Protein AF-0000000080314560 (afdb_homodimer)

pLDDT: mean 74.92, std 23.47, range [19.97, 97.5]

Radius of gyration: 41.21 Å; Cα contacts (8 Å, |Δi|>4): 620; chains: 2; bounding box: 100×209×119 Å

Nearest PDB structures (foldseek):
  4yfj-assembly1_A  TM=7.104E-01  e=2.015E-09  Pseudomonas aeruginosa
  6bvc-assembly1_A-2  TM=7.284E-01  e=4.642E-09  Serratia marcescens
  5hmn-assembly1_C  TM=7.107E-01  e=6.398E-09  uncultured bacterium
  5icw-assembly3_D  TM=7.683E-01  e=2.183E-07  Homo sapiens
  1bo4-assembly1_B  TM=6.943E-01  e=3.008E-07  Serratia marcescens

Foldseek 3Di:
DPPPDPPPPDDPDPDPDPPDPDPDPDPPPPPPPVQFDKDKDWDDPVCLVVVVVQVCQQCVPVCVPFPDDLDDPDSVVSVVQVVDPQKTKMFMDGPRHTFKIWIKGQDDDDVVPPDDVVLQVVVVFREIETRHITGHPVCPPVCPRVVRVVVVVVVCVVVVGDYYDYDDGPPPPVVVVVVVVVVDDDDDDDDDDDDDDDPPPDDDPDDDDDDPPDVPDPPPPPPPPDPVD/DDDDDPPPPDDPDDDPDPPDPDPDPDPPPPPPPVQPDKDKDWDDPVCLVVVVVQVCQQCVPVCVPFPDDLDDPDSVVSVVQVPDPQKTKMFMDGPRHTFKIWIKGQDDDDVVPPDDVVLQVVVVFREIETRDITGHPVCPPVCPRVVRVVVVVVVCVVVVGDYYDYDDGPPPPVVVVVVVVVVDDDDDDDDDDDDDDDPPPDDDPDDDDDPDPPVPDPPPPPPPPPPPD

Organism: NCBI:txid927083

InterPro domains:
  IPR000182 GNAT domain [PF00583] (69-184)
  IPR000182 GNAT domain [PS51186] (38-198)
  IPR016181 Acyl-CoA N-acyltransferase [SSF55729] (28-185)
  IPR050276 MshD Mycothiol Acetyltransferase [PTHR43617] (36-185)

Secondary structure (DSSP, 8-state):
----------------------------------TTBEEEEE--GGGHHHHHHHHHHHTTTHHHH-SB-SS-SSHHHHHHHHH-TTEEEEEEEETTEEEEEEEEESS--TT-TTB-HHHHHTTT--EEEEEEEEE-GGGTTTTHHHHHHHHHHHHHHHTT--EEEEEEETT-HHHHHHHHTTT-EEEEEEEEEEEEPP------PPPBPPP---TTS------------/----------------------------------TTBEEEEE--GGGHHHHHHHHHHHTTTHHHH-SB-SS-SSHHHHHHHHHSTTEEEEEEEETTEEEEEEEEESS--TT-TTB-HHHHHTTT--EEEEEEEEE-GGGTTTTHHHHHHHHHHHHHHHTT--EEEEEEETT-HHHHHHHHTTT-EEEEEEEEEEEEPP------PPPBPPP---TTS------------

Solvent-accessible surface area (backbone atoms only — not comparable to full-atom values): 27453 Å² total; per-residue (Å²): 126,90,73,82,80,79,78,77,77,78,76,76,77,80,74,74,77,75,78,74,77,75,76,69,73,74,74,70,70,63,73,72,71,72,68,61,42,55,44,79,44,71,66,50,83,87,42,49,67,62,49,50,54,50,50,50,62,56,42,54,67,60,49,55,75,26,57,52,46,72,57,71,87,41,72,68,53,44,54,52,50,70,71,35,80,62,50,48,47,38,37,25,26,42,85,86,38,79,43,33,38,38,30,32,26,66,52,91,49,81,77,58,70,39,66,29,67,60,36,34,54,78,65,77,47,37,51,25,35,48,67,38,79,46,55,33,75,90,47,60,88,24,52,56,66,57,52,53,48,50,53,50,46,47,50,24,38,78,71,67,26,42,23,41,30,36,74,41,54,65,84,40,56,67,60,52,51,57,40,49,76,66,62,36,43,79,76,49,38,42,36,30,34,33,25,79,43,71,71,72,82,63,82,83,72,86,53,75,48,56,74,75,75,64,84,76,63,73,76,77,78,76,78,81,72,78,75,76,120,131,81,72,86,75,77,81,72,78,78,77,76,76,78,75,77,75,74,79,76,75,74,76,68,74,74,74,69,70,64,74,72,71,66,74,56,40,55,45,80,43,69,65,50,83,90,41,48,66,60,49,50,55,49,50,50,62,57,43,53,65,60,47,56,76,25,57,51,47,71,57,72,89,40,70,67,52,43,53,52,50,70,69,36,81,61,51,48,48,38,37,26,28,40,87,84,38,78,44,33,40,40,31,33,26,68,51,92,48,81,78,58,70,38,66,32,67,60,36,34,54,78,66,75,46,37,52,26,36,47,66,38,78,45,54,33,76,92,46,60,91,26,51,55,65,58,52,52,51,52,53,51,46,45,52,24,38,78,71,66,27,43,22,42,30,37,72,42,54,64,84,41,56,68,59,52,51,58,40,50,76,65,62,34,42,81,76,50,37,42,36,30,34,32,26,79,43,74,72,74,81,62,83,81,71,86,56,73,50,55,72,72,76,63,84,76,60,72,75,77,76,72,80,80,72,74,75,78,120

Sequence (458 aa):
MTGAMATRRKRPAPTPPPPEPESTPEDELAPAVAADEIRVRRIHRRDLNRVWEFLKLVFRDVNRQTLEYQRPRSKQRFIEQYEEEGIEQLVFEVDGDIVGYAECAFEVTGSDNWINPRFFESRDMRPLFVEELASHPSYQGRGVGMFMLEQLQHLARVRGCTHLVLEVAENNDSALKFYRKRNFYKLDAAIFLAQKVESEPELLPPRKLERKRDEDEPEDGGDGAAEAGMTGAMATRRKRPAPTPPPPEPESTPEDELAPAVAADEIRVRRIHRRDLNRVWEFLKLVFRDVNRQTLEYQRPRSKQRFIEQYEEEGIEQLVFEVDGDIVGYAECAFEVTGSDNWINPRFFESRDMRPLFVEELASHPSYQGRGVGMFMLEQLQHLARVRGCTHLVLEVAENNDSALKFYRKRNFYKLDAAIFLAQKVESEPELLPPRKLERKRDEDEPEDGGDGAAEAG

Structure (mmCIF, N/CA/C/O backbone):
data_AF-0000000080314560-model_v1
#
loop_
_entity.id
_entity.type
_entity.pdbx_description
1 polymer 'Acetyltransferase, GNAT family'
#
loop_
_atom_site.group_PDB
_atom_site.id
_atom_site.type_symbol
_atom_site.label_atom_id
_atom_site.label_alt_id
_atom_site.label_comp_id
_atom_site.label_asym_id
_atom_site.label_entity_id
_atom_site.label_seq_id
_atom_site.pdbx_PDB_ins_code
_atom_site.Cartn_x
_atom_site.Cartn_y
_atom_site.Cartn_z
_atom_site.occupancy
_atom_site.B_iso_or_equiv
_atom_site.auth_seq_id
_atom_site.auth_comp_id
_atom_site.auth_asym_id
_atom_site.auth_atom_id
_atom_site.pdbx_PDB_model_num
ATOM 1 N N . MET A 1 1 ? -53.812 -98.062 -54.75 1 24.2 1 MET A N 1
ATOM 2 C CA . MET A 1 1 ? -52.469 -98.562 -54.5 1 24.2 1 MET A CA 1
ATOM 3 C C . MET A 1 1 ? -51.438 -97.438 -54.781 1 24.2 1 MET A C 1
ATOM 5 O O . MET A 1 1 ? -50.25 -97.688 -54.781 1 24.2 1 MET A O 1
ATOM 9 N N . THR A 1 2 ? -51.75 -96.25 -55.312 1 29.59 2 THR A N 1
ATOM 10 C CA . THR A 1 2 ? -50.688 -95.5 -55.969 1 29.59 2 THR A CA 1
ATOM 11 C C . THR A 1 2 ? -49.688 -95 -54.938 1 29.59 2 THR A C 1
ATOM 13 O O . THR A 1 2 ? -50.031 -94.25 -54.031 1 29.59 2 THR A O 1
ATOM 16 N N . GLY A 1 3 ? -48.656 -95.812 -54.5 1 25.7 3 GLY A N 1
ATOM 17 C CA . GLY A 1 3 ? -47.75 -95.688 -53.375 1 25.7 3 GLY A CA 1
ATOM 18 C C . GLY A 1 3 ? -46.688 -94.625 -53.562 1 25.7 3 GLY A C 1
ATOM 19 O O . GLY A 1 3 ? -45.812 -94.75 -54.406 1 25.7 3 GLY A O 1
ATOM 20 N N . ALA A 1 4 ? -46.969 -93.312 -53.625 1 30.41 4 ALA A N 1
ATOM 21 C CA . ALA A 1 4 ? -46.031 -92.312 -54.094 1 30.41 4 ALA A CA 1
ATOM 22 C C . ALA A 1 4 ? -44.75 -92.375 -53.25 1 30.41 4 ALA A C 1
ATOM 24 O O . ALA A 1 4 ? -44.812 -92.562 -52.031 1 30.41 4 ALA A O 1
ATOM 25 N N . MET A 1 5 ? -43.625 -92.688 -53.781 1 26.47 5 MET A N 1
ATOM 26 C CA . MET A 1 5 ? -42.25 -92.875 -53.344 1 26.47 5 MET A CA 1
ATOM 27 C C . MET A 1 5 ? -41.719 -91.625 -52.688 1 26.47 5 MET A C 1
ATOM 29 O O . MET A 1 5 ? -41.75 -90.562 -53.281 1 26.47 5 MET A O 1
ATOM 33 N N . ALA A 1 6 ? -41.562 -91.5 -51.344 1 30.91 6 ALA A N 1
ATOM 34 C CA . ALA A 1 6 ? -41.125 -90.5 -50.406 1 30.91 6 ALA A CA 1
ATOM 35 C C . ALA A 1 6 ? -39.625 -90.25 -50.562 1 30.91 6 ALA A C 1
ATOM 37 O O . ALA A 1 6 ? -38.781 -91.062 -50.312 1 30.91 6 ALA A O 1
ATOM 38 N N . THR A 1 7 ? -39.219 -89.5 -51.688 1 28.92 7 THR A N 1
ATOM 39 C CA . THR A 1 7 ? -37.812 -89.25 -51.969 1 28.92 7 THR A CA 1
ATOM 40 C C . THR A 1 7 ? -37.125 -88.688 -50.719 1 28.92 7 THR A C 1
ATOM 42 O O . THR A 1 7 ? -37.656 -87.812 -50.062 1 28.92 7 THR A O 1
ATOM 45 N N . ARG A 1 8 ? -36.219 -89.312 -50.094 1 30.56 8 ARG A N 1
ATOM 46 C CA . ARG A 1 8 ? -35.406 -89.062 -48.906 1 30.56 8 ARG A CA 1
ATOM 47 C C . ARG A 1 8 ? -34.438 -87.938 -49.156 1 30.56 8 ARG A C 1
ATOM 49 O O . ARG A 1 8 ? -33.5 -88.062 -49.969 1 30.56 8 ARG A O 1
ATOM 56 N N . ARG A 1 9 ? -34.812 -86.688 -49.25 1 30.23 9 ARG A N 1
ATOM 57 C CA . ARG A 1 9 ? -33.875 -85.625 -49.562 1 30.23 9 ARG A CA 1
ATOM 58 C C . ARG A 1 9 ? -32.719 -85.562 -48.562 1 30.23 9 ARG A C 1
ATOM 60 O O . ARG A 1 9 ? -32.938 -85.625 -47.344 1 30.23 9 ARG A O 1
ATOM 67 N N . LYS A 1 10 ? -31.531 -85.875 -49.031 1 31.55 10 LYS A N 1
ATOM 68 C CA . LYS A 1 10 ? -30.219 -85.75 -48.375 1 31.55 10 LYS A CA 1
ATOM 69 C C . LYS A 1 10 ? -30.062 -84.438 -47.625 1 31.55 10 LYS A C 1
ATOM 71 O O . LYS A 1 10 ? -30.281 -83.375 -48.156 1 31.55 10 LYS A O 1
ATOM 76 N N . ARG A 1 11 ? -30.016 -84.438 -46.281 1 34.59 11 ARG A N 1
ATOM 77 C CA . ARG A 1 11 ? -29.844 -83.312 -45.375 1 34.59 11 ARG A CA 1
ATOM 78 C C . ARG A 1 11 ? -28.484 -82.625 -45.625 1 34.59 11 ARG A C 1
ATOM 80 O O . ARG A 1 11 ? -27.453 -83.312 -45.594 1 34.59 11 ARG A O 1
ATOM 87 N N . PRO A 1 12 ? -28.375 -81.562 -46.375 1 37.47 12 PRO A N 1
ATOM 88 C CA . PRO A 1 12 ? -27.062 -81 -46.656 1 37.47 12 PRO A CA 1
ATOM 89 C C . PRO A 1 12 ? -26.219 -80.812 -45.406 1 37.47 12 PRO A C 1
ATOM 91 O O . PRO A 1 12 ? -26.766 -80.688 -44.312 1 37.47 12 PRO A O 1
ATOM 94 N N . ALA A 1 13 ? -24.922 -81.188 -45.5 1 41.34 13 ALA A N 1
ATOM 95 C CA . ALA A 1 13 ? -23.922 -81.125 -44.438 1 41.34 13 ALA A CA 1
ATOM 96 C C . ALA A 1 13 ? -23.859 -79.75 -43.781 1 41.34 13 ALA A C 1
ATOM 98 O O . ALA A 1 13 ? -24.094 -78.75 -44.469 1 41.34 13 ALA A O 1
ATOM 99 N N . PRO A 1 14 ? -23.938 -79.625 -42.5 1 38.56 14 PRO A N 1
ATOM 100 C CA . PRO A 1 14 ? -24 -78.312 -41.781 1 38.56 14 PRO A CA 1
ATOM 101 C C . PRO A 1 14 ? -22.797 -77.438 -42.062 1 38.56 14 PRO A C 1
ATOM 103 O O . PRO A 1 14 ? -21.688 -77.938 -42.312 1 38.56 14 PRO A O 1
ATOM 106 N N . THR A 1 15 ? -22.875 -76.375 -42.781 1 45.75 15 THR A N 1
ATOM 107 C CA . THR A 1 15 ? -21.828 -75.375 -43.062 1 45.75 15 THR A CA 1
ATOM 108 C C . THR A 1 15 ? -20.953 -75.125 -41.844 1 45.75 15 THR A C 1
ATOM 110 O O . THR A 1 15 ? -21.469 -75 -40.719 1 45.75 15 THR A O 1
ATOM 113 N N . PRO A 1 16 ? -19.688 -75.438 -41.938 1 45.66 16 PRO A N 1
ATOM 114 C CA . PRO A 1 16 ? -18.828 -75.25 -40.781 1 45.66 16 PRO A CA 1
ATOM 115 C C . PRO A 1 16 ? -18.969 -73.875 -40.125 1 45.66 16 PRO A C 1
ATOM 117 O O . PRO A 1 16 ? -19.344 -72.938 -40.812 1 45.66 16 PRO A O 1
ATOM 120 N N . PRO A 1 17 ? -19.047 -73.812 -38.812 1 44.16 17 PRO A N 1
ATOM 121 C CA . PRO A 1 17 ? -19.266 -72.5 -38.156 1 44.16 17 PRO A CA 1
ATOM 122 C C . PRO A 1 17 ? -18.219 -71.438 -38.5 1 44.16 17 PRO A C 1
ATOM 124 O O . PRO A 1 17 ? -17.078 -71.812 -38.844 1 44.16 17 PRO A O 1
ATOM 127 N N . PRO A 1 18 ? -18.547 -70.312 -39 1 47.91 18 PRO A N 1
ATOM 128 C CA . PRO A 1 18 ? -17.578 -69.312 -39.406 1 47.91 18 PRO A CA 1
ATOM 129 C C . PRO A 1 18 ? -16.484 -69.125 -38.375 1 47.91 18 PRO A C 1
ATOM 131 O O . PRO A 1 18 ? -16.703 -69.375 -37.188 1 47.91 18 PRO A O 1
ATOM 134 N N . PRO A 1 19 ? -15.234 -69.062 -38.781 1 44.12 19 PRO A N 1
ATOM 135 C CA . PRO A 1 19 ? -14.164 -68.938 -37.781 1 44.12 19 PRO A CA 1
ATOM 136 C C . PRO A 1 19 ? -14.43 -67.812 -36.781 1 44.12 19 PRO A C 1
ATOM 138 O O . PRO A 1 19 ? -15.148 -66.875 -37.062 1 44.12 19 PRO A O 1
ATOM 141 N N . GLU A 1 20 ? -14.164 -68.062 -35.5 1 40 20 GLU A N 1
ATOM 142 C CA . GLU A 1 20 ? -14.352 -67.125 -34.375 1 40 20 GLU A CA 1
ATOM 143 C C . GLU A 1 20 ? -13.648 -65.812 -34.594 1 40 20 GLU A C 1
ATOM 145 O O . GLU A 1 20 ? -12.523 -65.812 -35.125 1 40 20 GLU A O 1
ATOM 150 N N . PRO A 1 21 ? -14.32 -64.688 -34.781 1 39.59 21 PRO A N 1
ATOM 151 C CA . PRO A 1 21 ? -13.609 -63.438 -35 1 39.59 21 PRO A CA 1
ATOM 152 C C . PRO A 1 21 ? -12.398 -63.25 -34.094 1 39.59 21 PRO A C 1
ATOM 154 O O . PRO A 1 21 ? -12.391 -63.781 -32.969 1 39.59 21 PRO A O 1
ATOM 157 N N . GLU A 1 22 ? -11.195 -63.219 -34.594 1 40.12 22 GLU A N 1
ATOM 158 C CA . GLU A 1 22 ? -10 -62.906 -33.844 1 40.12 22 GLU A CA 1
ATOM 159 C C . GLU A 1 22 ? -10.258 -61.812 -32.812 1 40.12 22 GLU A C 1
ATOM 161 O O . GLU A 1 22 ? -10.922 -60.812 -33.156 1 40.12 22 GLU A O 1
ATOM 166 N N . SER A 1 23 ? -10.18 -62.062 -31.516 1 38.34 23 SER A N 1
ATOM 167 C CA . SER A 1 23 ? -10.32 -61.094 -30.453 1 38.34 23 SER A CA 1
ATOM 168 C C . SER A 1 23 ? -9.523 -59.812 -30.766 1 38.34 23 SER A C 1
ATOM 170 O O . SER A 1 23 ? -8.352 -59.906 -31.172 1 38.34 23 SER A O 1
ATOM 172 N N . THR A 1 24 ? -10.133 -58.844 -31.312 1 40.09 24 THR A N 1
ATOM 173 C CA . THR A 1 24 ? -9.469 -57.531 -31.5 1 40.09 24 THR A CA 1
ATOM 174 C C . THR A 1 24 ? -8.492 -57.281 -30.359 1 40.09 24 THR A C 1
ATOM 176 O O . THR A 1 24 ? -8.773 -57.594 -29.203 1 40.09 24 THR A O 1
ATOM 179 N N . PRO A 1 25 ? -7.164 -57.156 -30.688 1 38.25 25 PRO A N 1
ATOM 180 C CA . PRO A 1 25 ? -6.242 -56.875 -29.594 1 38.25 25 PRO A CA 1
ATOM 181 C C . PRO A 1 25 ? -6.883 -56.062 -28.484 1 38.25 25 PRO A C 1
ATOM 183 O O . PRO A 1 25 ? -7.871 -55.344 -28.719 1 38.25 25 PRO A O 1
ATOM 186 N N . GLU A 1 26 ? -6.629 -56.438 -27.219 1 37.41 26 GLU A N 1
ATOM 187 C CA . GLU A 1 26 ? -6.988 -55.688 -26.016 1 37.41 26 GLU A CA 1
ATOM 188 C C . GLU A 1 26 ? -6.902 -54.188 -26.25 1 37.41 26 GLU A C 1
ATOM 190 O O . GLU A 1 26 ? -5.996 -53.719 -26.938 1 37.41 26 GLU A O 1
ATOM 195 N N . ASP A 1 27 ? -8.016 -53.531 -26.375 1 37.5 27 ASP A N 1
ATOM 196 C CA . ASP A 1 27 ? -8.023 -52.094 -26.312 1 37.5 27 ASP A CA 1
ATOM 197 C C . ASP A 1 27 ? -6.828 -51.562 -25.516 1 37.5 27 ASP A C 1
ATOM 199 O O . ASP A 1 27 ? -6.695 -51.875 -24.312 1 37.5 27 ASP A O 1
ATOM 203 N N . GLU A 1 28 ? -5.637 -51.562 -26.062 1 38.62 28 GLU A N 1
ATOM 204 C CA . GLU A 1 28 ? -4.586 -50.781 -25.422 1 38.62 28 GLU A CA 1
ATOM 205 C C . GLU A 1 28 ? -5.184 -49.688 -24.547 1 38.62 28 GLU A C 1
ATOM 207 O O . GLU A 1 28 ? -5.953 -48.844 -25.031 1 38.62 28 GLU A O 1
ATOM 212 N N . LEU A 1 29 ? -5.469 -50.031 -23.281 1 38.94 29 LEU A N 1
ATOM 213 C CA . LEU A 1 29 ? -5.824 -49 -22.312 1 38.94 29 LEU A CA 1
ATOM 214 C C . LEU A 1 29 ? -5.203 -47.656 -22.688 1 38.94 29 LEU A C 1
ATOM 216 O O . LEU A 1 29 ? -3.982 -47.562 -22.844 1 38.94 29 LEU A O 1
ATOM 220 N N . ALA A 1 30 ? -5.887 -46.938 -23.5 1 43.12 30 ALA A N 1
ATOM 221 C CA . ALA A 1 30 ? -5.418 -45.562 -23.688 1 43.12 30 ALA A CA 1
ATOM 222 C C . ALA A 1 30 ? -4.562 -45.094 -22.5 1 43.12 30 ALA A C 1
ATOM 224 O O . ALA A 1 30 ? -4.844 -45.469 -21.359 1 43.12 30 ALA A O 1
ATOM 225 N N . PRO A 1 31 ? -3.303 -44.875 -22.703 1 41.03 31 PRO A N 1
ATOM 226 C CA . PRO A 1 31 ? -2.566 -44.344 -21.547 1 41.03 31 PRO A CA 1
ATOM 227 C C . PRO A 1 31 ? -3.439 -43.531 -20.609 1 41.03 31 PRO A C 1
ATOM 229 O O . PRO A 1 31 ? -4.379 -42.844 -21.062 1 41.03 31 PRO A O 1
ATOM 232 N N . ALA A 1 32 ? -3.869 -44.031 -19.5 1 39.84 32 ALA A N 1
ATOM 233 C CA . ALA A 1 32 ? -4.48 -43.219 -18.453 1 39.84 32 ALA A CA 1
ATOM 234 C C . ALA A 1 32 ? -4.031 -41.781 -18.547 1 39.84 32 ALA A C 1
ATOM 236 O O . ALA A 1 32 ? -2.846 -41.469 -18.391 1 39.84 32 ALA A O 1
ATOM 237 N N . VAL A 1 33 ? -4.297 -41.062 -19.625 1 42.25 33 VAL A N 1
ATOM 238 C CA . VAL A 1 33 ? -4.098 -39.625 -19.469 1 42.25 33 VAL A CA 1
ATOM 239 C C . VAL A 1 33 ? -4.012 -39.281 -17.984 1 42.25 33 VAL A C 1
ATOM 241 O O . VAL A 1 33 ? -4.941 -39.562 -17.219 1 42.25 33 VAL A O 1
ATOM 244 N N . ALA A 1 34 ? -2.941 -39.469 -17.234 1 45.44 34 ALA A N 1
ATOM 245 C CA . ALA A 1 34 ? -2.686 -39.062 -15.852 1 45.44 34 ALA A CA 1
ATOM 246 C C . ALA A 1 34 ? -3.445 -37.781 -15.516 1 45.44 34 ALA A C 1
ATOM 248 O O . ALA A 1 34 ? -3.096 -36.688 -15.992 1 45.44 34 ALA A O 1
ATOM 249 N N . ALA A 1 35 ? -4.695 -37.688 -15.516 1 53.44 35 ALA A N 1
ATOM 250 C CA . ALA A 1 35 ? -5.766 -36.688 -15.32 1 53.44 35 ALA A CA 1
ATOM 251 C C . ALA A 1 35 ? -5.312 -35.562 -14.406 1 53.44 35 ALA A C 1
ATOM 253 O O . ALA A 1 35 ? -5.734 -34.406 -14.578 1 53.44 35 ALA A O 1
ATOM 254 N N . ASP A 1 36 ? -4.484 -35.719 -13.367 1 70.12 36 ASP A N 1
ATOM 255 C CA . ASP A 1 36 ? -4.355 -34.719 -12.32 1 70.12 36 ASP A CA 1
ATOM 256 C C . ASP A 1 36 ? -3.01 -34 -12.414 1 70.12 36 ASP A C 1
ATOM 258 O O . ASP A 1 36 ? -2.479 -33.531 -11.398 1 70.12 36 ASP A O 1
ATOM 262 N N . GLU A 1 37 ? -2.561 -34 -13.703 1 85.88 37 GLU A N 1
ATOM 263 C CA . GLU A 1 37 ? -1.27 -33.312 -13.828 1 85.88 37 GLU A CA 1
ATOM 264 C C . GLU A 1 37 ? -1.444 -31.812 -14.008 1 85.88 37 GLU A C 1
ATOM 266 O O . GLU A 1 37 ? -2.268 -31.375 -14.805 1 85.88 37 GLU A O 1
ATOM 271 N N . ILE A 1 38 ? -0.659 -31.047 -13.266 1 90.56 38 ILE A N 1
ATOM 272 C CA . ILE A 1 38 ? -0.688 -29.578 -13.367 1 90.56 38 ILE A CA 1
ATOM 273 C C . ILE A 1 38 ? 0.427 -29.109 -14.297 1 90.56 38 ILE A C 1
ATOM 275 O O . ILE A 1 38 ? 1.571 -29.562 -14.18 1 90.56 38 ILE A O 1
ATOM 279 N N . ARG A 1 39 ? 0.089 -28.312 -15.352 1 91.56 39 ARG A N 1
ATOM 280 C CA . ARG A 1 39 ? 1.041 -27.719 -16.281 1 91.56 39 ARG A CA 1
ATOM 281 C C . ARG A 1 39 ? 1.123 -26.203 -16.094 1 91.56 39 ARG A C 1
ATOM 283 O O . ARG A 1 39 ? 0.15 -25.578 -15.68 1 91.56 39 ARG A O 1
ATOM 290 N N . VAL A 1 40 ? 2.352 -25.703 -16.406 1 94.75 40 VAL A N 1
ATOM 291 C CA . VAL A 1 40 ? 2.549 -24.266 -16.281 1 94.75 40 VAL A CA 1
ATOM 292 C C . VAL A 1 40 ? 3.045 -23.688 -17.594 1 94.75 40 VAL A C 1
ATOM 294 O O . VAL A 1 40 ? 3.844 -24.312 -18.297 1 94.75 40 VAL A O 1
ATOM 297 N N . ARG A 1 41 ? 2.539 -22.516 -17.953 1 94.62 41 ARG A N 1
ATOM 298 C CA . ARG A 1 41 ? 3.021 -21.766 -19.109 1 94.62 41 ARG A CA 1
ATOM 299 C C . ARG A 1 41 ? 2.828 -20.266 -18.922 1 94.62 41 ARG A C 1
ATOM 301 O O . ARG A 1 41 ? 2.068 -19.844 -18.047 1 94.62 41 ARG A O 1
ATOM 308 N N . ARG A 1 42 ? 3.479 -19.531 -19.797 1 95.12 42 ARG A N 1
ATOM 309 C CA . ARG A 1 42 ? 3.254 -18.094 -19.797 1 95.12 42 ARG A CA 1
ATOM 310 C C . ARG A 1 42 ? 1.877 -17.75 -20.375 1 95.12 42 ARG A C 1
ATOM 312 O O . ARG A 1 42 ? 1.384 -18.453 -21.266 1 95.12 42 ARG A O 1
ATOM 319 N N . ILE A 1 43 ? 1.365 -16.703 -19.875 1 95.69 43 ILE A N 1
ATOM 320 C CA . ILE A 1 43 ? 0.071 -16.234 -20.359 1 95.69 43 ILE A CA 1
ATOM 321 C C . ILE A 1 43 ? 0.195 -15.773 -21.812 1 95.69 43 ILE A C 1
ATOM 323 O O . ILE A 1 43 ? 1.253 -15.297 -22.234 1 95.69 43 ILE A O 1
ATOM 327 N N . HIS A 1 44 ? -0.917 -16.016 -22.578 1 94.12 44 HIS A N 1
ATOM 328 C CA . HIS A 1 44 ? -1.06 -15.523 -23.953 1 94.12 44 HIS A CA 1
ATOM 329 C C . HIS A 1 44 ? -2.242 -14.57 -24.062 1 94.12 44 HIS A C 1
ATOM 331 O O . HIS A 1 44 ? -3.164 -14.609 -23.25 1 94.12 44 HIS A O 1
ATOM 337 N N . ARG A 1 45 ? -2.139 -13.742 -25.094 1 93.25 45 ARG A N 1
ATOM 338 C CA . ARG A 1 45 ? -3.213 -12.781 -25.328 1 93.25 45 ARG A CA 1
ATOM 339 C C . ARG A 1 45 ? -4.566 -13.484 -25.406 1 93.25 45 ARG A C 1
ATOM 341 O O . ARG A 1 45 ? -5.578 -12.938 -24.969 1 93.25 45 ARG A O 1
ATOM 348 N N . ARG A 1 46 ? -4.582 -14.648 -25.922 1 94 46 ARG A N 1
ATOM 349 C CA . ARG A 1 46 ? -5.82 -15.391 -26.109 1 94 46 ARG A CA 1
ATOM 350 C C . ARG A 1 46 ? -6.391 -15.852 -24.766 1 94 46 ARG A C 1
ATOM 352 O O . ARG A 1 46 ? -7.555 -16.25 -24.688 1 94 46 ARG A O 1
ATOM 359 N N . ASP A 1 47 ? -5.57 -15.82 -23.703 1 96 47 ASP A N 1
ATOM 360 C CA . ASP A 1 47 ? -5.984 -16.297 -22.391 1 96 47 ASP A CA 1
ATOM 361 C C . ASP A 1 47 ? -6.637 -15.188 -21.578 1 96 47 ASP A C 1
ATOM 363 O O . ASP A 1 47 ? -7.246 -15.445 -20.531 1 96 47 ASP A O 1
ATOM 367 N N . LEU A 1 48 ? -6.578 -13.992 -21.984 1 95.38 48 LEU A N 1
ATOM 368 C CA . LEU A 1 48 ? -6.848 -12.82 -21.156 1 95.38 48 LEU A CA 1
ATOM 369 C C . LEU A 1 48 ? -8.281 -12.852 -20.625 1 95.38 48 LEU A C 1
ATOM 371 O O . LEU A 1 48 ? -8.508 -12.633 -19.438 1 95.38 48 LEU A O 1
ATOM 375 N N . ASN A 1 49 ? -9.156 -13.117 -21.469 1 95.62 49 ASN A N 1
ATOM 376 C CA . ASN A 1 49 ? -10.547 -13.164 -21.016 1 95.62 49 ASN A CA 1
ATOM 377 C C . ASN A 1 49 ? -10.773 -14.281 -20 1 95.62 49 ASN A C 1
ATOM 379 O O . ASN A 1 49 ? -11.422 -14.062 -18.984 1 95.62 49 ASN A O 1
ATOM 383 N N . ARG A 1 50 ? -10.242 -15.43 -20.297 1 96.06 50 ARG A N 1
ATOM 384 C CA . ARG A 1 50 ? -10.398 -16.578 -19.406 1 96.06 50 ARG A CA 1
ATOM 385 C C . ARG A 1 50 ? -9.734 -16.297 -18.062 1 96.06 50 ARG A C 1
ATOM 387 O O . ARG A 1 50 ? -10.289 -16.625 -17 1 96.06 50 ARG A O 1
ATOM 394 N N . VAL A 1 51 ? -8.641 -15.727 -18.094 1 96.38 51 VAL A N 1
ATOM 395 C CA . VAL A 1 51 ? -7.914 -15.43 -16.859 1 96.38 51 VAL A CA 1
ATOM 396 C C . VAL A 1 51 ? -8.656 -14.367 -16.062 1 96.38 51 VAL A C 1
ATOM 398 O O . VAL A 1 51 ? -8.742 -14.445 -14.844 1 96.38 51 VAL A O 1
ATOM 401 N N . TRP A 1 52 ? -9.172 -13.398 -16.766 1 94.62 52 TRP A N 1
ATOM 402 C CA . TRP A 1 52 ? -9.945 -12.359 -16.094 1 94.62 52 TRP A CA 1
ATOM 403 C C . TRP A 1 52 ? -11.125 -12.953 -15.344 1 94.62 52 TRP A C 1
ATOM 405 O O . TRP A 1 52 ? -11.359 -12.625 -14.18 1 94.62 52 TRP A O 1
ATOM 415 N N . GLU A 1 53 ? -11.852 -13.812 -15.969 1 94.31 53 GLU A N 1
ATOM 416 C CA . GLU A 1 53 ? -12.984 -14.469 -15.328 1 94.31 53 GLU A CA 1
ATOM 417 C C . GLU A 1 53 ? -12.531 -15.344 -14.164 1 94.31 53 GLU A C 1
ATOM 419 O O . GLU A 1 53 ? -13.203 -15.414 -13.133 1 94.31 53 GLU A O 1
ATOM 424 N N . PHE A 1 54 ? -11.461 -16.016 -14.352 1 94.69 54 PHE A N 1
ATOM 425 C CA . PHE A 1 54 ? -10.859 -16.828 -13.305 1 94.69 54 PHE A CA 1
ATOM 426 C C . PHE A 1 54 ? -10.523 -15.977 -12.078 1 94.69 54 PHE A C 1
ATOM 428 O O . PHE A 1 54 ? -10.859 -16.344 -10.953 1 94.69 54 PHE A O 1
ATOM 435 N N . LEU A 1 55 ? -9.922 -14.812 -12.289 1 92.5 55 LEU A N 1
ATOM 436 C CA . LEU A 1 55 ? -9.523 -13.922 -11.203 1 92.5 55 LEU A CA 1
ATOM 437 C C . LEU A 1 55 ? -10.742 -13.367 -10.484 1 92.5 55 LEU A C 1
ATOM 439 O O . LEU A 1 55 ? -10.742 -13.234 -9.258 1 92.5 55 LEU A O 1
ATOM 443 N N . LYS A 1 56 ? -11.734 -13.086 -11.211 1 89.19 56 LYS A N 1
ATOM 444 C CA . LYS A 1 56 ? -12.977 -12.625 -10.602 1 89.19 56 LYS A CA 1
ATOM 445 C C . LYS A 1 56 ? -13.555 -13.672 -9.656 1 89.19 56 LYS A C 1
ATOM 447 O O . LYS A 1 56 ? -14.039 -13.344 -8.57 1 89.19 56 LYS A O 1
ATOM 452 N N . LEU A 1 57 ? -13.461 -14.836 -10.102 1 89.69 57 LEU A N 1
ATOM 453 C CA . LEU A 1 57 ? -13.969 -15.945 -9.305 1 89.69 57 LEU A CA 1
ATOM 454 C C . LEU A 1 57 ? -13.164 -16.125 -8.031 1 89.69 57 LEU A C 1
ATOM 456 O O . LEU A 1 57 ? -13.727 -16.25 -6.941 1 89.69 57 LEU A O 1
ATOM 460 N N . VAL A 1 58 ? -11.891 -16.156 -8.148 1 89.31 58 VAL A N 1
ATOM 461 C CA . VAL A 1 58 ? -11 -16.469 -7.043 1 89.31 58 VAL A CA 1
ATOM 462 C C . VAL A 1 58 ? -11.055 -15.352 -6 1 89.31 58 VAL A C 1
ATOM 464 O O . VAL A 1 58 ? -11.047 -15.617 -4.797 1 89.31 58 VAL A O 1
ATOM 467 N N . PHE A 1 59 ? -11.094 -14.086 -6.441 1 84.62 59 PHE A N 1
ATOM 468 C CA . PHE A 1 59 ? -10.93 -12.969 -5.516 1 84.62 59 PHE A CA 1
ATOM 469 C C . PHE A 1 59 ? -12.289 -12.398 -5.117 1 84.62 59 PHE A C 1
ATOM 471 O O . PHE A 1 59 ? -12.359 -11.359 -4.449 1 84.62 59 PHE A O 1
ATOM 478 N N . ARG A 1 60 ? -13.297 -13.008 -5.469 1 78.06 60 ARG A N 1
ATOM 479 C CA . ARG A 1 60 ? -14.648 -12.531 -5.203 1 78.06 60 ARG A CA 1
ATOM 480 C C . ARG A 1 60 ? -14.844 -12.219 -3.725 1 78.06 60 ARG A C 1
ATOM 482 O O . ARG A 1 60 ? -15.273 -11.117 -3.363 1 78.06 60 ARG A O 1
ATOM 489 N N . ASP A 1 61 ? -14.438 -13.039 -2.826 1 71.5 61 ASP A N 1
ATOM 490 C CA . ASP A 1 61 ? -14.711 -12.891 -1.402 1 71.5 61 ASP A CA 1
ATOM 491 C C . ASP A 1 61 ? -13.617 -12.078 -0.709 1 71.5 61 ASP A C 1
ATOM 493 O O . ASP A 1 61 ? -13.906 -11.234 0.141 1 71.5 61 ASP A O 1
ATOM 497 N N . VAL A 1 62 ? -12.359 -12.266 -1.074 1 71.19 62 VAL A N 1
ATOM 498 C CA . VAL A 1 62 ? -11.242 -11.602 -0.41 1 71.19 62 VAL A CA 1
ATOM 499 C C . VAL A 1 62 ? -11.328 -10.094 -0.629 1 71.19 62 VAL A C 1
ATOM 501 O O . VAL A 1 62 ? -11.133 -9.312 0.304 1 71.19 62 VAL A O 1
ATOM 504 N N . ASN A 1 63 ? -11.727 -9.664 -1.794 1 73.19 63 ASN A N 1
ATOM 505 C CA . ASN A 1 63 ? -11.742 -8.242 -2.133 1 73.19 63 ASN A CA 1
ATOM 506 C C . ASN A 1 63 ? -12.922 -7.523 -1.488 1 73.19 63 ASN A C 1
ATOM 508 O O . ASN A 1 63 ? -12.969 -6.289 -1.472 1 73.19 63 ASN A O 1
ATOM 512 N N . ARG A 1 64 ? -13.664 -8.328 -0.754 1 72.5 64 ARG A N 1
ATOM 513 C CA . ARG A 1 64 ? -14.781 -7.691 -0.071 1 72.5 64 ARG A CA 1
ATOM 514 C C . ARG A 1 64 ? -14.414 -7.324 1.361 1 72.5 64 ARG A C 1
ATOM 516 O O . ARG A 1 64 ? -15.062 -6.473 1.977 1 72.5 64 ARG A O 1
ATOM 523 N N . GLN A 1 65 ? -13.32 -7.852 1.811 1 80.19 65 GLN A N 1
ATOM 524 C CA . GLN A 1 65 ? -13.055 -7.695 3.236 1 80.19 65 GLN A CA 1
ATOM 525 C C . GLN A 1 65 ? -11.727 -6.977 3.475 1 80.19 65 GLN A C 1
ATOM 527 O O . GLN A 1 65 ? -11.352 -6.719 4.621 1 80.19 65 GLN A O 1
ATOM 532 N N . THR A 1 66 ? -11.109 -6.613 2.422 1 85.75 66 THR A N 1
ATOM 533 C CA . THR A 1 66 ? -9.805 -5.98 2.574 1 85.75 66 THR A CA 1
ATOM 534 C C . THR A 1 66 ? -9.852 -4.527 2.111 1 85.75 66 THR A C 1
ATOM 536 O O . THR A 1 66 ? -10.547 -4.199 1.148 1 85.75 66 THR A O 1
ATOM 539 N N . LEU A 1 67 ? -9.109 -3.756 2.805 1 86.81 67 LEU A N 1
ATOM 540 C CA . LEU A 1 67 ? -9.039 -2.346 2.439 1 86.81 67 LEU A CA 1
ATOM 541 C C . LEU A 1 67 ? -8.305 -2.164 1.113 1 86.81 67 LEU A C 1
ATOM 543 O O . LEU A 1 67 ? -8.68 -1.31 0.306 1 86.81 67 LEU A O 1
ATOM 547 N N . GLU A 1 68 ? -7.246 -2.932 0.934 1 81.06 68 GLU A N 1
ATOM 548 C CA . GLU A 1 68 ? -6.523 -2.904 -0.334 1 81.06 68 GLU A CA 1
ATOM 549 C C . GLU A 1 68 ? -6.953 -4.059 -1.238 1 81.06 68 GLU A C 1
ATOM 551 O O . GLU A 1 68 ? -7.137 -5.184 -0.771 1 81.06 68 GLU A O 1
ATOM 556 N N . TYR A 1 69 ? -7.066 -3.629 -2.516 1 74.31 69 TYR A N 1
ATOM 557 C CA . TYR A 1 69 ? -7.367 -4.672 -3.492 1 74.31 69 TYR A CA 1
ATOM 558 C C . TYR A 1 69 ? -6.203 -5.648 -3.623 1 74.31 69 TYR A C 1
ATOM 560 O O . TYR A 1 69 ? -5.043 -5.234 -3.672 1 74.31 69 TYR A O 1
ATOM 568 N N . GLN A 1 70 ? -6.617 -6.848 -3.76 1 66.19 70 GLN A N 1
ATOM 569 C CA . GLN A 1 70 ? -5.621 -7.895 -3.963 1 66.19 70 GLN A CA 1
ATOM 570 C C . GLN A 1 70 ? -5.531 -8.289 -5.434 1 66.19 70 GLN A C 1
ATOM 572 O O . GLN A 1 70 ? -4.828 -9.242 -5.785 1 66.19 70 GLN A O 1
ATOM 577 N N . ARG A 1 71 ? -6.27 -7.652 -6.277 1 66.19 71 ARG A N 1
ATOM 578 C CA . ARG A 1 71 ? -6.285 -7.828 -7.727 1 66.19 71 ARG A CA 1
ATOM 579 C C . ARG A 1 71 ? -6.523 -6.504 -8.438 1 66.19 71 ARG A C 1
ATOM 581 O O . ARG A 1 71 ? -6.875 -5.504 -7.801 1 66.19 71 ARG A O 1
ATOM 588 N N . PRO A 1 72 ? -6.258 -6.633 -9.836 1 70.06 72 PRO A N 1
ATOM 589 C CA . PRO A 1 72 ? -6.637 -5.422 -10.57 1 70.06 72 PRO A CA 1
ATOM 590 C C . PRO A 1 72 ? -8.102 -5.051 -10.375 1 70.06 72 PRO A C 1
ATOM 592 O O . PRO A 1 72 ? -8.969 -5.93 -10.359 1 70.06 72 PRO A O 1
ATOM 595 N N . ARG A 1 73 ? -8.305 -3.773 -10.273 1 69.88 73 ARG A N 1
ATOM 596 C CA . ARG A 1 73 ? -9.625 -3.227 -9.977 1 69.88 73 ARG A CA 1
ATOM 597 C C . ARG A 1 73 ? -10.547 -3.348 -11.18 1 69.88 73 ARG A C 1
ATOM 599 O O . ARG A 1 73 ? -11.773 -3.395 -11.031 1 69.88 73 ARG A O 1
ATOM 606 N N . SER A 1 74 ? -9.891 -3.406 -12.383 1 79.12 74 SER A N 1
ATOM 607 C CA . SER A 1 74 ? -10.695 -3.445 -13.602 1 79.12 74 SER A CA 1
ATOM 608 C C . SER A 1 74 ? -10.016 -4.289 -14.68 1 79.12 74 SER A C 1
ATOM 610 O O . SER A 1 74 ? -8.812 -4.539 -14.617 1 79.12 74 SER A O 1
ATOM 612 N N . LYS A 1 75 ? -10.852 -4.723 -15.602 1 86.88 75 LYS A N 1
ATOM 613 C CA . LYS A 1 75 ? -10.336 -5.484 -16.734 1 86.88 75 LYS A CA 1
ATOM 614 C C . LYS A 1 75 ? -9.32 -4.668 -17.531 1 86.88 75 LYS A C 1
ATOM 616 O O . LYS A 1 75 ? -8.305 -5.203 -17.984 1 86.88 75 LYS A O 1
ATOM 621 N N . GLN A 1 76 ? -9.602 -3.422 -17.672 1 86.75 76 GLN A N 1
ATOM 622 C CA . GLN A 1 76 ? -8.688 -2.537 -18.391 1 86.75 76 GLN A CA 1
ATOM 623 C C . GLN A 1 76 ? -7.316 -2.504 -17.719 1 86.75 76 GLN A C 1
ATOM 625 O O . GLN A 1 76 ? -6.289 -2.602 -18.391 1 86.75 76 GLN A O 1
ATOM 630 N N . ARG A 1 77 ? -7.359 -2.414 -16.453 1 82.06 77 ARG A N 1
ATOM 631 C CA . ARG A 1 77 ? -6.102 -2.4 -15.719 1 82.06 77 ARG A CA 1
ATOM 632 C C . ARG A 1 77 ? -5.371 -3.732 -15.852 1 82.06 77 ARG A C 1
ATOM 634 O O . ARG A 1 77 ? -4.145 -3.768 -15.953 1 82.06 77 ARG A O 1
ATOM 641 N N . PHE A 1 78 ? -6.125 -4.738 -15.867 1 87.75 78 PHE A N 1
ATOM 642 C CA . PHE A 1 78 ? -5.555 -6.066 -16.031 1 87.75 78 PHE A CA 1
ATOM 643 C C . PHE A 1 78 ? -4.852 -6.184 -17.391 1 87.75 78 PHE A C 1
ATOM 645 O O . PHE A 1 78 ? -3.721 -6.672 -17.469 1 87.75 78 PHE A O 1
ATOM 652 N N . ILE A 1 79 ? -5.434 -5.711 -18.375 1 88.88 79 ILE A N 1
ATOM 653 C CA . ILE A 1 79 ? -4.883 -5.762 -19.719 1 88.88 79 ILE A CA 1
ATOM 654 C C . ILE A 1 79 ? -3.629 -4.895 -19.797 1 88.88 79 ILE A C 1
ATOM 656 O O . ILE A 1 79 ? -2.633 -5.285 -20.406 1 88.88 79 ILE A O 1
ATOM 660 N N . GLU A 1 80 ? -3.643 -3.783 -19.172 1 84.69 80 GLU A N 1
ATOM 661 C CA . GLU A 1 80 ? -2.479 -2.906 -19.125 1 84.69 80 GLU A CA 1
ATOM 662 C C . GLU A 1 80 ? -1.297 -3.588 -18.453 1 84.69 80 GLU A C 1
ATOM 664 O O . GLU A 1 80 ? -0.154 -3.453 -18.891 1 84.69 80 GLU A O 1
ATOM 669 N N . GLN A 1 81 ? -1.651 -4.234 -17.453 1 83.25 81 GLN A N 1
ATOM 670 C CA . GLN A 1 81 ? -0.611 -4.949 -16.719 1 83.25 81 GLN A CA 1
ATOM 671 C C . GLN A 1 81 ? 0.002 -6.055 -17.578 1 83.25 81 GLN A C 1
ATOM 673 O O . GLN A 1 81 ? 1.212 -6.285 -17.531 1 83.25 81 GLN A O 1
ATOM 678 N N . TYR A 1 82 ? -0.835 -6.695 -18.281 1 85.12 82 TYR A N 1
ATOM 679 C CA . TYR A 1 82 ? -0.376 -7.742 -19.188 1 85.12 82 TYR A CA 1
ATOM 680 C C . TYR A 1 82 ? 0.639 -7.191 -20.172 1 85.12 82 TYR A C 1
ATOM 682 O O . TYR A 1 82 ? 1.6 -7.875 -20.531 1 85.12 82 TYR A O 1
ATOM 690 N N . GLU A 1 83 ? 0.51 -5.988 -20.547 1 85.62 83 GLU A N 1
ATOM 691 C CA . GLU A 1 83 ? 1.342 -5.383 -21.578 1 85.62 83 GLU A CA 1
ATOM 692 C C . GLU A 1 83 ? 2.561 -4.691 -20.969 1 85.62 83 GLU A C 1
ATOM 694 O O . GLU A 1 83 ? 3.449 -4.242 -21.703 1 85.62 83 GLU A O 1
ATOM 699 N N . GLU A 1 84 ? 2.564 -4.633 -19.734 1 83.75 84 GLU A N 1
ATOM 700 C CA . GLU A 1 84 ? 3.639 -3.91 -19.047 1 83.75 84 GLU A CA 1
ATOM 701 C C . GLU A 1 84 ? 4.945 -4.699 -19.094 1 83.75 84 GLU A C 1
ATOM 703 O O . GLU A 1 84 ? 4.949 -5.91 -18.844 1 83.75 84 GLU A O 1
ATOM 708 N N . GLU A 1 85 ? 5.996 -4.004 -19.344 1 82.94 85 GLU A N 1
ATOM 709 C CA . GLU A 1 85 ? 7.316 -4.629 -19.312 1 82.94 85 GLU A CA 1
ATOM 710 C C . GLU A 1 85 ? 7.754 -4.938 -17.891 1 82.94 85 GLU A C 1
ATOM 712 O O . GLU A 1 85 ? 7.438 -4.188 -16.969 1 82.94 85 GLU A O 1
ATOM 717 N N . GLY A 1 86 ? 8.438 -6.055 -17.719 1 84.12 86 GLY A N 1
ATOM 718 C CA . GLY A 1 86 ? 8.961 -6.387 -16.406 1 84.12 86 GLY A CA 1
ATOM 719 C C . GLY A 1 86 ? 8.008 -7.223 -15.57 1 84.12 86 GLY A C 1
ATOM 720 O O . GLY A 1 86 ? 8.336 -7.617 -14.445 1 84.12 86 GLY A O 1
ATOM 721 N N . ILE A 1 87 ? 6.84 -7.41 -16.203 1 89.62 87 ILE A N 1
ATOM 722 C CA . ILE A 1 87 ? 5.848 -8.234 -15.516 1 89.62 87 ILE A CA 1
ATOM 723 C C . ILE A 1 87 ? 5.781 -9.609 -16.172 1 89.62 87 ILE A C 1
ATOM 725 O O . ILE A 1 87 ? 5.742 -9.719 -17.406 1 89.62 87 ILE A O 1
ATOM 729 N N . GLU A 1 88 ? 5.863 -10.641 -15.367 1 92.38 88 GLU A N 1
ATOM 730 C CA . GLU A 1 88 ? 5.691 -12.016 -15.82 1 92.38 88 GLU A CA 1
ATOM 731 C C . GLU A 1 88 ? 4.395 -12.609 -15.289 1 92.38 88 GLU A C 1
ATOM 733 O O . GLU A 1 88 ? 4.066 -12.445 -14.109 1 92.38 88 GLU A O 1
ATOM 738 N N . GLN A 1 89 ? 3.664 -13.227 -16.219 1 95.44 89 GLN A N 1
ATOM 739 C CA . GLN A 1 89 ? 2.393 -13.852 -15.867 1 95.44 89 GLN A CA 1
ATOM 740 C C . GLN A 1 89 ? 2.371 -15.32 -16.297 1 95.44 89 GLN A C 1
ATOM 742 O O . GLN A 1 89 ? 2.674 -15.648 -17.438 1 95.44 89 GLN A O 1
ATOM 747 N N . LEU A 1 90 ? 2.033 -16.188 -15.328 1 96.31 90 LEU A N 1
ATOM 748 C CA . LEU A 1 90 ? 1.972 -17.625 -15.562 1 96.31 90 LEU A CA 1
ATOM 749 C C . LEU A 1 90 ? 0.561 -18.156 -15.328 1 96.31 90 LEU A C 1
ATOM 751 O O . LEU A 1 90 ? -0.13 -17.703 -14.414 1 96.31 90 LEU A O 1
ATOM 755 N N . VAL A 1 91 ? 0.205 -19.094 -16.172 1 97.25 91 VAL A N 1
ATOM 756 C CA . VAL A 1 91 ? -1.051 -19.812 -15.977 1 97.25 91 VAL A CA 1
ATOM 757 C C . VAL A 1 91 ? -0.767 -21.297 -15.695 1 97.25 91 VAL A C 1
ATOM 759 O O . VAL A 1 91 ? 0.137 -21.875 -16.297 1 97.25 91 VAL A O 1
ATOM 762 N N . PHE A 1 92 ? -1.531 -21.812 -14.773 1 95.88 92 PHE A N 1
ATOM 763 C CA . PHE A 1 92 ? -1.468 -23.219 -14.391 1 95.88 92 PHE A CA 1
ATOM 764 C C . PHE A 1 92 ? -2.748 -23.938 -14.789 1 95.88 92 PHE A C 1
ATOM 766 O O . PHE A 1 92 ? -3.85 -23.469 -14.492 1 95.88 92 PHE A O 1
ATOM 773 N N . GLU A 1 93 ? -2.504 -25.109 -15.422 1 94.81 93 GLU A N 1
ATOM 774 C CA . GLU A 1 93 ? -3.666 -25.766 -16 1 94.81 93 GLU A CA 1
ATOM 775 C C . GLU A 1 93 ? -3.697 -27.25 -15.641 1 94.81 93 GLU A C 1
ATOM 777 O O . GLU A 1 93 ? -2.648 -27.891 -15.5 1 94.81 93 GLU A O 1
ATOM 782 N N . VAL A 1 94 ? -4.93 -27.734 -15.445 1 91.88 94 VAL A N 1
ATOM 783 C CA . VAL A 1 94 ? -5.234 -29.156 -15.352 1 91.88 94 VAL A CA 1
ATOM 784 C C . VAL A 1 94 ? -6.281 -29.531 -16.406 1 91.88 94 VAL A C 1
ATOM 786 O O . VAL A 1 94 ? -7.387 -28.984 -16.406 1 91.88 94 VAL A O 1
ATOM 789 N N . ASP A 1 95 ? -5.938 -30.375 -17.297 1 90.31 95 ASP A N 1
ATOM 790 C CA . ASP A 1 95 ? -6.836 -30.828 -18.359 1 90.31 95 ASP A CA 1
ATOM 791 C C . ASP A 1 95 ? -7.383 -29.641 -19.141 1 90.31 95 ASP A C 1
ATOM 793 O O . ASP A 1 95 ? -8.578 -29.578 -19.438 1 90.31 95 ASP A O 1
ATOM 797 N N . GLY A 1 96 ? -6.535 -28.578 -19.312 1 89.44 96 GLY A N 1
ATOM 798 C CA . GLY A 1 96 ? -6.902 -27.438 -20.125 1 89.44 96 GLY A CA 1
ATOM 799 C C . GLY A 1 96 ? -7.621 -26.344 -19.359 1 89.44 96 GLY A C 1
ATOM 800 O O . GLY A 1 96 ? -7.832 -25.25 -19.859 1 89.44 96 GLY A O 1
ATOM 801 N N . ASP A 1 97 ? -7.961 -26.672 -18.141 1 93.81 97 ASP A N 1
ATOM 802 C CA . ASP A 1 97 ? -8.641 -25.688 -17.297 1 93.81 97 ASP A CA 1
ATOM 803 C C . ASP A 1 97 ? -7.648 -24.922 -16.438 1 93.81 97 ASP A C 1
ATOM 805 O O . ASP A 1 97 ? -6.723 -25.516 -15.875 1 93.81 97 ASP A O 1
ATOM 809 N N . ILE A 1 98 ? -7.902 -23.641 -16.359 1 96.06 98 ILE A N 1
ATOM 810 C CA . ILE A 1 98 ? -7.039 -22.812 -15.523 1 96.06 98 ILE A CA 1
ATOM 811 C C . ILE A 1 98 ? -7.355 -23.062 -14.055 1 96.06 98 ILE A C 1
ATOM 813 O O . ILE A 1 98 ? -8.492 -22.875 -13.617 1 96.06 98 ILE A O 1
ATOM 817 N N . VAL A 1 99 ? -6.328 -23.469 -13.289 1 95.94 99 VAL A N 1
ATOM 818 C CA . VAL A 1 99 ? -6.547 -23.766 -11.875 1 95.94 99 VAL A CA 1
ATOM 819 C C . VAL A 1 99 ? -5.66 -22.875 -11.016 1 95.94 99 VAL A C 1
ATOM 821 O O . VAL A 1 99 ? -5.781 -22.875 -9.789 1 95.94 99 VAL A O 1
ATOM 824 N N . GLY A 1 100 ? -4.781 -22.109 -11.664 1 96.31 100 GLY A N 1
ATOM 825 C CA . GLY A 1 100 ? -3.889 -21.203 -10.961 1 96.31 100 GLY A CA 1
ATOM 826 C C . GLY A 1 100 ? -3.377 -20.078 -11.836 1 96.31 100 GLY A C 1
ATOM 827 O O . GLY A 1 100 ? -3.408 -20.172 -13.07 1 96.31 100 GLY A O 1
ATOM 828 N N . TYR A 1 101 ? -3 -19.047 -11.195 1 96.44 101 TYR A N 1
ATOM 829 C CA . TYR A 1 101 ? -2.439 -17.859 -11.828 1 96.44 101 TYR A CA 1
ATOM 830 C C . TYR A 1 101 ? -1.41 -17.188 -10.922 1 96.44 101 TYR A C 1
ATOM 832 O O . TYR A 1 101 ? -1.619 -17.078 -9.711 1 96.44 101 TYR A O 1
ATOM 840 N N . ALA A 1 102 ? -0.25 -16.828 -11.523 1 96.19 102 ALA A N 1
ATOM 841 C CA . ALA A 1 102 ? 0.788 -16.109 -10.797 1 96.19 102 ALA A CA 1
ATOM 842 C C . ALA A 1 102 ? 1.306 -14.922 -11.602 1 96.19 102 ALA A C 1
ATOM 844 O O . ALA A 1 102 ? 1.519 -15.031 -12.812 1 96.19 102 ALA A O 1
ATOM 845 N N . GLU A 1 103 ? 1.4 -13.805 -10.914 1 94.31 103 GLU A N 1
ATOM 846 C CA . GLU A 1 103 ? 1.975 -12.594 -11.484 1 94.31 103 GLU A CA 1
ATOM 847 C C . GLU A 1 103 ? 3.133 -12.078 -10.633 1 94.31 103 GLU A C 1
ATOM 849 O O . GLU A 1 103 ? 3.035 -12.031 -9.406 1 94.31 103 GLU A O 1
ATOM 854 N N . CYS A 1 104 ? 4.258 -11.758 -11.336 1 93.5 104 CYS A N 1
ATOM 855 C CA . CYS A 1 104 ? 5.406 -11.242 -10.602 1 93.5 104 CYS A CA 1
ATOM 856 C C . CYS A 1 104 ? 6.129 -10.172 -11.398 1 93.5 104 CYS A C 1
ATOM 858 O O . CYS A 1 104 ? 5.895 -10.016 -12.602 1 93.5 104 CYS A O 1
ATOM 860 N N . ALA A 1 105 ? 6.895 -9.398 -10.68 1 91.69 105 ALA A N 1
ATOM 861 C CA . ALA A 1 105 ? 7.691 -8.336 -11.281 1 91.69 105 ALA A CA 1
ATOM 862 C C . ALA A 1 105 ? 9.133 -8.375 -10.773 1 91.69 105 ALA A C 1
ATOM 864 O O . ALA A 1 105 ? 9.367 -8.625 -9.594 1 91.69 105 ALA A O 1
ATOM 865 N N . PHE A 1 106 ? 10.109 -8.07 -11.711 1 86.75 106 PHE A N 1
ATOM 866 C CA . PHE A 1 106 ? 11.531 -8.094 -11.367 1 86.75 106 PHE A CA 1
ATOM 867 C C . PHE A 1 106 ? 12.008 -6.707 -10.961 1 86.75 106 PHE A C 1
ATOM 869 O O . PHE A 1 106 ? 13.133 -6.551 -10.469 1 86.75 106 PHE A O 1
ATOM 876 N N . GLU A 1 107 ? 11.281 -5.758 -11.273 1 77 107 GLU A N 1
ATOM 877 C CA . GLU A 1 107 ? 11.609 -4.379 -10.93 1 77 107 GLU A CA 1
ATOM 878 C C . GLU A 1 107 ? 10.383 -3.635 -10.414 1 77 107 GLU A C 1
ATOM 880 O O . GLU A 1 107 ? 9.25 -4.074 -10.617 1 77 107 GLU A O 1
ATOM 885 N N . VAL A 1 108 ? 10.867 -2.686 -9.57 1 66.38 108 VAL A N 1
ATOM 886 C CA . VAL A 1 108 ? 9.781 -1.809 -9.156 1 66.38 108 VAL A CA 1
ATOM 887 C C . VAL A 1 108 ? 9.195 -1.1 -10.375 1 66.38 108 VAL A C 1
ATOM 889 O O . VAL A 1 108 ? 9.906 -0.418 -11.109 1 66.38 108 VAL A O 1
ATOM 892 N N . THR A 1 109 ? 8.125 -1.616 -10.867 1 58.78 109 THR A N 1
ATOM 893 C CA . THR A 1 109 ? 7.531 -1.029 -12.07 1 58.78 109 THR A CA 1
ATOM 894 C C . THR A 1 109 ? 6.621 0.142 -11.703 1 58.78 109 THR A C 1
ATOM 896 O O . THR A 1 109 ? 6.363 0.39 -10.523 1 58.78 109 THR A O 1
ATOM 899 N N . GLY A 1 110 ? 6.281 1.151 -12.625 1 51.66 110 GLY A N 1
ATOM 900 C CA . GLY A 1 110 ? 5.723 2.494 -12.648 1 51.66 110 GLY A CA 1
ATOM 901 C C . GLY A 1 110 ? 4.543 2.662 -11.703 1 51.66 110 GLY A C 1
ATOM 902 O O . GLY A 1 110 ? 4.469 3.643 -10.961 1 51.66 110 GLY A O 1
ATOM 903 N N . SER A 1 111 ? 3.604 1.771 -11.859 1 49.97 111 SER A N 1
ATOM 904 C CA . SER A 1 111 ? 2.363 2.123 -11.18 1 49.97 111 SER A CA 1
ATOM 905 C C . SER A 1 111 ? 2.439 1.803 -9.695 1 49.97 111 SER A C 1
ATOM 907 O O . SER A 1 111 ? 1.598 2.25 -8.914 1 49.97 111 SER A O 1
ATOM 909 N N . ASP A 1 112 ? 3.484 0.905 -9.359 1 51.03 112 ASP A N 1
ATOM 910 C CA . ASP A 1 112 ? 3.639 0.513 -7.965 1 51.03 112 ASP A CA 1
ATOM 911 C C . ASP A 1 112 ? 4.434 1.558 -7.188 1 51.03 112 ASP A C 1
ATOM 913 O O . ASP A 1 112 ? 5.594 1.326 -6.828 1 51.03 112 ASP A O 1
ATOM 917 N N . ASN A 1 113 ? 3.973 2.752 -7.312 1 53.81 113 ASN A N 1
ATOM 918 C CA . ASN A 1 113 ? 4.676 3.992 -7.004 1 53.81 113 ASN A CA 1
ATOM 919 C C . ASN A 1 113 ? 4.973 4.113 -5.512 1 53.81 113 ASN A C 1
ATOM 921 O O . ASN A 1 113 ? 5.535 5.113 -5.066 1 53.81 113 ASN A O 1
ATOM 925 N N . TRP A 1 114 ? 4.895 2.924 -4.781 1 69.62 114 TRP A N 1
ATOM 926 C CA . TRP A 1 114 ? 5.098 3.279 -3.379 1 69.62 114 TRP A CA 1
ATOM 927 C C . TRP A 1 114 ? 6.203 2.43 -2.76 1 69.62 114 TRP A C 1
ATOM 929 O O . TRP A 1 114 ? 6.559 2.615 -1.593 1 69.62 114 TRP A O 1
ATOM 939 N N . ILE A 1 115 ? 6.84 1.63 -3.611 1 80 115 ILE A N 1
ATOM 940 C CA . ILE A 1 115 ? 7.902 0.795 -3.059 1 80 115 ILE A CA 1
ATOM 941 C C . ILE A 1 115 ? 9.219 1.568 -3.055 1 80 115 ILE A C 1
ATOM 943 O O . ILE A 1 115 ? 9.586 2.184 -4.059 1 80 115 ILE A O 1
ATOM 947 N N . ASN A 1 116 ? 9.969 1.435 -1.979 1 83.94 116 ASN A N 1
ATOM 948 C CA . ASN A 1 116 ? 11.242 2.113 -1.775 1 83.94 116 ASN A CA 1
ATOM 949 C C . ASN A 1 116 ? 12.422 1.204 -2.107 1 83.94 116 ASN A C 1
ATOM 951 O O . ASN A 1 116 ? 12.789 0.34 -1.309 1 83.94 116 ASN A O 1
ATOM 955 N N . PRO A 1 117 ? 13.094 1.482 -3.227 1 84 117 PRO A N 1
ATOM 956 C CA . PRO A 1 117 ? 14.211 0.61 -3.598 1 84 117 PRO A CA 1
ATOM 957 C C . PRO A 1 117 ? 15.352 0.647 -2.584 1 84 117 PRO A C 1
ATOM 959 O O . PRO A 1 117 ? 16.078 -0.34 -2.426 1 84 117 PRO A O 1
ATOM 962 N N . ARG A 1 118 ? 15.5 1.764 -1.914 1 84.5 118 ARG A N 1
ATOM 963 C CA . ARG A 1 118 ? 16.594 1.911 -0.955 1 84.5 118 ARG A CA 1
ATOM 964 C C . ARG A 1 118 ? 16.422 0.956 0.221 1 84.5 118 ARG A C 1
ATOM 966 O O . ARG A 1 118 ? 17.406 0.523 0.825 1 84.5 118 ARG A O 1
ATOM 973 N N . PHE A 1 119 ? 15.242 0.655 0.504 1 89.06 119 PHE A N 1
ATOM 974 C CA . PHE A 1 119 ? 14.953 -0.3 1.568 1 89.06 119 PHE A CA 1
ATOM 975 C C . PHE A 1 119 ? 15.609 -1.645 1.282 1 89.06 119 PHE A C 1
ATOM 977 O O . PHE A 1 119 ? 16.25 -2.229 2.16 1 89.06 119 PHE A O 1
ATOM 984 N N . PHE A 1 120 ? 15.523 -2.07 0.087 1 90.88 120 PHE A N 1
ATOM 985 C CA . PHE A 1 120 ? 16.062 -3.363 -0.322 1 90.88 120 PHE A CA 1
ATOM 986 C C . PHE A 1 120 ? 17.562 -3.283 -0.538 1 90.88 120 PHE A C 1
ATOM 988 O O . PHE A 1 120 ? 18.297 -4.199 -0.169 1 90.88 120 PHE A O 1
ATOM 995 N N . GLU A 1 121 ? 17.969 -2.168 -1.075 1 89.38 121 GLU A N 1
ATOM 996 C CA . GLU A 1 121 ? 19.391 -1.975 -1.317 1 89.38 121 GLU A CA 1
ATOM 997 C C . GLU A 1 121 ? 20.188 -2.006 -0.012 1 89.38 121 GLU A C 1
ATOM 999 O O . GLU A 1 121 ? 21.25 -2.631 0.063 1 89.38 121 GLU A O 1
ATOM 1004 N N . SER A 1 122 ? 19.688 -1.356 0.944 1 90 122 SER A N 1
ATOM 1005 C CA . SER A 1 122 ? 20.375 -1.263 2.221 1 90 122 SER A CA 1
ATOM 1006 C C . SER A 1 122 ? 20.438 -2.615 2.922 1 90 122 SER A C 1
ATOM 1008 O O . SER A 1 122 ? 21.203 -2.801 3.871 1 90 122 SER A O 1
ATOM 1010 N N . ARG A 1 123 ? 19.75 -3.586 2.465 1 92.44 123 ARG A N 1
ATOM 1011 C CA . ARG A 1 123 ? 19.688 -4.91 3.078 1 92.44 123 ARG A CA 1
ATOM 1012 C C . ARG A 1 123 ? 20.266 -5.973 2.152 1 92.44 123 ARG A C 1
ATOM 1014 O O . ARG A 1 123 ? 20.125 -7.172 2.408 1 92.44 123 ARG A O 1
ATOM 1021 N N . ASP A 1 124 ? 20.781 -5.535 1.039 1 92.5 124 ASP A N 1
ATOM 1022 C CA . ASP A 1 124 ? 21.375 -6.41 0.034 1 92.5 124 ASP A CA 1
ATOM 1023 C C . ASP A 1 124 ? 20.344 -7.398 -0.513 1 92.5 124 ASP A C 1
ATOM 1025 O O . ASP A 1 124 ? 20.625 -8.594 -0.64 1 92.5 124 ASP A O 1
ATOM 1029 N N . MET A 1 125 ? 19.203 -6.863 -0.69 1 93.56 125 MET A N 1
ATOM 1030 C CA . MET A 1 125 ? 18.109 -7.68 -1.223 1 93.56 125 MET A CA 1
ATOM 1031 C C . MET A 1 125 ? 17.828 -7.316 -2.674 1 93.56 125 MET A C 1
ATOM 1033 O O . MET A 1 125 ? 17.75 -6.133 -3.021 1 93.56 125 MET A O 1
ATOM 1037 N N . ARG A 1 126 ? 17.641 -8.273 -3.461 1 93.75 126 ARG A N 1
ATOM 1038 C CA . ARG A 1 126 ? 17.125 -8.164 -4.82 1 93.75 126 ARG A CA 1
ATOM 1039 C C . ARG A 1 126 ? 15.836 -8.945 -4.98 1 93.75 126 ARG A C 1
ATOM 1041 O O . ARG A 1 126 ? 15.852 -10.148 -5.242 1 93.75 126 ARG A O 1
ATOM 1048 N N . PRO A 1 127 ? 14.797 -8.25 -4.871 1 94.38 127 PRO A N 1
ATOM 1049 C CA . PRO A 1 127 ? 13.523 -8.969 -4.766 1 94.38 127 PRO A CA 1
ATOM 1050 C C . PRO A 1 127 ? 12.914 -9.289 -6.129 1 94.38 127 PRO A C 1
ATOM 1052 O O . PRO A 1 127 ? 13.07 -8.508 -7.078 1 94.38 127 PRO A O 1
ATOM 1055 N N . LEU A 1 128 ? 12.32 -10.469 -6.238 1 94.94 128 LEU A N 1
ATOM 1056 C CA . LEU A 1 128 ? 11.203 -10.711 -7.141 1 94.94 128 LEU A CA 1
ATOM 1057 C C . LEU A 1 128 ? 9.875 -10.438 -6.445 1 94.94 128 LEU A C 1
ATOM 1059 O O . LEU A 1 128 ? 9.555 -11.078 -5.441 1 94.94 128 LEU A O 1
ATOM 1063 N N . PHE A 1 129 ? 9.133 -9.5 -6.973 1 93.5 129 PHE A N 1
ATOM 1064 C CA . PHE A 1 129 ? 7.875 -9.117 -6.348 1 93.5 129 PHE A CA 1
ATOM 1065 C C . PHE A 1 129 ? 6.738 -10.008 -6.832 1 93.5 129 PHE A C 1
ATOM 1067 O O . PHE A 1 129 ? 6.402 -10 -8.016 1 93.5 129 PHE A O 1
ATOM 1074 N N . VAL A 1 130 ? 6.156 -10.758 -5.898 1 94.88 130 VAL A N 1
ATOM 1075 C CA . VAL A 1 130 ? 4.973 -11.555 -6.203 1 94.88 130 VAL A CA 1
ATOM 1076 C C . VAL A 1 130 ? 3.725 -10.68 -6.109 1 94.88 130 VAL A C 1
ATOM 1078 O O . VAL A 1 130 ? 3.283 -10.328 -5.012 1 94.88 130 VAL A O 1
ATOM 1081 N N . GLU A 1 131 ? 3.135 -10.445 -7.172 1 89.94 131 GLU A N 1
ATOM 1082 C CA . GLU A 1 131 ? 2.041 -9.477 -7.23 1 89.94 131 GLU A CA 1
ATOM 1083 C C . GLU A 1 131 ? 0.693 -10.156 -7.016 1 89.94 131 GLU A C 1
ATOM 1085 O O . GLU A 1 131 ? -0.218 -9.57 -6.426 1 89.94 131 GLU A O 1
ATOM 1090 N N . GLU A 1 132 ? 0.548 -11.281 -7.582 1 91.38 132 GLU A N 1
ATOM 1091 C CA . GLU A 1 132 ? -0.714 -12.008 -7.477 1 91.38 132 GLU A CA 1
ATOM 1092 C C . GLU A 1 132 ? -0.484 -13.516 -7.48 1 91.38 132 GLU A C 1
ATOM 1094 O O . GLU A 1 132 ? 0.322 -14.023 -8.266 1 91.38 132 GLU A O 1
ATOM 1099 N N . LEU A 1 133 ? -1.124 -14.164 -6.613 1 93.5 133 LEU A N 1
ATOM 1100 C CA . LEU A 1 133 ? -1.256 -15.617 -6.594 1 93.5 133 LEU A CA 1
ATOM 1101 C C . LEU A 1 133 ? -2.715 -16.031 -6.422 1 93.5 133 LEU A C 1
ATOM 1103 O O . LEU A 1 133 ? -3.367 -15.633 -5.457 1 93.5 133 LEU A O 1
ATOM 1107 N N . ALA A 1 134 ? -3.178 -16.766 -7.363 1 93.88 134 ALA A N 1
ATOM 1108 C CA . ALA A 1 134 ? -4.574 -17.188 -7.316 1 93.88 134 ALA A CA 1
ATOM 1109 C C . ALA A 1 134 ? -4.703 -18.688 -7.586 1 93.88 134 ALA A C 1
ATOM 1111 O O . ALA A 1 134 ? -4.156 -19.188 -8.57 1 93.88 134 ALA A O 1
ATOM 1112 N N . SER A 1 135 ? -5.348 -19.344 -6.707 1 93.81 135 SER A N 1
ATOM 1113 C CA . SER A 1 135 ? -5.668 -20.75 -6.863 1 93.81 135 SER A CA 1
ATOM 1114 C C . SER A 1 135 ? -7.176 -20.984 -6.895 1 93.81 135 SER A C 1
ATOM 1116 O O . SER A 1 135 ? -7.91 -20.406 -6.082 1 93.81 135 SER A O 1
ATOM 1118 N N . HIS A 1 136 ? -7.535 -21.766 -7.824 1 93.81 136 HIS A N 1
ATOM 1119 C CA . HIS A 1 136 ? -8.953 -22.125 -7.879 1 93.81 136 HIS A CA 1
ATOM 1120 C C . HIS A 1 136 ? -9.43 -22.703 -6.551 1 93.81 136 HIS A C 1
ATOM 1122 O O . HIS A 1 136 ? -8.758 -23.562 -5.977 1 93.81 136 HIS A O 1
ATOM 1128 N N . PRO A 1 137 ? -10.602 -22.25 -6.156 1 90.94 137 PRO A N 1
ATOM 1129 C CA . PRO A 1 137 ? -11.094 -22.703 -4.852 1 90.94 137 PRO A CA 1
ATOM 1130 C C . PRO A 1 137 ? -11.234 -24.219 -4.766 1 90.94 137 PRO A C 1
ATOM 1132 O O . PRO A 1 137 ? -10.922 -24.812 -3.732 1 90.94 137 PRO A O 1
ATOM 1135 N N . SER A 1 138 ? -11.586 -24.859 -5.777 1 90.56 138 SER A N 1
ATOM 1136 C CA . SER A 1 138 ? -11.812 -26.312 -5.789 1 90.56 138 SER A CA 1
ATOM 1137 C C . SER A 1 138 ? -10.492 -27.062 -5.805 1 90.56 138 SER A C 1
ATOM 1139 O O . SER A 1 138 ? -10.477 -28.297 -5.637 1 90.56 138 SER A O 1
ATOM 1141 N N . TYR A 1 139 ? -9.422 -26.406 -6.016 1 90.19 139 TYR A N 1
ATOM 1142 C CA . TYR A 1 139 ? -8.125 -27.062 -6.102 1 90.19 139 TYR A CA 1
ATOM 1143 C C . TYR A 1 139 ? -7.234 -26.672 -4.93 1 90.19 139 TYR A C 1
ATOM 1145 O O . TYR A 1 139 ? -6.047 -27.016 -4.902 1 90.19 139 TYR A O 1
ATOM 1153 N N . GLN A 1 140 ? -7.797 -25.922 -4.012 1 87.56 140 GLN A N 1
ATOM 1154 C CA . GLN A 1 140 ? -7.031 -25.547 -2.828 1 87.56 140 GLN A CA 1
ATOM 1155 C C . GLN A 1 140 ? -6.711 -26.766 -1.968 1 87.56 140 GLN A C 1
ATOM 1157 O O . GLN A 1 140 ? -7.504 -27.719 -1.901 1 87.56 140 GLN A O 1
ATOM 1162 N N . GLY A 1 141 ? -5.562 -26.719 -1.371 1 87.19 141 GLY A N 1
ATOM 1163 C CA . GLY A 1 141 ? -5.141 -27.828 -0.53 1 87.19 141 GLY A CA 1
ATOM 1164 C C . GLY A 1 141 ? -4.602 -29.016 -1.319 1 87.19 141 GLY A C 1
ATOM 1165 O O . GLY A 1 141 ? -4.309 -30.062 -0.751 1 87.19 141 GLY A O 1
ATOM 1166 N N . ARG A 1 142 ? -4.461 -28.812 -2.578 1 88.56 142 ARG A N 1
ATOM 1167 C CA . ARG A 1 142 ? -4 -29.891 -3.443 1 88.56 142 ARG A CA 1
ATOM 1168 C C . ARG A 1 142 ? -2.592 -29.609 -3.957 1 88.56 142 ARG A C 1
ATOM 1170 O O . ARG A 1 142 ? -2.113 -30.297 -4.867 1 88.56 142 ARG A O 1
ATOM 1177 N N . GLY A 1 143 ? -2 -28.562 -3.477 1 90.44 143 GLY A N 1
ATOM 1178 C CA . GLY A 1 143 ? -0.608 -28.312 -3.814 1 90.44 143 GLY A CA 1
ATOM 1179 C C . GLY A 1 143 ? -0.434 -27.297 -4.922 1 90.44 143 GLY A C 1
ATOM 1180 O O . GLY A 1 143 ? 0.692 -26.984 -5.324 1 90.44 143 GLY A O 1
ATOM 1181 N N . VAL A 1 144 ? -1.477 -26.75 -5.426 1 91.44 144 VAL A N 1
ATOM 1182 C CA . VAL A 1 144 ? -1.395 -25.781 -6.512 1 91.44 144 VAL A CA 1
ATOM 1183 C C . VAL A 1 144 ? -0.577 -24.578 -6.066 1 91.44 144 VAL A C 1
ATOM 1185 O O . VAL A 1 144 ? 0.346 -24.156 -6.766 1 91.44 144 VAL A O 1
ATOM 1188 N N . GLY A 1 145 ? -0.866 -24.109 -4.879 1 93.75 145 GLY A N 1
ATOM 1189 C CA . GLY A 1 145 ? -0.146 -22.969 -4.34 1 93.75 145 GLY A CA 1
ATOM 1190 C C . GLY A 1 145 ? 1.342 -23.219 -4.184 1 93.75 145 GLY A C 1
ATOM 1191 O O . GLY A 1 145 ? 2.162 -22.359 -4.531 1 93.75 145 GLY A O 1
ATOM 1192 N N . MET A 1 146 ? 1.614 -24.328 -3.725 1 90.56 146 MET A N 1
ATOM 1193 C CA . MET A 1 146 ? 3.014 -24.703 -3.539 1 90.56 146 MET A CA 1
ATOM 1194 C C . MET A 1 146 ? 3.74 -24.781 -4.879 1 90.56 146 MET A C 1
ATOM 1196 O O . MET A 1 146 ? 4.871 -24.297 -5.004 1 90.56 146 MET A O 1
ATOM 1200 N N . PHE A 1 147 ? 3.09 -25.359 -5.801 1 92.31 147 PHE A N 1
ATOM 1201 C CA . PHE A 1 147 ? 3.682 -25.484 -7.129 1 92.31 147 PHE A CA 1
ATOM 1202 C C . PHE A 1 147 ? 3.912 -24.109 -7.742 1 92.31 147 PHE A C 1
ATOM 1204 O O . PHE A 1 147 ? 4.953 -23.859 -8.359 1 92.31 147 PHE A O 1
ATOM 1211 N N . MET A 1 148 ? 3.014 -23.188 -7.555 1 95.19 148 MET A N 1
ATOM 1212 C CA . MET A 1 148 ? 3.166 -21.828 -8.039 1 95.19 148 MET A CA 1
ATOM 1213 C C . MET A 1 148 ? 4.383 -21.156 -7.414 1 95.19 148 MET A C 1
ATOM 1215 O O . MET A 1 148 ? 5.195 -20.547 -8.117 1 95.19 148 MET A O 1
ATOM 1219 N N . LEU A 1 149 ? 4.527 -21.328 -6.137 1 94.38 149 LEU A N 1
ATOM 1220 C CA . LEU A 1 149 ? 5.645 -20.719 -5.426 1 94.38 149 LEU A CA 1
ATOM 1221 C C . LEU A 1 149 ? 6.977 -21.281 -5.91 1 94.38 149 LEU A C 1
ATOM 1223 O O . LEU A 1 149 ? 7.949 -20.547 -6.074 1 94.38 149 LEU A O 1
ATOM 1227 N N . GLU A 1 150 ? 6.98 -22.516 -6.148 1 91.81 150 GLU A N 1
ATOM 1228 C CA . GLU A 1 150 ? 8.195 -23.156 -6.645 1 91.81 150 GLU A CA 1
ATOM 1229 C C . GLU A 1 150 ? 8.602 -22.578 -8 1 91.81 150 GLU A C 1
ATOM 1231 O O . GLU A 1 150 ? 9.789 -22.375 -8.258 1 91.81 150 GLU A O 1
ATOM 1236 N N . GLN A 1 151 ? 7.641 -22.391 -8.828 1 93.38 151 GLN A N 1
ATOM 1237 C CA . GLN A 1 151 ? 7.926 -21.797 -10.125 1 93.38 151 GLN A CA 1
ATOM 1238 C C . GLN A 1 151 ? 8.492 -20.391 -9.969 1 93.38 151 GLN A C 1
ATOM 1240 O O . GLN A 1 151 ? 9.43 -20 -10.68 1 93.38 151 GLN A O 1
ATOM 1245 N N . LEU A 1 152 ? 7.961 -19.656 -9.062 1 95.44 152 LEU A N 1
ATOM 1246 C CA . LEU A 1 152 ? 8.422 -18.281 -8.836 1 95.44 152 LEU A CA 1
ATOM 1247 C C . LEU A 1 152 ? 9.82 -18.266 -8.227 1 95.44 152 LEU A C 1
ATOM 1249 O O . LEU A 1 152 ? 10.633 -17.406 -8.555 1 95.44 152 LEU A O 1
ATOM 1253 N N . GLN A 1 153 ? 10.078 -19.219 -7.383 1 93.62 153 GLN A N 1
ATOM 1254 C CA . GLN A 1 153 ? 11.422 -19.359 -6.828 1 93.62 153 GLN A CA 1
ATOM 1255 C C . GLN A 1 153 ? 12.445 -19.641 -7.926 1 93.62 153 GLN A C 1
ATOM 1257 O O . GLN A 1 153 ? 13.523 -19.031 -7.938 1 93.62 153 GLN A O 1
ATOM 1262 N N . HIS A 1 154 ? 12.062 -20.484 -8.766 1 92.31 154 HIS A N 1
ATOM 1263 C CA . HIS A 1 154 ? 12.938 -20.797 -9.883 1 92.31 154 HIS A CA 1
ATOM 1264 C C . HIS A 1 154 ? 13.188 -19.578 -10.75 1 92.31 154 HIS A C 1
ATOM 1266 O O . HIS A 1 154 ? 14.328 -19.281 -11.117 1 92.31 154 HIS A O 1
ATOM 1272 N N . LEU A 1 155 ? 12.18 -18.906 -11.047 1 92.06 155 LEU A N 1
ATOM 1273 C CA . LEU A 1 155 ? 12.297 -17.672 -11.844 1 92.06 155 LEU A CA 1
ATOM 1274 C C . LEU A 1 155 ? 13.203 -16.672 -11.148 1 92.06 155 LEU A C 1
ATOM 1276 O O . LEU A 1 155 ? 14.016 -16.016 -11.805 1 92.06 155 LEU A O 1
ATOM 1280 N N . ALA A 1 156 ? 13 -16.516 -9.875 1 93.38 156 ALA A N 1
ATOM 1281 C CA . ALA A 1 156 ? 13.828 -15.602 -9.102 1 93.38 156 ALA A CA 1
ATOM 1282 C C . ALA A 1 156 ? 15.312 -15.953 -9.234 1 93.38 156 ALA A C 1
ATOM 1284 O O . ALA A 1 156 ? 16.141 -15.07 -9.469 1 93.38 156 ALA A O 1
ATOM 1285 N N . ARG A 1 157 ? 15.602 -17.125 -9.203 1 91.12 157 ARG A N 1
ATOM 1286 C CA . ARG A 1 157 ? 16.984 -17.594 -9.297 1 91.12 157 ARG A CA 1
ATOM 1287 C C . ARG A 1 157 ? 17.562 -17.297 -10.672 1 91.12 157 ARG A C 1
ATOM 1289 O O . ARG A 1 157 ? 18.672 -16.766 -10.781 1 91.12 157 ARG A O 1
ATOM 1296 N N . VAL A 1 158 ? 16.812 -17.641 -11.641 1 88.94 158 VAL A N 1
ATOM 1297 C CA . VAL A 1 158 ? 17.281 -17.484 -13.016 1 88.94 158 VAL A CA 1
ATOM 1298 C C . VAL A 1 158 ? 17.531 -16 -13.305 1 88.94 158 VAL A C 1
ATOM 1300 O O . VAL A 1 158 ? 18.469 -15.672 -14.039 1 88.94 158 VAL A O 1
ATOM 1303 N N . ARG A 1 159 ? 16.797 -15.18 -12.633 1 89.44 159 ARG A N 1
ATOM 1304 C CA . ARG A 1 159 ? 16.906 -13.75 -12.898 1 89.44 159 ARG A CA 1
ATOM 1305 C C . ARG A 1 159 ? 17.891 -13.094 -11.93 1 89.44 159 ARG A C 1
ATOM 1307 O O . ARG A 1 159 ? 18.078 -11.875 -11.961 1 89.44 159 ARG A O 1
ATOM 1314 N N . GLY A 1 160 ? 18.422 -13.859 -11.031 1 90.31 160 GLY A N 1
ATOM 1315 C CA . GLY A 1 160 ? 19.422 -13.336 -10.117 1 90.31 160 GLY A CA 1
ATOM 1316 C C . GLY A 1 16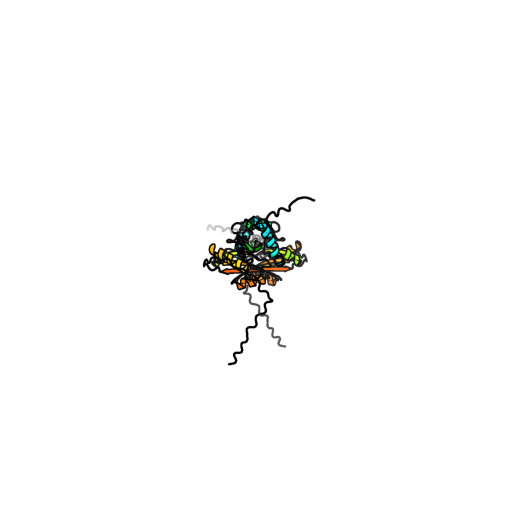0 ? 18.828 -12.633 -8.914 1 90.31 160 GLY A C 1
ATOM 1317 O O . GLY A 1 160 ? 19.5 -11.844 -8.25 1 90.31 160 GLY A O 1
ATOM 1318 N N . CYS A 1 161 ? 17.594 -12.883 -8.664 1 93.25 161 CYS A N 1
ATOM 1319 C CA . CYS A 1 161 ? 16.953 -12.344 -7.461 1 93.25 161 CYS A CA 1
ATOM 1320 C C . CYS A 1 161 ? 17.359 -13.148 -6.227 1 93.25 161 CYS A C 1
ATOM 1322 O O . CYS A 1 161 ? 17.625 -14.352 -6.32 1 93.25 161 CYS A O 1
ATOM 1324 N N . THR A 1 162 ? 17.375 -12.445 -5.07 1 94.38 162 THR A N 1
ATOM 1325 C CA . THR A 1 162 ? 17.781 -13.094 -3.832 1 94.38 162 THR A CA 1
ATOM 1326 C C . THR A 1 162 ? 16.578 -13.445 -2.969 1 94.38 162 THR A C 1
ATOM 1328 O O . THR A 1 162 ? 16.688 -14.242 -2.035 1 94.38 162 THR A O 1
ATOM 1331 N N . HIS A 1 163 ? 15.438 -12.781 -3.256 1 96.31 163 HIS A N 1
ATOM 1332 C CA . HIS A 1 163 ? 14.266 -12.938 -2.41 1 96.31 163 HIS A CA 1
ATOM 1333 C C . HIS A 1 163 ? 12.977 -12.898 -3.232 1 96.31 163 HIS A C 1
ATOM 1335 O O . HIS A 1 163 ? 12.93 -12.234 -4.273 1 96.31 163 HIS A O 1
ATOM 1341 N N . LEU A 1 164 ? 11.992 -13.664 -2.756 1 96.88 164 LEU A N 1
ATOM 1342 C CA . LEU A 1 164 ? 10.602 -13.352 -3.076 1 96.88 164 LEU A CA 1
ATOM 1343 C C . LEU A 1 164 ? 10.023 -12.367 -2.068 1 96.88 164 LEU A C 1
ATOM 1345 O O . LEU A 1 164 ? 10.273 -12.484 -0.866 1 96.88 164 LEU A O 1
ATOM 1349 N N . VAL A 1 165 ? 9.32 -11.398 -2.561 1 95.62 165 VAL A N 1
ATOM 1350 C CA . VAL A 1 165 ? 8.648 -10.445 -1.691 1 95.62 165 VAL A CA 1
ATOM 1351 C C . VAL A 1 165 ? 7.184 -10.32 -2.1 1 95.62 165 VAL A C 1
ATOM 1353 O O . VAL A 1 165 ? 6.863 -10.266 -3.289 1 95.62 165 VAL A O 1
ATOM 1356 N N . LEU A 1 166 ? 6.293 -10.297 -1.141 1 95 166 LEU A N 1
ATOM 1357 C CA . LEU A 1 166 ? 4.871 -10.156 -1.426 1 95 166 LEU A CA 1
ATOM 1358 C C . LEU A 1 166 ? 4.164 -9.406 -0.3 1 95 166 LEU A C 1
ATOM 1360 O O . LEU A 1 166 ? 4.785 -9.07 0.71 1 95 166 LEU A O 1
ATOM 1364 N N . GLU A 1 167 ? 2.912 -9.109 -0.57 1 92.44 167 GLU A N 1
ATOM 1365 C CA . GLU A 1 167 ? 2.062 -8.383 0.37 1 92.44 167 GLU A CA 1
ATOM 1366 C C . GLU A 1 167 ? 0.773 -9.148 0.653 1 92.44 167 GLU A C 1
ATOM 1368 O O . GLU A 1 167 ? 0.125 -9.648 -0.271 1 92.44 167 GLU A O 1
ATOM 1373 N N . VAL A 1 168 ? 0.427 -9.242 1.944 1 92.56 168 VAL A N 1
ATOM 1374 C CA . VAL A 1 168 ? -0.767 -9.969 2.365 1 92.56 168 VAL A CA 1
ATOM 1375 C C . VAL A 1 168 ? -1.584 -9.109 3.324 1 92.56 168 VAL A C 1
ATOM 1377 O O . VAL A 1 168 ? -1.026 -8.453 4.207 1 92.56 168 VAL A O 1
ATOM 1380 N N . ALA A 1 169 ? -2.908 -9.164 3.119 1 90.5 169 ALA A N 1
ATOM 1381 C CA . ALA A 1 169 ? -3.771 -8.508 4.09 1 90.5 169 ALA A CA 1
ATOM 1382 C C . ALA A 1 169 ? -3.68 -9.18 5.457 1 90.5 169 ALA A C 1
ATOM 1384 O O . ALA A 1 169 ? -3.629 -10.406 5.547 1 90.5 169 ALA A O 1
ATOM 1385 N N . GLU A 1 170 ? -3.725 -8.344 6.508 1 91.25 170 GLU A N 1
ATOM 1386 C CA . GLU A 1 170 ? -3.562 -8.875 7.859 1 91.25 170 GLU A CA 1
ATOM 1387 C C . GLU A 1 170 ? -4.676 -9.859 8.203 1 91.25 170 GLU A C 1
ATOM 1389 O O . GLU A 1 170 ? -4.461 -10.805 8.961 1 91.25 170 GLU A O 1
ATOM 1394 N N . ASN A 1 171 ? -5.82 -9.711 7.637 1 87.94 171 ASN A N 1
ATOM 1395 C CA . ASN A 1 171 ? -6.961 -10.547 7.988 1 87.94 171 ASN A CA 1
ATOM 1396 C C . ASN A 1 171 ? -7.031 -11.797 7.117 1 87.94 171 ASN A C 1
ATOM 1398 O O . ASN A 1 171 ? -7.957 -12.602 7.254 1 87.94 171 ASN A O 1
ATOM 1402 N N . ASN A 1 172 ? -6.125 -11.914 6.199 1 87.94 172 ASN A N 1
ATOM 1403 C CA . ASN A 1 172 ? -6.031 -13.125 5.387 1 87.94 172 ASN A CA 1
ATOM 1404 C C . ASN A 1 172 ? -5.234 -14.219 6.094 1 87.94 172 ASN A C 1
ATOM 1406 O O . ASN A 1 172 ? -4.137 -14.57 5.66 1 87.94 172 ASN A O 1
ATOM 1410 N N . ASP A 1 173 ? -5.891 -14.805 7.055 1 88.81 173 ASP A N 1
ATOM 1411 C CA . ASP A 1 173 ? -5.227 -15.766 7.934 1 88.81 173 ASP A CA 1
ATOM 1412 C C . ASP A 1 173 ? -4.738 -16.984 7.148 1 88.81 173 ASP A C 1
ATOM 1414 O O . ASP A 1 173 ? -3.654 -17.5 7.414 1 88.81 173 ASP A O 1
ATOM 1418 N N . SER A 1 174 ? -5.504 -17.375 6.211 1 87.69 174 SER A N 1
ATOM 1419 C CA . SER A 1 174 ? -5.156 -18.547 5.426 1 87.69 174 SER A CA 1
ATOM 1420 C C . SER A 1 174 ? -3.873 -18.328 4.637 1 87.69 174 SER A C 1
ATOM 1422 O O . SER A 1 174 ? -2.98 -19.172 4.637 1 87.69 174 SER A O 1
ATOM 1424 N N . ALA A 1 175 ? -3.781 -17.203 4 1 90.56 175 ALA A N 1
ATOM 1425 C CA . ALA A 1 175 ? -2.58 -16.891 3.232 1 90.56 175 ALA A CA 1
ATOM 1426 C C . ALA A 1 175 ? -1.369 -16.734 4.148 1 90.56 175 ALA A C 1
ATOM 1428 O O . ALA A 1 175 ? -0.281 -17.219 3.84 1 90.56 175 ALA A O 1
ATOM 1429 N N . LEU A 1 176 ? -1.532 -16.094 5.262 1 93.69 176 LEU A N 1
ATOM 1430 C CA . LEU A 1 176 ? -0.431 -15.875 6.191 1 93.69 176 LEU A CA 1
ATOM 1431 C C . LEU A 1 176 ? 0.119 -17.203 6.703 1 93.69 176 LEU A C 1
ATOM 1433 O O . LEU A 1 176 ? 1.335 -17.391 6.77 1 93.69 176 LEU A O 1
ATOM 1437 N N . LYS A 1 177 ? -0.722 -18.062 7.027 1 93.62 177 LYS A N 1
ATOM 1438 C CA . LYS A 1 177 ? -0.312 -19.391 7.469 1 93.62 177 LYS A CA 1
ATOM 1439 C C . LYS A 1 177 ? 0.431 -20.125 6.359 1 93.62 177 LYS A C 1
ATOM 1441 O O . LYS A 1 177 ? 1.445 -20.781 6.613 1 93.62 177 LYS A O 1
ATOM 1446 N N . PHE A 1 178 ? -0.12 -20.047 5.191 1 94.38 178 PHE A N 1
ATOM 1447 C CA . PHE A 1 178 ? 0.482 -20.672 4.02 1 94.38 178 PHE A CA 1
ATOM 1448 C C . PHE A 1 178 ? 1.922 -20.203 3.838 1 94.38 178 PHE A C 1
ATOM 1450 O O . PHE A 1 178 ? 2.828 -21.016 3.682 1 94.38 178 PHE A O 1
ATOM 1457 N N . TYR A 1 179 ? 2.176 -18.922 3.918 1 96.5 179 TYR A N 1
ATOM 1458 C CA . TYR A 1 179 ? 3.498 -18.375 3.658 1 96.5 179 TYR A CA 1
ATOM 1459 C C . TYR A 1 179 ? 4.434 -18.625 4.836 1 96.5 179 TYR A C 1
ATOM 1461 O O . TYR A 1 179 ? 5.625 -18.875 4.645 1 96.5 179 TYR A O 1
ATOM 1469 N N . ARG A 1 180 ? 3.883 -18.516 5.992 1 94.44 180 ARG A N 1
ATOM 1470 C CA . ARG A 1 180 ? 4.699 -18.781 7.172 1 94.44 180 ARG A CA 1
ATOM 1471 C C . ARG A 1 180 ? 5.254 -20.203 7.148 1 94.44 180 ARG A C 1
ATOM 1473 O O . ARG A 1 180 ? 6.414 -20.422 7.496 1 94.44 180 ARG A O 1
ATOM 1480 N N . LYS A 1 181 ? 4.5 -21.141 6.73 1 94.5 181 LYS A N 1
ATOM 1481 C CA . LYS A 1 181 ? 4.91 -22.531 6.625 1 94.5 181 LYS A CA 1
ATOM 1482 C C . LYS A 1 181 ? 5.988 -22.703 5.559 1 94.5 181 LYS A C 1
ATOM 1484 O O . LYS A 1 181 ? 6.645 -23.75 5.504 1 94.5 181 LYS A O 1
ATOM 1489 N N . ARG A 1 182 ? 6.18 -21.75 4.785 1 94.31 182 ARG A N 1
ATOM 1490 C CA . ARG A 1 182 ? 7.102 -21.844 3.656 1 94.31 182 ARG A CA 1
ATOM 1491 C C . ARG A 1 182 ? 8.258 -20.859 3.809 1 94.31 182 ARG A C 1
ATOM 1493 O O . ARG A 1 182 ? 8.766 -20.344 2.816 1 94.31 182 ARG A O 1
ATOM 1500 N N . ASN A 1 183 ? 8.602 -20.516 4.98 1 94.38 183 ASN A N 1
ATOM 1501 C CA . ASN A 1 183 ? 9.797 -19.781 5.383 1 94.38 183 ASN A CA 1
ATOM 1502 C C . ASN A 1 183 ? 9.742 -18.328 4.953 1 94.38 183 ASN A C 1
ATOM 1504 O O . ASN A 1 183 ? 10.773 -17.719 4.676 1 94.38 183 ASN A O 1
ATOM 1508 N N . PHE A 1 184 ? 8.578 -17.875 4.742 1 97.5 184 PHE A N 1
ATOM 1509 C CA . PHE A 1 184 ? 8.438 -16.422 4.621 1 97.5 184 PHE A CA 1
ATOM 1510 C C . PHE A 1 184 ? 8.516 -15.766 5.992 1 97.5 184 PHE A C 1
ATOM 1512 O O . PHE A 1 184 ? 8.016 -16.297 6.98 1 97.5 184 PHE A O 1
ATOM 1519 N N . TYR A 1 185 ? 9.172 -14.586 5.992 1 97.12 185 TYR A N 1
ATOM 1520 C CA . TYR A 1 185 ? 9.25 -13.789 7.207 1 97.12 185 TYR A CA 1
ATOM 1521 C C . TYR A 1 185 ? 8.773 -12.359 6.953 1 97.12 185 TYR A C 1
ATOM 1523 O O . TYR A 1 185 ? 8.758 -11.898 5.809 1 97.12 185 TYR A O 1
ATOM 1531 N N . LYS A 1 186 ? 8.391 -11.742 7.988 1 96.56 186 LYS A N 1
ATOM 1532 C CA . LYS A 1 186 ? 7.859 -10.383 7.887 1 96.56 186 LYS A CA 1
ATOM 1533 C C . LYS A 1 186 ? 8.977 -9.367 7.719 1 96.56 186 LYS A C 1
ATOM 1535 O O . LYS A 1 186 ? 9.938 -9.359 8.492 1 96.56 186 LYS A O 1
ATOM 1540 N N . LEU A 1 187 ? 8.82 -8.523 6.711 1 94.81 187 LEU A N 1
ATOM 1541 C CA . LEU A 1 187 ? 9.766 -7.43 6.469 1 94.81 187 LEU A CA 1
ATOM 1542 C C . LEU A 1 187 ? 9.273 -6.141 7.121 1 94.81 187 LEU A C 1
ATOM 1544 O O . LEU A 1 187 ? 10.062 -5.402 7.719 1 94.81 187 LEU A O 1
ATOM 1548 N N . ASP A 1 188 ? 8.07 -5.836 6.852 1 93.31 188 ASP A N 1
ATOM 1549 C CA . ASP A 1 188 ? 7.449 -4.562 7.207 1 93.31 188 ASP A CA 1
ATOM 1550 C C . ASP A 1 188 ? 5.926 -4.66 7.148 1 93.31 188 ASP A C 1
ATOM 1552 O O . ASP A 1 188 ? 5.379 -5.688 6.746 1 93.31 188 ASP A O 1
ATOM 1556 N N . ALA A 1 189 ? 5.25 -3.617 7.617 1 93.81 189 ALA A N 1
ATOM 1557 C CA . ALA A 1 189 ? 3.797 -3.551 7.492 1 93.81 189 ALA A CA 1
ATOM 1558 C C . ALA A 1 189 ? 3.322 -2.107 7.355 1 93.81 189 ALA A C 1
ATOM 1560 O O . ALA A 1 189 ? 3.947 -1.188 7.895 1 93.81 189 ALA A O 1
ATOM 1561 N N . ALA A 1 190 ? 2.289 -1.943 6.586 1 92 190 ALA A N 1
ATOM 1562 C CA . ALA A 1 190 ? 1.542 -0.69 6.516 1 92 190 ALA A CA 1
ATOM 1563 C C . ALA A 1 190 ? 0.262 -0.768 7.34 1 92 190 ALA A C 1
ATOM 1565 O O . ALA A 1 190 ? -0.572 -1.651 7.125 1 92 190 ALA A O 1
ATOM 1566 N N . ILE A 1 191 ? 0.078 0.149 8.289 1 94 191 ILE A N 1
ATOM 1567 C CA . ILE A 1 191 ? -1.075 0.164 9.18 1 94 191 ILE A CA 1
ATOM 1568 C C . ILE A 1 191 ? -2.055 1.248 8.742 1 94 191 ILE A C 1
ATOM 1570 O O . ILE A 1 191 ? -1.688 2.42 8.633 1 94 191 ILE A O 1
ATOM 1574 N N . PHE A 1 192 ? -3.297 0.824 8.516 1 94.31 192 PHE A N 1
ATOM 1575 C CA . PHE A 1 192 ? -4.348 1.768 8.156 1 94.31 192 PHE A CA 1
ATOM 1576 C C . PHE A 1 192 ? -5.133 2.205 9.391 1 94.31 192 PHE A C 1
ATOM 1578 O O . PHE A 1 192 ? -5.652 1.368 10.133 1 94.31 192 PHE A O 1
ATOM 1585 N N . LEU A 1 193 ? -5.199 3.525 9.562 1 96.38 193 LEU A N 1
ATOM 1586 C CA . LEU A 1 193 ? -5.879 4.105 10.719 1 96.38 193 LEU A CA 1
ATOM 1587 C C . LEU A 1 193 ? -7.066 4.953 10.273 1 96.38 193 LEU A C 1
ATOM 1589 O O . LEU A 1 193 ? -7.078 5.48 9.156 1 96.38 193 LEU A O 1
ATOM 1593 N N . ALA A 1 194 ? -8.008 5.031 11.188 1 97 194 ALA A N 1
ATOM 1594 C CA . ALA A 1 194 ? -9.172 5.887 10.961 1 97 194 ALA A CA 1
ATOM 1595 C C . ALA A 1 194 ? -9.547 6.656 12.227 1 97 194 ALA A C 1
ATOM 1597 O O . ALA A 1 194 ? -9.219 6.234 13.336 1 97 194 ALA A O 1
ATOM 1598 N N . GLN A 1 195 ? -10.086 7.781 12 1 96.5 195 GLN A N 1
ATOM 1599 C CA . GLN A 1 195 ? -10.68 8.602 13.055 1 96.5 195 GLN A CA 1
ATOM 1600 C C . GLN A 1 195 ? -12.047 9.125 12.648 1 96.5 195 GLN A C 1
ATOM 1602 O O . GLN A 1 195 ? -12.203 9.711 11.57 1 96.5 195 GLN A O 1
ATOM 1607 N N . LYS A 1 196 ? -13.023 8.922 13.492 1 94.62 196 LYS A N 1
ATOM 1608 C CA . LYS A 1 196 ? -14.344 9.484 13.227 1 94.62 196 LYS A CA 1
ATOM 1609 C C . LYS A 1 196 ? -14.336 11 13.414 1 94.62 196 LYS A C 1
ATOM 1611 O O . LYS A 1 196 ? -13.758 11.508 14.375 1 94.62 196 LYS A O 1
ATOM 1616 N N . VAL A 1 197 ? -14.859 11.703 12.406 1 91.06 197 VAL A N 1
ATOM 1617 C CA . VAL A 1 197 ? -14.953 13.156 12.492 1 91.06 197 VAL A CA 1
ATOM 1618 C C . VAL A 1 197 ? -16.375 13.562 12.867 1 91.06 197 VAL A C 1
ATOM 1620 O O . VAL A 1 197 ? -17.344 13.055 12.305 1 91.06 197 VAL A O 1
ATOM 1623 N N . GLU A 1 198 ? -16.469 14.273 14.023 1 78 198 GLU A N 1
ATOM 1624 C CA . GLU A 1 198 ? -17.781 14.688 14.492 1 78 198 GLU A CA 1
ATOM 1625 C C . GLU A 1 198 ? -18.344 15.836 13.641 1 78 198 GLU A C 1
ATOM 1627 O O . GLU A 1 198 ? -17.578 16.688 13.172 1 78 198 GLU A O 1
ATOM 1632 N N . SER A 1 199 ? -19.516 15.773 13.156 1 65.88 199 SER A N 1
ATOM 1633 C CA . SER A 1 199 ? -20.219 16.656 12.242 1 65.88 199 SER A CA 1
ATOM 1634 C C . SER A 1 199 ? -20.328 18.078 12.797 1 65.88 199 SER A C 1
ATOM 1636 O O . SER A 1 199 ? -20.688 19 12.078 1 65.88 199 SER A O 1
ATOM 1638 N N . GLU A 1 200 ? -20.047 18.328 14.094 1 60.91 200 GLU A N 1
ATOM 1639 C CA . GLU A 1 200 ? -20.438 19.703 14.422 1 60.91 200 GLU A CA 1
ATOM 1640 C C . GLU A 1 200 ? -19.438 20.703 13.859 1 60.91 200 GLU A C 1
ATOM 1642 O O . GLU A 1 200 ? -18.234 20.578 14.07 1 60.91 200 GLU A O 1
ATOM 1647 N N . PRO A 1 201 ? -19.844 21.484 12.969 1 53.28 201 PRO A N 1
ATOM 1648 C CA . PRO A 1 201 ? -19.062 22.453 12.18 1 53.28 201 PRO A CA 1
ATOM 1649 C C . PRO A 1 201 ? -18.328 23.469 13.047 1 53.28 201 PRO A C 1
ATOM 1651 O O . PRO A 1 201 ? -18.953 24.156 13.859 1 53.28 201 PRO A O 1
ATOM 1654 N N . GLU A 1 202 ? -17.469 23.125 13.984 1 51.31 202 GLU A N 1
ATOM 1655 C CA . GLU A 1 202 ? -16.875 24.297 14.648 1 51.31 202 GLU A CA 1
ATOM 1656 C C . GLU A 1 202 ? -15.734 24.875 13.828 1 51.31 202 GLU A C 1
ATOM 1658 O O . GLU A 1 202 ? -14.977 24.141 13.195 1 51.31 202 GLU A O 1
ATOM 1663 N N . LEU A 1 203 ? -15.828 26.172 13.484 1 50.25 203 LEU A N 1
ATOM 1664 C CA . LEU A 1 203 ? -14.781 26.969 12.836 1 50.25 203 LEU A CA 1
ATOM 1665 C C . LEU A 1 203 ? -13.461 26.844 13.586 1 50.25 203 LEU A C 1
ATOM 1667 O O . LEU A 1 203 ? -13.438 26.844 14.82 1 50.25 203 LEU A O 1
ATOM 1671 N N . LEU A 1 204 ? -12.461 26.438 13.062 1 54.41 204 LEU A N 1
ATOM 1672 C CA . LEU A 1 204 ? -11.172 26.328 13.734 1 54.41 204 LEU A CA 1
ATOM 1673 C C . LEU A 1 204 ? -10.57 27.703 13.984 1 54.41 204 LEU A C 1
ATOM 1675 O O . LEU A 1 204 ? -10.406 28.5 13.055 1 54.41 204 LEU A O 1
ATOM 1679 N N . PRO A 1 205 ? -10.594 28.344 15.211 1 52.66 205 PRO A N 1
ATOM 1680 C CA . PRO A 1 205 ? -9.898 29.609 15.484 1 52.66 205 PRO A CA 1
ATOM 1681 C C . PRO A 1 205 ? -8.383 29.5 15.312 1 52.66 205 PRO A C 1
ATOM 1683 O O . PRO A 1 205 ? -7.836 28.391 15.344 1 52.66 205 PRO A O 1
ATOM 1686 N N . PRO A 1 206 ? -7.73 30.531 14.891 1 50.91 206 PRO A N 1
ATOM 1687 C CA . PRO A 1 206 ? -6.266 30.562 14.859 1 50.91 206 PRO A CA 1
ATOM 1688 C C . PRO A 1 206 ? -5.633 30.141 16.172 1 50.91 206 PRO A C 1
ATOM 1690 O O . PRO A 1 206 ? -6.188 30.406 17.25 1 50.91 206 PRO A O 1
ATOM 1693 N N . ARG A 1 207 ? -4.855 29.125 16.219 1 53.38 207 ARG A N 1
ATOM 1694 C CA . ARG A 1 207 ? -4.316 28.641 17.484 1 53.38 207 ARG A CA 1
ATOM 1695 C C . ARG A 1 207 ? -2.891 29.141 17.703 1 53.38 207 ARG A C 1
ATOM 1697 O O . ARG A 1 207 ? -2.129 29.281 16.75 1 53.38 207 ARG A O 1
ATOM 1704 N N . LYS A 1 208 ? -2.516 29.688 18.828 1 55.25 208 LYS A N 1
ATOM 1705 C CA . LYS A 1 208 ? -1.181 30.062 19.297 1 55.25 208 LYS A CA 1
ATOM 1706 C C . LYS A 1 208 ? -0.349 28.812 19.609 1 55.25 208 LYS A C 1
ATOM 1708 O O . LYS A 1 208 ? -0.854 27.859 20.203 1 55.25 208 LYS A O 1
ATOM 1713 N N . LEU A 1 209 ? 0.786 28.641 18.953 1 53.69 209 LEU A N 1
ATOM 1714 C CA . LEU A 1 209 ? 1.668 27.516 19.219 1 53.69 209 LEU A CA 1
ATOM 1715 C C . LEU A 1 209 ? 2.193 27.562 20.641 1 53.69 209 LEU A C 1
ATOM 1717 O O . LEU A 1 209 ? 2.414 28.641 21.203 1 53.69 209 LEU A O 1
ATOM 1721 N N . GLU A 1 210 ? 2.053 26.391 21.344 1 52.5 210 GLU A N 1
ATOM 1722 C CA . GLU A 1 210 ? 2.576 26.297 22.703 1 52.5 210 GLU A CA 1
ATOM 1723 C C . GLU A 1 210 ? 4.094 26.438 22.719 1 52.5 210 GLU A C 1
ATOM 1725 O O . GLU A 1 210 ? 4.77 26.062 21.75 1 52.5 210 GLU A O 1
ATOM 1730 N N . ARG A 1 211 ? 4.664 27.266 23.5 1 51.38 211 ARG A N 1
ATOM 1731 C CA . ARG A 1 211 ? 6.098 27.438 23.703 1 51.38 211 ARG A CA 1
ATOM 1732 C C . ARG A 1 211 ? 6.77 26.125 24.078 1 51.38 211 ARG A C 1
ATOM 1734 O O . ARG A 1 211 ? 6.16 25.266 24.734 1 51.38 211 ARG A O 1
ATOM 1741 N N . LYS A 1 212 ? 7.883 25.688 23.375 1 52.12 212 LYS A N 1
ATOM 1742 C CA . LYS A 1 212 ? 8.672 24.547 23.812 1 52.12 212 LYS A CA 1
ATOM 1743 C C . LYS A 1 212 ? 8.953 24.609 25.312 1 52.12 212 LYS A C 1
ATOM 1745 O O . LYS A 1 212 ? 9.43 25.625 25.812 1 52.12 212 LYS A O 1
ATOM 1750 N N . ARG A 1 213 ? 8.25 23.719 26.156 1 43.91 213 ARG A N 1
ATOM 1751 C CA . ARG A 1 213 ? 8.648 23.719 27.547 1 43.91 213 ARG A CA 1
ATOM 1752 C C . ARG A 1 213 ? 10.133 23.438 27.703 1 43.91 213 ARG A C 1
ATOM 1754 O O . ARG A 1 213 ? 10.656 22.484 27.094 1 43.91 213 ARG A O 1
ATOM 1761 N N . ASP A 1 214 ? 10.906 24.344 27.969 1 45.91 214 ASP A N 1
ATOM 1762 C CA . ASP A 1 214 ? 12.297 24.141 28.344 1 45.91 214 ASP A CA 1
ATOM 1763 C C . ASP A 1 214 ? 12.422 23.047 29.406 1 45.91 214 ASP A C 1
ATOM 1765 O O . ASP A 1 214 ? 11.688 23.047 30.391 1 45.91 214 ASP A O 1
ATOM 1769 N N . GLU A 1 215 ? 12.883 21.828 29.125 1 45.78 215 GLU A N 1
ATOM 1770 C CA . GLU A 1 215 ? 13.141 20.781 30.094 1 45.78 215 GLU A CA 1
ATOM 1771 C C . GLU A 1 215 ? 13.617 21.375 31.422 1 45.78 215 GLU A C 1
ATOM 1773 O O . GLU A 1 215 ? 13.672 20.672 32.438 1 45.78 215 GLU A O 1
ATOM 1778 N N . ASP A 1 216 ? 14.383 22.438 31.328 1 44.53 216 ASP A N 1
ATOM 1779 C CA . ASP A 1 216 ? 15.109 22.812 32.531 1 44.53 216 ASP A CA 1
ATOM 1780 C C . ASP A 1 216 ? 14.18 23.484 33.562 1 44.53 216 ASP A C 1
ATOM 1782 O O . ASP A 1 216 ? 14.648 24.078 34.531 1 44.53 216 ASP A O 1
ATOM 1786 N N . GLU A 1 217 ? 12.938 23.75 33.312 1 45.09 217 GLU A N 1
ATOM 1787 C CA . GLU A 1 217 ? 12.344 24.438 34.438 1 45.09 217 GLU A CA 1
ATOM 1788 C C . GLU A 1 217 ? 12.055 23.453 35.594 1 45.09 217 GLU A C 1
ATOM 1790 O O . GLU A 1 217 ? 11.367 22.453 35.375 1 45.09 217 GLU A O 1
ATOM 1795 N N . PRO A 1 218 ? 12.781 23.484 36.688 1 44.06 218 PRO A N 1
ATOM 1796 C CA . PRO A 1 218 ? 12.562 22.656 37.875 1 44.06 218 PRO A CA 1
ATOM 1797 C C . PRO A 1 218 ? 11.094 22.578 38.281 1 44.06 218 PRO A C 1
ATOM 1799 O O . PRO A 1 218 ? 10.336 23.516 38.031 1 44.06 218 PRO A O 1
ATOM 1802 N N . GLU A 1 219 ? 10.422 21.469 38.156 1 44.12 219 GLU A N 1
ATOM 1803 C CA . GLU A 1 219 ? 9.141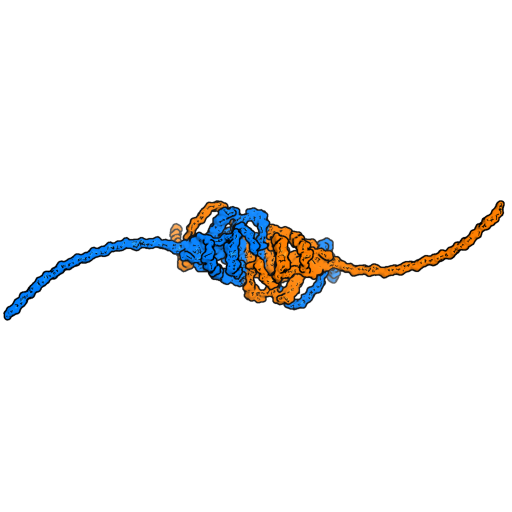 21.234 38.812 1 44.12 219 GLU A CA 1
ATOM 1804 C C . GLU A 1 219 ? 9.062 21.953 40.156 1 44.12 219 GLU A C 1
ATOM 1806 O O . GLU A 1 219 ? 9.906 21.75 41.031 1 44.12 219 GLU A O 1
ATOM 1811 N N . ASP A 1 220 ? 8.656 23.125 40.25 1 41.16 220 ASP A N 1
ATOM 1812 C CA . ASP A 1 220 ? 8.422 23.75 41.531 1 41.16 220 ASP A CA 1
ATOM 1813 C C . ASP A 1 220 ? 7.781 22.766 42.5 1 41.16 220 ASP A C 1
ATOM 1815 O O . ASP A 1 220 ? 6.727 22.203 42.219 1 41.16 220 ASP A O 1
ATOM 1819 N N . GLY A 1 221 ? 8.609 22.062 43.375 1 41.41 221 GLY A N 1
ATOM 1820 C CA . GLY A 1 221 ? 8.273 21.344 44.594 1 41.41 221 GLY A CA 1
ATOM 1821 C C . GLY A 1 221 ? 7.16 22 45.375 1 41.41 221 GLY A C 1
ATOM 1822 O O . GLY A 1 221 ? 7.281 23.172 45.781 1 41.41 221 GLY A O 1
ATOM 1823 N N . GLY A 1 222 ? 5.871 21.766 44.969 1 37.19 222 GLY A N 1
ATOM 1824 C CA . GLY A 1 222 ? 4.746 22.094 45.844 1 37.19 222 GLY A CA 1
ATOM 1825 C C . GLY A 1 222 ? 5.074 22.016 47.312 1 37.19 222 GLY A C 1
ATOM 1826 O O . GLY A 1 222 ? 5.816 21.125 47.75 1 37.19 222 GLY A O 1
ATOM 1827 N N . ASP A 1 223 ? 4.961 23.125 48.031 1 36.53 223 ASP A N 1
ATOM 1828 C CA . ASP A 1 223 ? 5.055 23.484 49.438 1 36.53 223 ASP A CA 1
ATOM 1829 C C . ASP A 1 223 ? 4.297 22.484 50.312 1 36.53 223 ASP A C 1
ATOM 1831 O O . ASP A 1 223 ? 3.098 22.266 50.125 1 36.53 223 ASP A O 1
ATOM 1835 N N . GLY A 1 224 ? 4.953 21.328 50.688 1 37.16 224 GLY A N 1
ATOM 1836 C CA . GLY A 1 224 ? 4.566 20.594 51.875 1 37.16 224 GLY A CA 1
ATOM 1837 C C . GLY A 1 224 ? 4.191 21.5 53.031 1 37.16 224 GLY A C 1
ATOM 1838 O O . GLY A 1 224 ? 5.051 21.906 53.812 1 37.16 224 GLY A O 1
ATOM 1839 N N . ALA A 1 225 ? 3.299 22.469 52.844 1 33.03 225 ALA A N 1
ATOM 1840 C CA . ALA A 1 225 ? 2.834 23.188 54.031 1 33.03 225 ALA A CA 1
ATOM 1841 C C . ALA A 1 225 ? 2.426 22.219 55.156 1 33.03 225 ALA A C 1
ATOM 1843 O O . ALA A 1 225 ? 1.777 21.203 54.906 1 33.03 225 ALA A O 1
ATOM 1844 N N . ALA A 1 226 ? 2.908 22.469 56.406 1 33.81 226 ALA A N 1
ATOM 1845 C CA . ALA A 1 226 ? 2.979 22.141 57.812 1 33.81 226 ALA A CA 1
ATOM 1846 C C . ALA A 1 226 ? 1.582 22.031 58.438 1 33.81 226 ALA A C 1
ATOM 1848 O O . ALA A 1 226 ? 0.929 23.047 58.688 1 33.81 226 ALA A O 1
ATOM 1849 N N . GLU A 1 227 ? 0.629 21.344 57.625 1 28.73 227 GLU A N 1
ATOM 1850 C CA . GLU A 1 227 ? -0.521 21.297 58.531 1 28.73 227 GLU A CA 1
ATOM 1851 C C . GLU A 1 227 ? -0.164 20.625 59.844 1 28.73 227 GLU A C 1
ATOM 1853 O O . GLU A 1 227 ? 0.164 19.438 59.875 1 28.73 227 GLU A O 1
ATOM 1858 N N . ALA A 1 228 ? 0.455 21.328 60.812 1 30.41 228 ALA A N 1
ATOM 1859 C CA . ALA A 1 228 ? 0.593 21.156 62.25 1 30.41 228 ALA A CA 1
ATOM 1860 C C . ALA A 1 228 ? -0.755 20.859 62.906 1 30.41 228 ALA A C 1
ATOM 1862 O O . ALA A 1 228 ? -0.828 20.578 64.062 1 30.41 228 ALA A O 1
ATOM 1863 N N . GLY A 1 229 ? -1.979 20.547 62.281 1 26.89 229 GLY A N 1
ATOM 1864 C CA . GLY A 1 229 ? -2.848 20.078 63.344 1 26.89 229 GLY A CA 1
ATOM 1865 C C . GLY A 1 229 ? -2.539 18.656 63.781 1 26.89 229 GLY A C 1
ATOM 1866 O O . GLY A 1 229 ? -1.954 17.875 63.031 1 26.89 229 GLY A O 1
ATOM 1867 N N . MET B 1 1 ? 47.656 110.125 18.359 1 23.7 1 MET B N 1
ATOM 1868 C CA . MET B 1 1 ? 47 109.438 19.484 1 23.7 1 MET B CA 1
ATOM 1869 C C . MET B 1 1 ? 45.5 109.375 19.297 1 23.7 1 MET B C 1
ATOM 1871 O O . MET B 1 1 ? 44.781 108.875 20.172 1 23.7 1 MET B O 1
ATOM 1875 N N . THR B 1 2 ? 44.938 110.062 18.266 1 19.97 2 THR B N 1
ATOM 1876 C CA . THR B 1 2 ? 43.531 110.375 18.578 1 19.97 2 THR B CA 1
ATOM 1877 C C . THR B 1 2 ? 42.75 109.062 18.766 1 19.97 2 THR B C 1
ATOM 1879 O O . THR B 1 2 ? 43.219 108 18.453 1 19.97 2 THR B O 1
ATOM 1882 N N . GLY B 1 3 ? 41.594 108.875 18.141 1 20.38 3 GLY B N 1
ATOM 1883 C CA . GLY B 1 3 ? 40.188 109 18.484 1 20.38 3 GLY B CA 1
ATOM 1884 C C . GLY B 1 3 ? 39.5 107.625 18.547 1 20.38 3 GLY B C 1
ATOM 1885 O O . GLY B 1 3 ? 38.281 107.562 18.781 1 20.38 3 GLY B O 1
ATOM 1886 N N . ALA B 1 4 ? 40.031 106.375 17.953 1 27.14 4 ALA B N 1
ATOM 1887 C CA . ALA B 1 4 ? 38.969 105.625 17.281 1 27.14 4 ALA B CA 1
ATOM 1888 C C . ALA B 1 4 ? 38.062 105 18.297 1 27.14 4 ALA B C 1
ATOM 1890 O O . ALA B 1 4 ? 38.469 104.125 19.109 1 27.14 4 ALA B O 1
ATOM 1891 N N . MET B 1 5 ? 37.094 105.75 18.734 1 22.48 5 MET B N 1
ATOM 1892 C CA . MET B 1 5 ? 36.188 105.25 19.781 1 22.48 5 MET B CA 1
ATOM 1893 C C . MET B 1 5 ? 35.594 103.938 19.422 1 22.48 5 MET B C 1
ATOM 1895 O O . MET B 1 5 ? 35.312 103.625 18.25 1 22.48 5 MET B O 1
ATOM 1899 N N . ALA B 1 6 ? 35.469 102.938 20.391 1 29.25 6 ALA B N 1
ATOM 1900 C CA . ALA B 1 6 ? 35.125 101.562 20.766 1 29.25 6 ALA B CA 1
ATOM 1901 C C . ALA B 1 6 ? 33.625 101.312 20.766 1 29.25 6 ALA B C 1
ATOM 1903 O O . ALA B 1 6 ? 33 101.312 21.828 1 29.25 6 ALA B O 1
ATOM 1904 N N . THR B 1 7 ? 32.906 101.938 19.641 1 26.83 7 THR B N 1
ATOM 1905 C CA . THR B 1 7 ? 31.469 101.812 19.891 1 26.83 7 THR B CA 1
ATOM 1906 C C . THR B 1 7 ? 31.062 100.438 20.312 1 26.83 7 THR B C 1
ATOM 1908 O O . THR B 1 7 ? 31.609 99.438 19.797 1 26.83 7 THR B O 1
ATOM 1911 N N . ARG B 1 8 ? 30.344 100.188 21.406 1 28.73 8 ARG B N 1
ATOM 1912 C CA . ARG B 1 8 ? 29.797 99.188 22.266 1 28.73 8 ARG B CA 1
ATOM 1913 C C . ARG B 1 8 ? 28.656 98.438 21.578 1 28.73 8 ARG B C 1
ATOM 1915 O O . ARG B 1 8 ? 27.531 98.938 21.484 1 28.73 8 ARG B O 1
ATOM 1922 N N . ARG B 1 9 ? 28.719 98.062 20.359 1 30.27 9 ARG B N 1
ATOM 1923 C CA . ARG B 1 9 ? 27.453 97.562 19.797 1 30.27 9 ARG B CA 1
ATOM 1924 C C . ARG B 1 9 ? 26.781 96.562 20.703 1 30.27 9 ARG B C 1
ATOM 1926 O O . ARG B 1 9 ? 27.422 95.625 21.188 1 30.27 9 ARG B O 1
ATOM 1933 N N . LYS B 1 10 ? 25.766 97 21.328 1 31.83 10 LYS B N 1
ATOM 1934 C CA . LYS B 1 10 ? 24.812 96.312 22.141 1 31.83 10 LYS B CA 1
ATOM 1935 C C . LYS B 1 10 ? 24.578 94.875 21.578 1 31.83 10 LYS B C 1
ATOM 1937 O O . LYS B 1 10 ? 24.312 94.688 20.391 1 31.83 10 LYS B O 1
ATOM 1942 N N . ARG B 1 11 ? 24.703 93.75 22.406 1 33.81 11 ARG B N 1
ATOM 1943 C CA . ARG B 1 11 ? 24.594 92.312 22.312 1 33.81 11 ARG B CA 1
ATOM 1944 C C . ARG B 1 11 ? 23.172 91.875 22.016 1 33.81 11 ARG B C 1
ATOM 1946 O O . ARG B 1 11 ? 22.25 92.188 22.797 1 33.81 11 ARG B O 1
ATOM 1953 N N . PRO B 1 12 ? 22.672 92 20.766 1 37.41 12 PRO B N 1
ATOM 1954 C CA . PRO B 1 12 ? 21.234 91.688 20.656 1 37.41 12 PRO B CA 1
ATOM 1955 C C . PRO B 1 12 ? 20.828 90.438 21.453 1 37.41 12 PRO B C 1
ATOM 1957 O O . PRO B 1 12 ? 21.656 89.562 21.703 1 37.41 12 PRO B O 1
ATOM 1960 N N . ALA B 1 13 ? 19.703 90.562 22.203 1 41.53 13 ALA B N 1
ATOM 1961 C CA . ALA B 1 13 ? 19.141 89.562 23.109 1 41.53 13 ALA B CA 1
ATOM 1962 C C . ALA B 1 13 ? 19.016 88.188 22.438 1 41.53 13 ALA B C 1
ATOM 1964 O O . ALA B 1 13 ? 18.844 88.062 21.219 1 41.53 13 ALA B O 1
ATOM 1965 N N . PRO B 1 14 ? 19.422 87.062 23.078 1 36.88 14 PRO B N 1
ATOM 1966 C CA . PRO B 1 14 ? 19.5 85.688 22.562 1 36.88 14 PRO B CA 1
ATOM 1967 C C . PRO B 1 14 ? 18.141 85.188 22.109 1 36.88 14 PRO B C 1
ATOM 1969 O O . PRO B 1 14 ? 17.109 85.5 22.703 1 36.88 14 PRO B O 1
ATOM 1972 N N . THR B 1 15 ? 17.812 85.062 20.859 1 44.81 15 THR B N 1
ATOM 1973 C CA . THR B 1 15 ? 16.562 84.562 20.312 1 44.81 15 THR B CA 1
ATOM 1974 C C . THR B 1 15 ? 16.094 83.312 21.125 1 44.81 15 THR B C 1
ATOM 1976 O O . THR B 1 15 ? 16.906 82.5 21.5 1 44.81 15 THR B O 1
ATOM 1979 N N . PRO B 1 16 ? 14.945 83.438 21.766 1 45.09 16 PRO B N 1
ATOM 1980 C CA . PRO B 1 16 ? 14.492 82.312 22.609 1 45.09 16 PRO B CA 1
ATOM 1981 C C . PRO B 1 16 ? 14.609 81 21.922 1 45.09 16 PRO B C 1
ATOM 1983 O O . PRO B 1 16 ? 14.57 80.875 20.688 1 45.09 16 PRO B O 1
ATOM 1986 N N . PRO B 1 17 ? 15.07 79.875 22.594 1 42.06 17 PRO 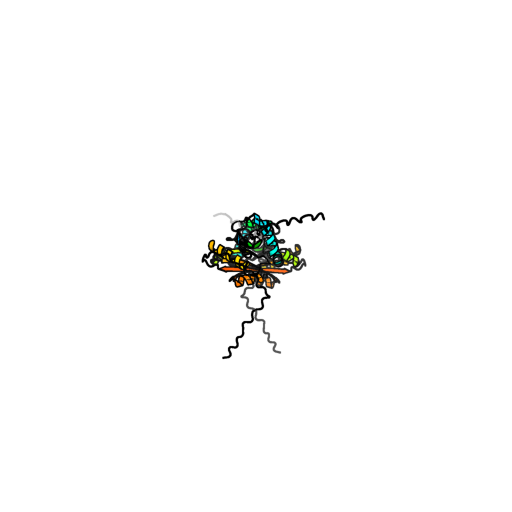B N 1
ATOM 1987 C CA . PRO B 1 17 ? 15.32 78.625 21.984 1 42.06 17 PRO B CA 1
ATOM 1988 C C . PRO B 1 17 ? 14.078 78 21.312 1 42.06 17 PRO B C 1
ATOM 1990 O O . PRO B 1 17 ? 12.953 78.312 21.703 1 42.06 17 PRO B O 1
ATOM 1993 N N . PRO B 1 18 ? 14.078 77.625 20.109 1 47.31 18 PRO B N 1
ATOM 1994 C CA . PRO B 1 18 ? 12.922 77.062 19.422 1 47.31 18 PRO B CA 1
ATOM 1995 C C . PRO B 1 18 ? 12.164 76.062 20.266 1 47.31 18 PRO B C 1
ATOM 1997 O O . PRO B 1 18 ? 12.758 75.438 21.156 1 47.31 18 PRO B O 1
ATOM 2000 N N . PRO B 1 19 ? 10.859 76.188 20.359 1 43.31 19 PRO B N 1
ATOM 2001 C CA . PRO B 1 19 ? 10.148 75.25 21.219 1 43.31 19 PRO B CA 1
ATOM 2002 C C . PRO B 1 19 ? 10.586 73.812 21.016 1 43.31 19 PRO B C 1
ATOM 2004 O O . PRO B 1 19 ? 11.086 73.438 19.938 1 43.31 19 PRO B O 1
ATOM 2007 N N . GLU B 1 20 ? 10.758 73 22.078 1 38.47 20 GLU B N 1
ATOM 2008 C CA . GLU B 1 20 ? 11.18 71.562 22.094 1 38.47 20 GLU B CA 1
ATOM 2009 C C . GLU B 1 20 ? 10.312 70.75 21.188 1 38.47 20 GLU B C 1
ATOM 2011 O O . GLU B 1 20 ? 9.094 70.938 21.109 1 38.47 20 GLU B O 1
ATOM 2016 N N . PRO B 1 21 ? 10.766 70.188 20.109 1 38.44 21 PRO B N 1
ATOM 2017 C CA . PRO B 1 21 ? 9.898 69.375 19.266 1 38.44 21 PRO B CA 1
ATOM 2018 C C . PRO B 1 21 ? 8.977 68.438 20.078 1 38.44 21 PRO B C 1
ATOM 2020 O O . PRO B 1 21 ? 9.336 68.062 21.188 1 38.44 21 PRO B O 1
ATOM 2023 N N . GLU B 1 22 ? 7.719 68.688 20.062 1 39.34 22 GLU B N 1
ATOM 2024 C CA . GLU B 1 22 ? 6.789 67.75 20.703 1 39.34 22 GLU B CA 1
ATOM 2025 C C . GLU B 1 22 ? 7.23 66.312 20.5 1 39.34 22 GLU B C 1
ATOM 2027 O O . GLU B 1 22 ? 7.707 65.938 19.422 1 39.34 22 GLU B O 1
ATOM 2032 N N . SER B 1 23 ? 7.57 65.562 21.578 1 37.22 23 SER B N 1
ATOM 2033 C CA . SER B 1 23 ? 7.902 64.125 21.531 1 37.22 23 SER B CA 1
ATOM 2034 C C . SER B 1 23 ? 6.938 63.375 20.641 1 37.22 23 SER B C 1
ATOM 2036 O O . SER B 1 23 ? 5.723 63.562 20.719 1 37.22 23 SER B O 1
ATOM 2038 N N . THR B 1 24 ? 7.27 63.156 19.453 1 39.5 24 THR B N 1
ATOM 2039 C CA . THR B 1 24 ? 6.457 62.281 18.609 1 39.5 24 THR B CA 1
ATOM 2040 C C . THR B 1 24 ? 5.824 61.188 19.438 1 39.5 24 THR B C 1
ATOM 2042 O O . THR B 1 24 ? 6.449 60.656 20.375 1 39.5 24 THR B O 1
ATOM 2045 N N . PRO B 1 25 ? 4.48 61.125 19.5 1 36.78 25 PRO B N 1
ATOM 2046 C CA . PRO B 1 25 ? 3.908 60.031 20.281 1 36.78 25 PRO B CA 1
ATOM 2047 C C . PRO B 1 25 ? 4.785 58.781 20.281 1 36.78 25 PRO B C 1
ATOM 2049 O O . PRO B 1 25 ? 5.617 58.625 19.391 1 36.78 25 PRO B O 1
ATOM 2052 N N . GLU B 1 26 ? 4.91 58.125 21.484 1 36.16 26 GLU B N 1
ATOM 2053 C CA . GLU B 1 26 ? 5.52 56.812 21.703 1 36.16 26 GLU B CA 1
ATOM 2054 C C . GLU B 1 26 ? 5.309 55.906 20.5 1 36.16 26 GLU B C 1
ATOM 2056 O O . GLU B 1 26 ? 4.258 55.938 19.859 1 36.16 26 GLU B O 1
ATOM 2061 N N . ASP B 1 27 ? 6.348 55.656 19.766 1 36.88 27 ASP B N 1
ATOM 2062 C CA . ASP B 1 27 ? 6.305 54.531 18.828 1 36.88 27 ASP B CA 1
ATOM 2063 C C . ASP B 1 27 ? 5.281 53.5 19.266 1 36.88 27 ASP B C 1
ATOM 2065 O O . ASP B 1 27 ? 5.426 52.875 20.312 1 36.88 27 ASP B O 1
ATOM 2069 N N . GLU B 1 28 ? 4.016 53.781 19.125 1 37.47 28 GLU B N 1
ATOM 2070 C CA . GLU B 1 28 ? 3.105 52.625 19.25 1 37.47 28 GLU B CA 1
ATOM 2071 C C . GLU B 1 28 ? 3.814 51.312 18.922 1 37.47 28 GLU B C 1
ATOM 2073 O O . GLU B 1 28 ? 4.398 51.188 17.844 1 37.47 28 GLU B O 1
ATOM 2078 N N . LEU B 1 29 ? 4.406 50.688 19.953 1 38.12 29 LEU B N 1
ATOM 2079 C CA . LEU B 1 29 ? 4.895 49.312 19.828 1 38.12 29 LEU B CA 1
ATOM 2080 C C . LEU B 1 29 ? 4.141 48.562 18.734 1 38.12 29 LEU B C 1
ATOM 2082 O O . LEU B 1 29 ? 2.912 48.469 18.766 1 38.12 29 LEU B O 1
ATOM 2086 N N . ALA B 1 30 ? 4.582 48.719 17.5 1 42.28 30 ALA B N 1
ATOM 2087 C CA . ALA B 1 30 ? 4.008 47.812 16.516 1 42.28 30 ALA B CA 1
ATOM 2088 C C . ALA B 1 30 ? 3.441 46.562 17.203 1 42.28 30 ALA B C 1
ATOM 2090 O O . ALA B 1 30 ? 4.012 46.062 18.172 1 42.28 30 ALA B O 1
ATOM 2091 N N . PRO B 1 31 ? 2.152 46.406 17.234 1 40.16 31 PRO B N 1
ATOM 2092 C CA . PRO B 1 31 ? 1.711 45.156 17.859 1 40.16 31 PRO B CA 1
ATOM 2093 C C . PRO B 1 31 ? 2.738 44.031 17.719 1 40.16 31 PRO B C 1
ATOM 2095 O O . PRO B 1 31 ? 3.449 43.969 16.719 1 40.16 31 PRO B O 1
ATOM 2098 N N . ALA B 1 32 ? 3.516 43.688 18.703 1 39.5 32 ALA B N 1
ATOM 2099 C CA . ALA B 1 32 ? 4.293 42.469 18.734 1 39.5 32 ALA B CA 1
ATOM 2100 C C . ALA B 1 32 ? 3.697 41.406 17.797 1 39.5 32 ALA B C 1
ATOM 2102 O O . ALA B 1 32 ? 2.598 40.906 18.031 1 39.5 32 ALA B O 1
ATOM 2103 N N . VAL B 1 33 ? 3.576 41.656 16.516 1 42.97 33 VAL B N 1
ATOM 2104 C CA . VAL B 1 33 ? 3.309 40.469 15.703 1 42.97 33 VAL B CA 1
ATOM 2105 C C . VAL B 1 33 ? 3.693 39.219 16.484 1 42.97 33 VAL B C 1
ATOM 2107 O O . VAL B 1 33 ? 4.844 39.062 16.906 1 42.97 33 VAL B O 1
ATOM 2110 N N . ALA B 1 34 ? 2.984 38.688 17.453 1 46.19 34 ALA B N 1
ATOM 2111 C CA . ALA B 1 34 ? 3.182 37.469 18.234 1 46.19 34 ALA B CA 1
ATOM 2112 C C . ALA B 1 34 ? 3.928 36.406 17.438 1 46.19 34 ALA B C 1
ATOM 2114 O O . ALA B 1 34 ? 3.422 35.906 16.438 1 46.19 34 ALA B O 1
ATOM 2115 N N . ALA B 1 35 ? 5.18 36.406 17.234 1 53.91 35 ALA B N 1
ATOM 2116 C CA . ALA B 1 35 ? 6.234 35.625 16.594 1 53.91 35 ALA B CA 1
ATOM 2117 C C . ALA B 1 35 ? 5.832 34.156 16.484 1 53.91 35 ALA B C 1
ATOM 2119 O O . ALA B 1 35 ? 6.258 33.469 15.555 1 53.91 35 ALA B O 1
ATOM 2120 N N . ASP B 1 36 ? 4.898 33.594 17.234 1 69.94 36 ASP B N 1
ATOM 2121 C CA . ASP B 1 36 ? 4.773 32.125 17.297 1 69.94 36 ASP B CA 1
ATOM 2122 C C . ASP B 1 36 ? 3.404 31.672 16.797 1 69.94 36 ASP B C 1
ATOM 2124 O O . ASP B 1 36 ? 2.91 30.609 17.188 1 69.94 36 ASP B O 1
ATOM 2128 N N . GLU B 1 37 ? 2.895 32.625 15.898 1 85.56 37 GLU B N 1
ATOM 2129 C CA . GLU B 1 37 ? 1.577 32.219 15.406 1 85.56 37 GLU B CA 1
ATOM 2130 C C . GLU B 1 37 ? 1.689 31.359 14.156 1 85.56 37 GLU B C 1
ATOM 2132 O O . GLU B 1 37 ? 2.426 31.703 13.227 1 85.56 37 GLU B O 1
ATOM 2137 N N . ILE B 1 38 ? 0.933 30.297 14.117 1 90.25 38 ILE B N 1
ATOM 2138 C CA . ILE B 1 38 ? 0.91 29.406 12.969 1 90.25 38 ILE B CA 1
ATOM 2139 C C . ILE B 1 38 ? -0.28 29.734 12.07 1 90.25 38 ILE B C 1
ATOM 2141 O O . ILE B 1 38 ? -1.399 29.922 12.562 1 90.25 38 ILE B O 1
ATOM 2145 N N . ARG B 1 39 ? -0.032 30 10.75 1 91.06 39 ARG B N 1
ATOM 2146 C CA . ARG B 1 39 ? -1.061 30.266 9.758 1 91.06 39 ARG B CA 1
ATOM 2147 C C . ARG B 1 39 ? -1.176 29.109 8.766 1 91.06 39 ARG B C 1
ATOM 2149 O O . ARG B 1 39 ? -0.201 28.406 8.516 1 91.06 39 ARG B O 1
ATOM 2156 N N . VAL B 1 40 ? -2.441 28.984 8.25 1 94.31 40 VAL B N 1
ATOM 2157 C CA . VAL B 1 40 ? -2.672 27.922 7.277 1 94.31 40 VAL B CA 1
ATOM 2158 C C . VAL B 1 40 ? -3.264 28.5 6 1 94.31 40 VAL B C 1
ATOM 2160 O O . VAL B 1 40 ? -4.09 29.422 6.051 1 94.31 40 VAL B O 1
ATOM 2163 N N . ARG B 1 41 ? -2.803 28 4.855 1 94.25 41 ARG B N 1
ATOM 2164 C CA . ARG B 1 41 ? -3.379 28.359 3.561 1 94.25 41 ARG B CA 1
ATOM 2165 C C . ARG B 1 41 ? -3.217 27.219 2.564 1 94.25 41 ARG B C 1
ATOM 2167 O O . ARG B 1 41 ? -2.418 26.297 2.781 1 94.25 41 ARG B O 1
ATOM 2174 N N . ARG B 1 42 ? -3.945 27.359 1.479 1 94.94 42 ARG B N 1
ATOM 2175 C CA . ARG B 1 42 ? -3.764 26.406 0.382 1 94.94 42 ARG B CA 1
ATOM 2176 C C . ARG B 1 42 ? -2.438 26.656 -0.332 1 94.94 42 ARG B C 1
ATOM 2178 O O . ARG B 1 42 ? -1.986 27.797 -0.45 1 94.94 42 ARG B O 1
ATOM 2185 N N . ILE B 1 43 ? -1.93 25.594 -0.818 1 95.31 43 ILE B N 1
ATOM 2186 C CA . ILE B 1 43 ? -0.683 25.688 -1.569 1 95.31 43 ILE B CA 1
ATOM 2187 C C . ILE B 1 43 ? -0.912 26.453 -2.867 1 95.31 43 ILE B C 1
ATOM 2189 O O . ILE B 1 43 ? -2.01 26.422 -3.43 1 95.31 43 ILE B O 1
ATOM 2193 N N . HIS B 1 44 ? 0.15 27.219 -3.266 1 93.94 44 HIS B N 1
ATOM 2194 C CA . HIS B 1 44 ? 0.192 27.922 -4.547 1 93.94 44 HIS B CA 1
ATOM 2195 C C . HIS B 1 44 ? 1.341 27.406 -5.41 1 93.94 44 HIS B C 1
ATOM 2197 O O . HIS B 1 44 ? 2.314 26.859 -4.895 1 93.94 44 HIS B O 1
ATOM 2203 N N . ARG B 1 45 ? 1.164 27.609 -6.719 1 92.94 45 ARG B N 1
ATOM 2204 C CA . ARG B 1 45 ? 2.195 27.172 -7.652 1 92.94 45 ARG B CA 1
ATOM 2205 C C . ARG B 1 45 ? 3.559 27.75 -7.273 1 92.94 45 ARG B C 1
ATOM 2207 O O . ARG B 1 45 ? 4.586 27.078 -7.445 1 92.94 45 ARG B O 1
ATOM 2214 N N . ARG B 1 46 ? 3.568 28.891 -6.734 1 93.69 46 ARG B N 1
ATOM 2215 C CA . ARG B 1 46 ? 4.812 29.578 -6.383 1 93.69 46 ARG B CA 1
ATOM 2216 C C . ARG B 1 46 ? 5.48 28.891 -5.188 1 93.69 46 ARG B C 1
ATOM 2218 O O . ARG B 1 46 ? 6.656 29.141 -4.906 1 93.69 46 ARG B O 1
ATOM 2225 N N . ASP B 1 47 ? 4.734 28.047 -4.457 1 95.81 47 ASP B N 1
ATOM 2226 C CA . ASP B 1 47 ? 5.242 27.406 -3.248 1 95.81 47 ASP B CA 1
ATOM 2227 C C . ASP B 1 47 ? 5.91 26.078 -3.578 1 95.81 47 ASP B C 1
ATOM 2229 O O . ASP B 1 47 ? 6.598 25.5 -2.734 1 95.81 47 ASP B O 1
ATOM 2233 N N . LEU B 1 48 ? 5.793 25.578 -4.746 1 95.19 48 LEU B N 1
ATOM 2234 C CA . LEU B 1 48 ? 6.082 24.188 -5.078 1 95.19 48 LEU B CA 1
ATOM 2235 C C . LEU B 1 48 ? 7.543 23.859 -4.801 1 95.19 48 LEU B C 1
ATOM 2237 O O . LEU B 1 48 ? 7.848 22.828 -4.188 1 95.19 48 LEU B O 1
ATOM 2241 N N . ASN B 1 49 ? 8.383 24.688 -5.207 1 95.44 49 ASN B N 1
ATOM 2242 C CA . ASN B 1 49 ? 9.797 24.438 -4.965 1 95.44 49 ASN B CA 1
ATOM 2243 C C . ASN B 1 49 ? 10.117 24.422 -3.473 1 95.44 49 ASN B C 1
ATOM 2245 O O . ASN B 1 49 ? 10.828 23.547 -2.99 1 95.44 49 ASN B O 1
ATOM 2249 N N . ARG B 1 50 ? 9.609 25.406 -2.771 1 95.94 50 ARG B N 1
ATOM 2250 C CA . ARG B 1 50 ? 9.844 25.5 -1.335 1 95.94 50 ARG B CA 1
ATOM 2251 C C . ARG B 1 50 ? 9.266 24.297 -0.602 1 95.94 50 ARG B C 1
ATOM 2253 O O . ARG B 1 50 ? 9.891 23.75 0.308 1 95.94 50 ARG B O 1
ATOM 2260 N N . VAL B 1 51 ? 8.148 23.906 -0.983 1 96.25 51 VAL B N 1
ATOM 2261 C CA . VAL B 1 51 ? 7.492 22.781 -0.342 1 96.25 51 VAL B CA 1
ATOM 2262 C C . VAL B 1 51 ? 8.25 21.484 -0.654 1 96.25 51 VAL B C 1
ATOM 2264 O O . VAL B 1 51 ? 8.422 20.625 0.216 1 96.25 51 VAL B O 1
ATOM 2267 N N . TRP B 1 52 ? 8.711 21.375 -1.869 1 94.5 52 TRP B N 1
ATOM 2268 C CA . TRP B 1 52 ? 9.484 20.203 -2.246 1 94.5 52 TRP B CA 1
ATOM 2269 C C . TRP B 1 52 ? 10.734 20.078 -1.372 1 94.5 52 TRP B C 1
ATOM 2271 O O . TRP B 1 52 ? 11.023 19 -0.858 1 94.5 52 TRP B O 1
ATOM 2281 N N . GLU B 1 53 ? 11.453 21.141 -1.192 1 94.19 53 GLU B N 1
ATOM 2282 C CA . GLU B 1 53 ? 12.641 21.141 -0.347 1 94.19 53 GLU B CA 1
ATOM 2283 C C . GLU B 1 53 ? 12.281 20.828 1.105 1 94.19 53 GLU B C 1
ATOM 2285 O O . GLU B 1 53 ? 13.023 20.141 1.801 1 94.19 53 GLU B O 1
ATOM 2290 N N . PHE B 1 54 ? 11.219 21.391 1.542 1 94.75 54 PHE B N 1
ATOM 2291 C CA . PHE B 1 54 ? 10.703 21.125 2.883 1 94.75 54 PHE B CA 1
ATOM 2292 C C . PHE B 1 54 ? 10.422 19.641 3.078 1 94.75 54 PHE B C 1
ATOM 2294 O O . PHE B 1 54 ? 10.836 19.047 4.078 1 94.75 54 PHE B O 1
ATOM 2301 N N . LEU B 1 55 ? 9.766 19.016 2.119 1 92.44 55 LEU B N 1
ATOM 2302 C CA . LEU B 1 55 ? 9.414 17.594 2.199 1 92.44 55 LEU B CA 1
ATOM 2303 C C . LEU B 1 55 ? 10.664 16.719 2.18 1 92.44 55 LEU B C 1
ATOM 2305 O O . LEU B 1 55 ? 10.734 15.719 2.896 1 92.44 55 LEU B O 1
ATOM 2309 N N . LYS B 1 56 ? 11.594 17.109 1.421 1 89.19 56 LYS B N 1
ATOM 2310 C CA . LYS B 1 56 ? 12.859 16.375 1.399 1 89.19 56 LYS B CA 1
ATOM 2311 C C . LYS B 1 56 ? 13.523 16.391 2.773 1 89.19 56 LYS B C 1
ATOM 2313 O O . LYS B 1 56 ? 14.062 15.375 3.219 1 89.19 56 LYS B O 1
ATOM 2318 N N . LEU B 1 57 ? 13.445 17.484 3.355 1 89.69 57 LEU B N 1
ATOM 2319 C CA . LEU B 1 57 ? 14.047 17.656 4.676 1 89.69 57 LEU B CA 1
ATOM 2320 C C . LEU B 1 57 ? 13.32 16.797 5.711 1 89.69 57 LEU B C 1
ATOM 2322 O O . LEU B 1 57 ? 13.961 16.094 6.488 1 89.69 57 LEU B O 1
ATOM 2326 N N . VAL B 1 58 ? 12.039 16.859 5.73 1 89.31 58 VAL B N 1
ATOM 2327 C CA . VAL B 1 58 ? 11.234 16.219 6.762 1 89.31 58 VAL B CA 1
ATOM 2328 C C . VAL B 1 58 ? 11.32 14.703 6.613 1 89.31 58 VAL B C 1
ATOM 2330 O O . VAL B 1 58 ? 11.398 13.977 7.609 1 89.31 58 VAL B O 1
ATOM 2333 N N . PHE B 1 59 ? 11.297 14.188 5.363 1 84.69 59 PHE B N 1
ATOM 2334 C CA . PHE B 1 59 ? 11.164 12.75 5.156 1 84.69 59 PHE B CA 1
ATOM 2335 C C . PHE B 1 59 ? 12.523 12.109 4.906 1 84.69 59 PHE B C 1
ATOM 2337 O O . PHE B 1 59 ? 12.609 10.93 4.566 1 84.69 59 PHE B O 1
ATOM 2344 N N . ARG B 1 60 ? 13.523 12.805 5.07 1 78.12 60 ARG B N 1
ATOM 2345 C CA . ARG B 1 60 ? 14.875 12.328 4.793 1 78.12 60 ARG B CA 1
ATOM 2346 C C . ARG B 1 60 ? 15.156 11.023 5.527 1 78.12 60 ARG B C 1
ATOM 2348 O O . ARG B 1 60 ? 15.57 10.031 4.914 1 78.12 60 ARG B O 1
ATOM 2355 N N . ASP B 1 61 ? 14.836 10.891 6.758 1 72.06 61 ASP B N 1
ATOM 2356 C CA . ASP B 1 61 ? 15.211 9.734 7.566 1 72.06 61 ASP B CA 1
ATOM 2357 C C . ASP B 1 61 ? 14.141 8.648 7.492 1 72.06 61 ASP B C 1
ATOM 2359 O O . ASP B 1 61 ? 14.461 7.461 7.41 1 72.06 61 ASP B O 1
ATOM 2363 N N . VAL B 1 62 ? 12.875 9.008 7.453 1 71.5 62 VAL B N 1
ATOM 2364 C CA . VAL B 1 62 ? 11.781 8.031 7.473 1 71.5 62 VAL B CA 1
ATOM 2365 C C . VAL B 1 62 ? 11.812 7.199 6.195 1 71.5 62 VAL B C 1
ATOM 2367 O O . VAL B 1 62 ? 11.672 5.977 6.242 1 71.5 62 VAL B O 1
ATOM 2370 N N . ASN B 1 63 ? 12.102 7.801 5.074 1 73.56 63 ASN B N 1
ATOM 2371 C CA . ASN B 1 63 ? 12.047 7.113 3.789 1 73.56 63 ASN B CA 1
ATOM 2372 C C . ASN B 1 63 ? 13.25 6.188 3.6 1 73.56 63 ASN B C 1
ATOM 2374 O O . ASN B 1 63 ? 13.258 5.352 2.697 1 73.56 63 ASN B O 1
ATOM 2378 N N . ARG B 1 64 ? 14.07 6.211 4.637 1 72.88 64 ARG B N 1
ATOM 2379 C CA . ARG B 1 64 ? 15.219 5.312 4.539 1 72.88 64 ARG B CA 1
ATOM 2380 C C . ARG B 1 64 ? 14.93 3.986 5.234 1 72.88 64 ARG B C 1
ATOM 2382 O O . ARG B 1 64 ? 15.594 2.982 4.965 1 72.88 64 ARG B O 1
ATOM 2389 N N . GLN B 1 65 ? 13.883 3.982 6 1 80.38 65 GLN B N 1
ATOM 2390 C CA . GLN B 1 65 ? 13.711 2.812 6.852 1 80.38 65 GLN B CA 1
ATOM 2391 C C . GLN B 1 65 ? 12.383 2.113 6.562 1 80.38 65 GLN B C 1
ATOM 2393 O O . GLN B 1 65 ? 12.078 1.083 7.164 1 80.38 65 GLN B O 1
ATOM 2398 N N . THR B 1 66 ? 11.68 2.625 5.633 1 85.81 66 THR B N 1
ATOM 2399 C CA . THR B 1 66 ? 10.375 2.049 5.352 1 85.81 66 THR B CA 1
ATOM 2400 C C . THR B 1 66 ? 10.344 1.418 3.961 1 85.81 66 THR B C 1
ATOM 2402 O O . THR B 1 66 ? 10.961 1.936 3.027 1 85.81 66 THR B O 1
ATOM 2405 N N . LEU B 1 67 ? 9.633 0.362 3.898 1 86.94 67 LEU B N 1
ATOM 2406 C CA . LEU B 1 67 ? 9.5 -0.315 2.613 1 86.94 67 LEU B CA 1
ATOM 2407 C C . LEU B 1 67 ? 8.68 0.522 1.642 1 86.94 67 LEU B C 1
ATOM 2409 O O . LEU B 1 67 ? 8.969 0.557 0.444 1 86.94 67 LEU B O 1
ATOM 2413 N N . GLU B 1 68 ? 7.637 1.135 2.156 1 81.5 68 GLU B N 1
ATOM 2414 C CA . GLU B 1 68 ? 6.836 2.043 1.342 1 81.5 68 GLU B CA 1
ATOM 2415 C C . GLU B 1 68 ? 7.234 3.496 1.578 1 81.5 68 GLU B C 1
ATOM 2417 O O . GLU B 1 68 ? 7.477 3.902 2.717 1 81.5 68 GLU B O 1
ATOM 2422 N N . TYR B 1 69 ? 7.25 4.188 0.419 1 74.56 69 TYR B N 1
ATOM 2423 C CA . TYR B 1 69 ? 7.512 5.617 0.542 1 74.56 69 TYR B CA 1
ATOM 2424 C C . TYR B 1 69 ? 6.371 6.32 1.269 1 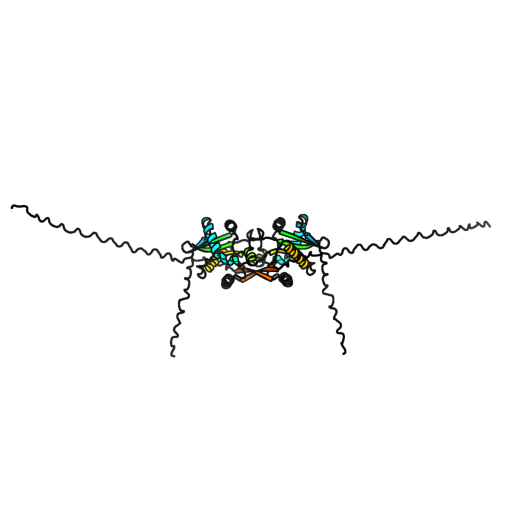74.56 69 TYR B C 1
ATOM 2426 O O . TYR B 1 69 ? 5.199 6.043 1.012 1 74.56 69 TYR B O 1
ATOM 2434 N N . GLN B 1 70 ? 6.816 7.207 2.057 1 67.19 70 GLN B N 1
ATOM 2435 C CA . GLN B 1 70 ? 5.84 8.008 2.783 1 67.19 70 GLN B CA 1
ATOM 2436 C C . GLN B 1 70 ? 5.648 9.375 2.119 1 67.19 70 GLN B C 1
ATOM 2438 O O . GLN B 1 70 ? 4.902 10.211 2.621 1 67.19 70 GLN B O 1
ATOM 2443 N N . ARG B 1 71 ? 6.34 9.633 1.053 1 65.88 71 ARG B N 1
ATOM 2444 C CA . ARG B 1 71 ? 6.258 10.836 0.226 1 65.88 71 ARG B CA 1
ATOM 2445 C C . ARG B 1 71 ? 6.41 10.492 -1.252 1 65.88 71 ARG B C 1
ATOM 2447 O O . ARG B 1 71 ? 6.773 9.367 -1.601 1 65.88 71 ARG B O 1
ATOM 2454 N N . PRO B 1 72 ? 6.062 11.625 -2.057 1 69.81 72 PRO B N 1
ATOM 2455 C CA . PRO B 1 72 ? 6.352 11.383 -3.473 1 69.81 72 PRO B CA 1
ATOM 2456 C C . PRO B 1 72 ? 7.816 11.023 -3.723 1 69.81 72 PRO B C 1
ATOM 2458 O O . PRO B 1 72 ? 8.711 11.617 -3.111 1 69.81 72 PRO B O 1
ATOM 2461 N N . ARG B 1 73 ? 7.973 10.117 -4.609 1 69.56 73 ARG B N 1
ATOM 2462 C CA . ARG B 1 73 ? 9.281 9.547 -4.91 1 69.56 73 ARG B CA 1
ATOM 2463 C C . ARG B 1 73 ? 10.148 10.547 -5.672 1 69.56 73 ARG B C 1
ATOM 2465 O O . ARG B 1 73 ? 11.383 10.469 -5.621 1 69.56 73 ARG B O 1
ATOM 2472 N N . SER B 1 74 ? 9.422 11.492 -6.387 1 78.56 74 SER B N 1
ATOM 2473 C CA . SER B 1 74 ? 10.156 12.445 -7.211 1 78.56 74 SER B CA 1
ATOM 2474 C C . SER B 1 74 ? 9.438 13.789 -7.262 1 78.56 74 SER B C 1
ATOM 2476 O O . SER B 1 74 ? 8.242 13.875 -6.965 1 78.56 74 SER B O 1
ATOM 2478 N N . LYS B 1 75 ? 10.219 14.781 -7.617 1 86.62 75 LYS B N 1
ATOM 2479 C CA . LYS B 1 75 ? 9.656 16.125 -7.777 1 86.62 75 LYS B CA 1
ATOM 2480 C C . LYS B 1 75 ? 8.57 16.141 -8.852 1 86.62 75 LYS B C 1
ATOM 2482 O O . LYS B 1 75 ? 7.543 16.797 -8.695 1 86.62 75 LYS B O 1
ATOM 2487 N N . GLN B 1 76 ? 8.82 15.43 -9.891 1 86.5 76 GLN B N 1
ATOM 2488 C CA . GLN B 1 76 ? 7.84 15.336 -10.969 1 86.5 76 GLN B CA 1
ATOM 2489 C C . GLN B 1 76 ? 6.516 14.773 -10.469 1 86.5 76 GLN B C 1
ATOM 2491 O O . GLN B 1 76 ? 5.449 15.305 -10.781 1 86.5 76 GLN B O 1
ATOM 2496 N N . ARG B 1 77 ? 6.637 13.773 -9.703 1 81.75 77 ARG B N 1
ATOM 2497 C CA . ARG B 1 77 ? 5.426 13.18 -9.148 1 81.75 77 ARG B CA 1
ATOM 2498 C C . ARG B 1 77 ? 4.719 14.148 -8.203 1 81.75 77 ARG B C 1
ATOM 2500 O O . ARG B 1 77 ? 3.488 14.211 -8.18 1 81.75 77 ARG B O 1
ATOM 2507 N N . PHE B 1 78 ? 5.496 14.852 -7.504 1 87.5 78 PHE B N 1
ATOM 2508 C CA . PHE B 1 78 ? 4.945 15.852 -6.598 1 87.5 78 PHE B CA 1
ATOM 2509 C C . PHE B 1 78 ? 4.16 16.906 -7.363 1 87.5 78 PHE B C 1
ATOM 2511 O O . PHE B 1 78 ? 3.037 17.25 -6.988 1 87.5 78 PHE B O 1
ATOM 2518 N N . ILE B 1 79 ? 4.664 17.344 -8.406 1 88.44 79 ILE B N 1
ATOM 2519 C CA . ILE B 1 79 ? 4.031 18.375 -9.227 1 88.44 79 ILE B CA 1
ATOM 2520 C C . ILE B 1 79 ? 2.756 17.812 -9.859 1 88.44 79 ILE B C 1
ATOM 2522 O O . ILE B 1 79 ? 1.734 18.5 -9.922 1 88.44 79 ILE B O 1
ATOM 2526 N N . GLU B 1 80 ? 2.787 16.609 -10.281 1 84.19 80 GLU B N 1
ATOM 2527 C CA . GLU B 1 80 ? 1.607 15.961 -10.836 1 84.19 80 GLU B CA 1
ATOM 2528 C C . GLU B 1 80 ? 0.487 15.859 -9.805 1 84.19 80 GLU B C 1
ATOM 2530 O O . GLU B 1 80 ? -0.685 16.062 -10.133 1 84.19 80 GLU B O 1
ATOM 2535 N N . GLN B 1 81 ? 0.913 15.562 -8.695 1 82.69 81 GLN B N 1
ATOM 2536 C CA . GLN B 1 81 ? -0.062 15.461 -7.609 1 82.69 81 GLN B CA 1
ATOM 2537 C C . GLN B 1 81 ? -0.703 16.812 -7.316 1 82.69 81 GLN B C 1
ATOM 2539 O O . GLN B 1 81 ? -1.9 16.891 -7.039 1 82.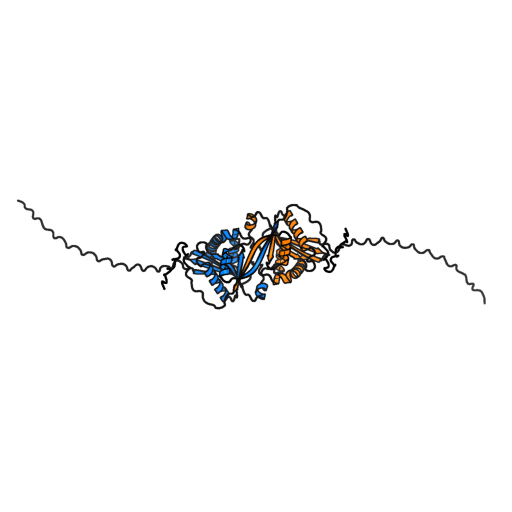69 81 GLN B O 1
ATOM 2544 N N . TYR B 1 82 ? 0.099 17.797 -7.34 1 84.31 82 TYR B N 1
ATOM 2545 C CA . TYR B 1 82 ? -0.392 19.156 -7.137 1 84.31 82 TYR B CA 1
ATOM 2546 C C . TYR B 1 82 ? -1.485 19.484 -8.141 1 84.31 82 TYR B C 1
ATOM 2548 O O . TYR B 1 82 ? -2.447 20.188 -7.809 1 84.31 82 TYR B O 1
ATOM 2556 N N . GLU B 1 83 ? -1.415 18.969 -9.281 1 85.12 83 GLU B N 1
ATOM 2557 C CA . GLU B 1 83 ? -2.328 19.312 -10.367 1 85.12 83 GLU B CA 1
ATOM 2558 C C . GLU B 1 83 ? -3.52 18.359 -10.414 1 85.12 83 GLU B C 1
ATOM 2560 O O . GLU B 1 83 ? -4.465 18.562 -11.172 1 85.12 83 GLU B O 1
ATOM 2565 N N . GLU B 1 84 ? -3.445 17.391 -9.633 1 83.44 84 GLU B N 1
ATOM 2566 C CA . GLU B 1 84 ? -4.488 16.375 -9.656 1 83.44 84 GLU B CA 1
ATOM 2567 C C . GLU B 1 84 ? -5.773 16.875 -9.016 1 83.44 84 GLU B C 1
ATOM 2569 O O . GLU B 1 84 ? -5.738 17.5 -7.949 1 83.44 84 GLU B O 1
ATOM 2574 N N . GLU B 1 85 ? -6.855 16.578 -9.633 1 82.75 85 GLU B N 1
ATOM 2575 C CA . GLU B 1 85 ? -8.156 16.938 -9.078 1 82.75 85 GLU B CA 1
ATOM 2576 C C . GLU B 1 85 ? -8.492 16.062 -7.867 1 82.75 85 GLU B C 1
ATOM 2578 O O . GLU B 1 85 ? -8.141 14.883 -7.828 1 82.75 85 GLU B O 1
ATOM 2583 N N . GLY B 1 86 ? -9.125 16.656 -6.871 1 83.88 86 GLY B N 1
ATOM 2584 C CA . GLY B 1 86 ? -9.562 15.891 -5.715 1 83.88 86 GLY B CA 1
ATOM 2585 C C . GLY B 1 86 ? -8.539 15.859 -4.598 1 83.88 86 GLY B C 1
ATOM 2586 O O . GLY B 1 86 ? -8.781 15.289 -3.535 1 83.88 86 GLY B O 1
ATOM 2587 N N . ILE B 1 87 ? -7.402 16.484 -4.953 1 89.38 87 ILE B N 1
ATOM 2588 C CA . ILE B 1 87 ? -6.344 16.562 -3.947 1 89.38 87 ILE B CA 1
ATOM 2589 C C . ILE B 1 87 ? -6.285 17.969 -3.365 1 89.38 87 ILE B C 1
ATOM 2591 O O . ILE B 1 87 ? -6.328 18.953 -4.102 1 89.38 87 ILE B O 1
ATOM 2595 N N . GLU B 1 88 ? -6.285 18.062 -2.057 1 92.12 88 GLU B N 1
ATOM 2596 C CA . GLU B 1 88 ? -6.105 19.312 -1.347 1 92.12 88 GLU B CA 1
ATOM 2597 C C . GLU B 1 88 ? -4.762 19.359 -0.626 1 92.12 88 GLU B C 1
ATOM 2599 O O . GLU B 1 88 ? -4.367 18.391 0.018 1 92.12 88 GLU B O 1
ATOM 2604 N N . GLN B 1 89 ? -4.082 20.484 -0.837 1 95.25 89 GLN B N 1
ATOM 2605 C CA . GLN B 1 89 ? -2.777 20.672 -0.216 1 95.25 89 GLN B CA 1
ATOM 2606 C C . GLN B 1 89 ? -2.744 21.969 0.598 1 95.25 89 GLN B C 1
ATOM 2608 O O . GLN B 1 89 ? -3.111 23.031 0.098 1 95.25 89 GLN B O 1
ATOM 2613 N N . LEU B 1 90 ? -2.318 21.844 1.864 1 96.12 90 LEU B N 1
ATOM 2614 C CA . LEU B 1 90 ? -2.232 22.969 2.777 1 96.12 90 LEU B CA 1
ATOM 2615 C C . LEU B 1 90 ? -0.794 23.188 3.238 1 96.12 90 LEU B C 1
ATOM 2617 O O . LEU B 1 90 ? -0.058 22.219 3.467 1 96.12 90 LEU B O 1
ATOM 2621 N N . VAL B 1 91 ? -0.465 24.453 3.363 1 97.06 91 VAL B N 1
ATOM 2622 C CA . VAL B 1 91 ? 0.82 24.828 3.943 1 97.06 91 VAL B CA 1
ATOM 2623 C C . VAL B 1 91 ? 0.596 25.594 5.246 1 97.06 91 VAL B C 1
ATOM 2625 O O . VAL B 1 91 ? -0.328 26.406 5.344 1 97.06 91 VAL B O 1
ATOM 2628 N N . PHE B 1 92 ? 1.435 25.281 6.184 1 95.69 92 PHE B N 1
ATOM 2629 C CA . PHE B 1 92 ? 1.434 25.938 7.488 1 95.69 92 PHE B CA 1
ATOM 2630 C C . PHE B 1 92 ? 2.707 26.75 7.688 1 95.69 92 PHE B C 1
ATOM 2632 O O . PHE B 1 92 ? 3.811 26.25 7.461 1 95.69 92 PHE B O 1
ATOM 2639 N N . GLU B 1 93 ? 2.451 28 8.148 1 94.62 93 GLU B N 1
ATOM 2640 C CA . GLU B 1 93 ? 3.59 28.906 8.18 1 94.62 93 GLU B CA 1
ATOM 2641 C C . GLU B 1 93 ? 3.688 29.625 9.516 1 94.62 93 GLU B C 1
ATOM 2643 O O . GLU B 1 93 ? 2.668 29.922 10.148 1 94.62 93 GLU B O 1
ATOM 2648 N N . VAL B 1 94 ? 4.934 29.828 9.938 1 91.75 94 VAL B N 1
ATOM 2649 C CA . VAL B 1 94 ? 5.285 30.719 11.039 1 91.75 94 VAL B CA 1
ATOM 2650 C C . VAL B 1 94 ? 6.27 31.781 10.547 1 91.75 94 VAL B C 1
ATOM 2652 O O . VAL B 1 94 ? 7.363 31.453 10.078 1 91.75 94 VAL B O 1
ATOM 2655 N N . ASP B 1 95 ? 5.906 33 10.625 1 90.12 95 ASP B N 1
ATOM 2656 C CA . ASP B 1 95 ? 6.746 34.125 10.188 1 90.12 95 ASP B CA 1
ATOM 2657 C C . ASP B 1 95 ? 7.207 33.938 8.75 1 90.12 95 ASP B C 1
ATOM 2659 O O . ASP B 1 95 ? 8.375 34.156 8.43 1 90.12 95 ASP B O 1
ATOM 2663 N N . GLY B 1 96 ? 6.332 33.344 7.898 1 89.19 96 GLY B N 1
ATOM 2664 C CA . GLY B 1 96 ? 6.613 33.188 6.48 1 89.19 96 GLY B CA 1
ATOM 2665 C C . GLY B 1 96 ? 7.352 31.906 6.141 1 89.19 96 GLY B C 1
ATOM 2666 O O . GLY B 1 96 ? 7.496 31.562 4.969 1 89.19 96 GLY B O 1
ATOM 2667 N N . ASP B 1 97 ? 7.777 31.234 7.164 1 93.62 97 ASP B N 1
ATOM 2668 C CA . ASP B 1 97 ? 8.484 29.984 6.945 1 93.62 97 ASP B CA 1
ATOM 2669 C C . ASP B 1 97 ? 7.523 28.797 7.016 1 93.62 97 ASP B C 1
ATOM 2671 O O . ASP B 1 97 ? 6.652 28.75 7.891 1 93.62 97 ASP B O 1
ATOM 2675 N N . ILE B 1 98 ? 7.738 27.891 6.082 1 96 98 ILE B N 1
ATOM 2676 C CA . ILE B 1 98 ? 6.906 26.688 6.082 1 96 98 ILE B CA 1
ATOM 2677 C C . ILE B 1 98 ? 7.328 25.766 7.223 1 96 98 ILE B C 1
ATOM 2679 O O . ILE B 1 98 ? 8.484 25.359 7.297 1 96 98 ILE B O 1
ATOM 2683 N N . VAL B 1 99 ? 6.363 25.438 8.109 1 95.94 99 VAL B N 1
ATOM 2684 C CA . VAL B 1 99 ? 6.684 24.594 9.25 1 95.94 99 VAL B CA 1
ATOM 2685 C C . VAL B 1 99 ? 5.828 23.328 9.219 1 95.94 99 VAL B C 1
ATOM 2687 O O . VAL B 1 99 ? 6.031 22.422 10.016 1 95.94 99 VAL B O 1
ATOM 2690 N N . GLY B 1 100 ? 4.887 23.281 8.273 1 96.31 100 GLY B N 1
ATOM 2691 C CA . GLY B 1 100 ? 4.016 22.125 8.125 1 96.31 100 GLY B CA 1
ATOM 2692 C C . GLY B 1 100 ? 3.42 22 6.734 1 96.31 100 GLY B C 1
ATOM 2693 O O . GLY B 1 100 ? 3.383 22.984 5.98 1 96.31 100 GLY B O 1
ATOM 2694 N N . TYR B 1 101 ? 3.041 20.828 6.418 1 96.31 101 TYR B N 1
ATOM 2695 C CA . TYR B 1 101 ? 2.41 20.484 5.148 1 96.31 101 TYR B CA 1
ATOM 2696 C C . TYR B 1 101 ? 1.421 19.344 5.324 1 96.31 101 TYR B C 1
ATOM 2698 O O . TYR B 1 101 ? 1.702 18.375 6.035 1 96.31 101 TYR B O 1
ATOM 2706 N N . ALA B 1 102 ? 0.217 19.516 4.73 1 96.06 102 ALA B N 1
ATOM 2707 C CA . ALA B 1 102 ? -0.791 18.453 4.746 1 96.06 102 ALA B CA 1
ATOM 2708 C C . ALA B 1 102 ? -1.392 18.25 3.355 1 96.06 102 ALA B C 1
ATOM 2710 O O . ALA B 1 102 ? -1.684 19.219 2.652 1 96.06 102 ALA B O 1
ATOM 2711 N N . GLU B 1 103 ? -1.47 17 2.986 1 94.19 103 GLU B N 1
ATOM 2712 C CA . GLU B 1 103 ? -2.111 16.594 1.74 1 94.19 103 GLU B CA 1
ATOM 2713 C C . GLU B 1 103 ? -3.227 15.578 1.995 1 94.19 103 GLU B C 1
ATOM 2715 O O . GLU B 1 103 ? -3.053 14.641 2.773 1 94.19 103 GLU B O 1
ATOM 2720 N N . CYS B 1 104 ? -4.395 15.852 1.354 1 93.44 104 CYS B N 1
ATOM 2721 C CA . CYS B 1 104 ? -5.504 14.93 1.532 1 93.44 104 CYS B CA 1
ATOM 2722 C C . CYS B 1 104 ? -6.309 14.781 0.245 1 93.44 104 CYS B C 1
ATOM 2724 O O . CYS B 1 104 ? -6.148 15.578 -0.682 1 93.44 104 CYS B O 1
ATOM 2726 N N . ALA B 1 105 ? -7.047 13.727 0.208 1 91.75 105 ALA B N 1
ATOM 2727 C CA . ALA B 1 105 ? -7.91 13.438 -0.935 1 91.75 105 ALA B CA 1
ATOM 2728 C C . ALA B 1 105 ? -9.312 13.047 -0.478 1 91.75 105 ALA B C 1
ATOM 2730 O O . ALA B 1 105 ? -9.469 12.32 0.509 1 91.75 105 ALA B O 1
ATOM 2731 N N . PHE B 1 106 ? -10.367 13.508 -1.268 1 86.88 106 PHE B N 1
ATOM 2732 C CA . PHE B 1 106 ? -11.758 13.219 -0.938 1 86.88 106 PHE B CA 1
ATOM 2733 C C . PHE B 1 106 ? -12.25 11.984 -1.678 1 86.88 106 PHE B C 1
ATOM 2735 O O . PHE B 1 106 ? -13.336 11.477 -1.4 1 86.88 106 PHE B O 1
ATOM 2742 N N . GLU B 1 107 ? -11.555 11.594 -2.633 1 77.06 107 GLU B N 1
ATOM 2743 C CA . GLU B 1 107 ? -11.891 10.406 -3.416 1 77.06 107 GLU B CA 1
ATOM 2744 C C . GLU B 1 107 ? -10.648 9.562 -3.697 1 77.06 107 GLU B C 1
ATOM 2746 O O . GLU B 1 107 ? -9.523 10.047 -3.574 1 77.06 107 GLU B O 1
ATOM 2751 N N . VAL B 1 108 ? -11.117 8.273 -3.82 1 66.81 108 VAL B N 1
ATOM 2752 C CA . VAL B 1 108 ? -10.023 7.414 -4.262 1 66.81 108 VAL B CA 1
ATOM 2753 C C . VAL B 1 108 ? -9.531 7.863 -5.637 1 66.81 108 VAL B C 1
ATOM 2755 O O . VAL B 1 108 ? -10.312 7.934 -6.59 1 66.81 108 VAL B O 1
ATOM 2758 N N . THR B 1 109 ? -8.461 8.594 -5.648 1 58.88 109 THR B N 1
ATOM 2759 C CA . THR B 1 109 ? -7.965 9.109 -6.922 1 58.88 109 THR B CA 1
ATOM 2760 C C . THR B 1 109 ? -7.082 8.07 -7.617 1 58.88 109 THR B C 1
ATOM 2762 O O . THR B 1 109 ? -6.742 7.043 -7.027 1 58.88 109 THR B O 1
ATOM 2765 N N . GLY B 1 110 ? -6.887 8.055 -9.031 1 51.91 110 GLY B N 1
ATOM 2766 C CA . GLY B 1 110 ? -6.383 7.164 -10.062 1 51.91 110 GLY B CA 1
ATOM 2767 C C . GLY B 1 110 ? -5.113 6.441 -9.664 1 51.91 110 GLY B C 1
ATOM 2768 O O . GLY B 1 110 ? -4.969 5.242 -9.914 1 51.91 110 GLY B O 1
ATOM 2769 N N . SER B 1 111 ? -4.18 7.199 -9.156 1 50.38 111 SER B N 1
ATOM 2770 C CA . SER B 1 111 ? -2.887 6.535 -9.031 1 50.38 111 SER B CA 1
ATOM 2771 C C . SER B 1 111 ? -2.848 5.625 -7.805 1 50.38 111 SER B C 1
ATOM 2773 O O . SER B 1 111 ? -1.968 4.77 -7.688 1 50.38 111 SER B O 1
ATOM 2775 N N . ASP B 1 112 ? -3.852 5.93 -6.859 1 51.22 112 ASP B N 1
ATOM 2776 C CA . ASP B 1 112 ? -3.893 5.145 -5.629 1 51.22 112 ASP B CA 1
ATOM 2777 C C . ASP B 1 112 ? -4.688 3.855 -5.824 1 51.22 112 ASP B C 1
ATOM 2779 O O . ASP B 1 112 ? -5.789 3.711 -5.289 1 51.22 112 ASP B O 1
ATOM 2783 N N . ASN B 1 113 ? -4.301 3.162 -6.84 1 54.03 113 ASN B N 1
ATOM 2784 C CA . ASN B 1 113 ? -5.059 2.098 -7.488 1 54.03 113 ASN B CA 1
ATOM 2785 C C . ASN B 1 113 ? -5.238 0.895 -6.57 1 54.03 113 ASN B C 1
ATOM 2787 O O . ASN B 1 113 ? -5.793 -0.127 -6.977 1 54.03 113 ASN B O 1
ATOM 2791 N N . TRP B 1 114 ? -5.062 1.159 -5.199 1 69.38 114 TRP B N 1
ATOM 2792 C CA . TRP B 1 114 ? -5.164 -0.122 -4.508 1 69.38 114 TRP B CA 1
ATOM 2793 C C . TRP B 1 114 ? -6.199 -0.053 -3.387 1 69.38 114 TRP B C 1
ATOM 2795 O O . TRP B 1 114 ? -6.457 -1.052 -2.713 1 69.38 114 TRP B O 1
ATOM 2805 N N . ILE B 1 115 ? -6.863 1.075 -3.318 1 79.69 115 ILE B N 1
ATOM 2806 C CA . ILE B 1 115 ? -7.859 1.188 -2.258 1 79.69 115 ILE B CA 1
ATOM 2807 C C . ILE B 1 115 ? -9.195 0.636 -2.746 1 79.69 115 ILE B C 1
ATOM 2809 O O . ILE B 1 115 ? -9.648 0.968 -3.844 1 79.69 115 ILE B O 1
ATOM 2813 N N . ASN B 1 116 ? -9.875 -0.096 -1.881 1 83.75 116 ASN B N 1
ATOM 2814 C CA . ASN B 1 116 ? -11.156 -0.735 -2.168 1 83.75 116 ASN B CA 1
ATOM 2815 C C . ASN B 1 116 ? -12.32 0.088 -1.635 1 83.75 116 ASN B C 1
ATOM 2817 O O . ASN B 1 116 ? -12.602 0.07 -0.435 1 83.75 116 ASN B O 1
ATOM 2821 N N . PRO B 1 117 ? -13.078 0.706 -2.537 1 83.88 117 PRO B N 1
ATOM 2822 C CA . PRO B 1 117 ? -14.188 1.535 -2.062 1 83.88 117 PRO B CA 1
ATOM 2823 C C . PRO B 1 117 ? -15.258 0.725 -1.337 1 83.88 117 PRO B C 1
ATOM 2825 O O . PRO B 1 117 ? -15.93 1.246 -0.446 1 83.88 117 PRO B O 1
ATOM 2828 N N . ARG B 1 118 ? -15.406 -0.527 -1.711 1 84.44 118 ARG B N 1
ATOM 2829 C CA . ARG B 1 118 ? -16.438 -1.369 -1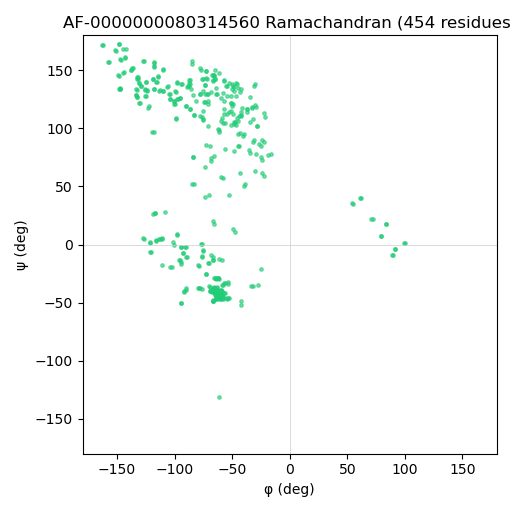.107 1 84.44 118 ARG B CA 1
ATOM 2830 C C . ARG B 1 118 ? -16.156 -1.601 0.374 1 84.44 118 ARG B C 1
ATOM 2832 O O . ARG B 1 118 ? -17.078 -1.794 1.165 1 84.44 118 ARG B O 1
ATOM 2839 N N . PHE B 1 119 ? -14.945 -1.57 0.698 1 88.88 119 PHE B N 1
ATOM 2840 C CA . PHE B 1 119 ? -14.555 -1.716 2.096 1 88.88 119 PHE B CA 1
ATOM 2841 C C . PHE B 1 119 ? -15.188 -0.624 2.951 1 88.88 119 PHE B C 1
ATOM 2843 O O . PHE B 1 119 ? -15.742 -0.905 4.016 1 88.88 119 PHE B O 1
ATOM 2850 N N . PHE B 1 120 ? -15.164 0.556 2.475 1 90.88 120 PHE B N 1
ATOM 2851 C CA . PHE B 1 120 ? -15.688 1.707 3.201 1 90.88 120 PHE B CA 1
ATOM 2852 C C . PHE B 1 120 ? -17.203 1.769 3.102 1 90.88 120 PHE B C 1
ATOM 2854 O O . PHE B 1 120 ? -17.891 2.086 4.082 1 90.88 120 PHE B O 1
ATOM 2861 N N . GLU B 1 121 ? -17.688 1.401 1.943 1 89.25 121 GLU B N 1
ATOM 2862 C CA . GLU B 1 121 ? -19.125 1.41 1.738 1 89.25 121 GLU B CA 1
ATOM 2863 C C . GLU B 1 121 ? -19.828 0.436 2.684 1 89.25 121 GLU B C 1
ATOM 2865 O O . GLU B 1 121 ? -20.859 0.765 3.271 1 89.25 121 GLU B O 1
ATOM 2870 N N . SER B 1 122 ? -19.281 -0.686 2.807 1 89.88 122 SER B N 1
ATOM 2871 C CA . SER B 1 122 ? -19.891 -1.72 3.635 1 89.88 122 SER B CA 1
ATOM 2872 C C . SER B 1 122 ? -19.844 -1.339 5.113 1 89.88 122 SER B C 1
ATOM 2874 O O . SER B 1 122 ? -20.547 -1.944 5.93 1 89.88 122 SER B O 1
ATOM 2876 N N . ARG B 1 123 ? -19.172 -0.34 5.477 1 92.56 123 ARG B N 1
ATOM 2877 C CA . ARG B 1 123 ? -19.016 0.09 6.863 1 92.56 123 ARG B CA 1
ATOM 2878 C C . ARG B 1 123 ? -19.625 1.472 7.078 1 92.56 123 ARG B C 1
ATOM 2880 O O . ARG B 1 123 ? -19.438 2.086 8.133 1 92.56 123 ARG B O 1
ATOM 2887 N N . ASP B 1 124 ? -20.219 1.988 6.043 1 92.56 124 ASP B N 1
ATOM 2888 C CA . ASP B 1 124 ? -20.859 3.299 6.062 1 92.56 124 ASP B CA 1
ATOM 2889 C C . ASP B 1 124 ? -19.859 4.402 6.363 1 92.56 124 ASP B C 1
ATOM 2891 O O . ASP B 1 124 ? -20.109 5.285 7.184 1 92.56 124 ASP B O 1
ATOM 2895 N N . MET B 1 125 ? -18.75 4.219 5.77 1 93.69 125 MET B N 1
ATOM 2896 C CA . MET B 1 125 ? -17.672 5.195 5.949 1 93.69 125 MET B CA 1
ATOM 2897 C C . MET B 1 125 ? -17.484 6.043 4.695 1 93.69 125 MET B C 1
ATOM 2899 O O . MET B 1 125 ? -17.484 5.516 3.582 1 93.69 125 MET B O 1
ATOM 2903 N N . ARG B 1 126 ? -17.344 7.273 4.863 1 93.75 126 ARG B N 1
ATOM 2904 C CA . ARG B 1 126 ? -16.922 8.227 3.84 1 93.75 126 ARG B CA 1
ATOM 2905 C C . ARG B 1 126 ? -15.617 8.906 4.227 1 93.75 126 ARG B C 1
ATOM 2907 O O . ARG B 1 126 ? -15.617 9.906 4.949 1 93.75 126 ARG B O 1
ATOM 2914 N N . PRO B 1 127 ? -14.594 8.391 3.723 1 94.44 127 PRO B N 1
ATOM 2915 C CA . PRO B 1 127 ? -13.289 8.828 4.242 1 94.44 127 PRO B CA 1
ATOM 2916 C C . PRO B 1 127 ? -12.766 10.07 3.533 1 94.44 127 PRO B C 1
ATOM 2918 O O . PRO B 1 127 ? -13 10.258 2.338 1 94.44 127 PRO B O 1
ATOM 2921 N N . LEU B 1 128 ? -12.148 10.961 4.305 1 94.94 128 LEU B N 1
ATOM 2922 C CA . LEU B 1 128 ? -11.086 11.828 3.811 1 94.94 128 LEU B CA 1
ATOM 2923 C C . LEU B 1 128 ? -9.719 11.164 3.99 1 94.94 128 LEU B C 1
ATOM 2925 O O . LEU B 1 128 ? -9.32 10.859 5.113 1 94.94 128 LEU B O 1
ATOM 2929 N N . PHE B 1 129 ? -9.039 10.953 2.891 1 93.5 129 PHE B N 1
ATOM 2930 C CA . PHE B 1 129 ? -7.75 10.273 2.941 1 93.5 129 PHE B CA 1
ATOM 2931 C C . PHE B 1 129 ? -6.621 11.266 3.209 1 93.5 129 PHE B C 1
ATOM 2933 O O . PHE B 1 129 ? -6.367 12.156 2.398 1 93.5 129 PHE B O 1
ATOM 2940 N N . VAL B 1 130 ? -5.965 11.078 4.352 1 94.88 130 VAL B N 1
ATOM 2941 C CA . VAL B 1 130 ? -4.781 11.875 4.668 1 94.88 130 VAL B CA 1
ATOM 2942 C C . VAL B 1 130 ? -3.553 11.258 3.998 1 94.88 130 VAL B C 1
ATOM 2944 O O . VAL B 1 130 ? -3.051 10.227 4.441 1 94.88 130 VAL B O 1
ATOM 2947 N N . GLU B 1 131 ? -3.041 11.914 3.08 1 89.94 131 GLU B N 1
ATOM 2948 C CA . GLU B 1 131 ? -1.982 11.344 2.248 1 89.94 131 GLU B CA 1
ATOM 2949 C C . GLU B 1 131 ? -0.603 11.672 2.811 1 89.94 131 GLU B C 1
ATOM 2951 O O . GLU B 1 131 ? 0.326 10.867 2.701 1 89.94 131 GLU B O 1
ATOM 2956 N N . GLU B 1 132 ? -0.46 12.859 3.264 1 91.31 132 GLU B N 1
ATOM 2957 C CA . GLU B 1 132 ? 0.828 13.305 3.791 1 91.31 132 GLU B CA 1
ATOM 2958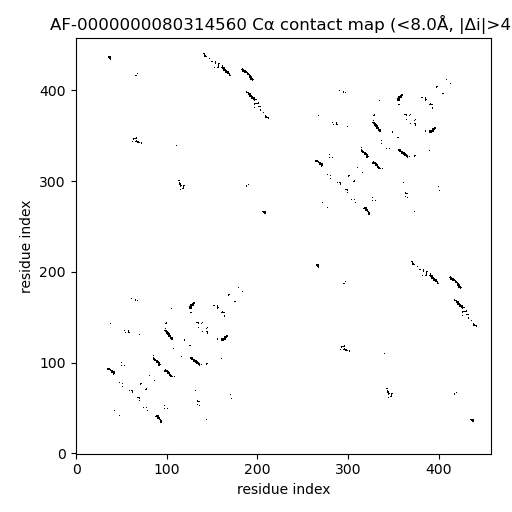 C C . GLU B 1 132 ? 0.644 14.312 4.926 1 91.31 132 GLU B C 1
ATOM 2960 O O . GLU B 1 132 ? -0.195 15.211 4.836 1 91.31 132 GLU B O 1
ATOM 2965 N N . LEU B 1 133 ? 1.347 14.102 5.945 1 93.5 133 LEU B N 1
ATOM 2966 C CA . LEU B 1 133 ? 1.524 15.062 7.031 1 93.5 133 LEU B CA 1
ATOM 2967 C C . LEU B 1 133 ? 3.002 15.25 7.352 1 93.5 133 LEU B C 1
ATOM 2969 O O . LEU B 1 133 ? 3.707 14.281 7.645 1 93.5 133 LEU B O 1
ATOM 2973 N N . ALA B 1 134 ? 3.424 16.453 7.246 1 93.81 134 ALA B N 1
ATOM 2974 C CA . ALA B 1 134 ? 4.832 16.734 7.508 1 93.81 134 ALA B CA 1
ATOM 2975 C C . ALA B 1 134 ? 4.984 17.938 8.43 1 93.81 134 ALA B C 1
ATOM 2977 O O . ALA B 1 134 ? 4.383 19 8.195 1 93.81 134 ALA B O 1
ATOM 2978 N N . SER B 1 135 ? 5.703 17.75 9.469 1 93.81 135 SER B N 1
ATOM 2979 C CA . SER B 1 135 ? 6.051 18.812 10.398 1 93.81 135 SER B CA 1
ATOM 2980 C C . SER B 1 135 ? 7.562 19.031 10.461 1 93.81 135 SER B C 1
ATOM 2982 O O . SER B 1 135 ? 8.328 18.062 10.539 1 93.81 135 SER B O 1
ATOM 2984 N N . HIS B 1 136 ? 7.883 20.266 10.406 1 93.81 136 HIS B N 1
A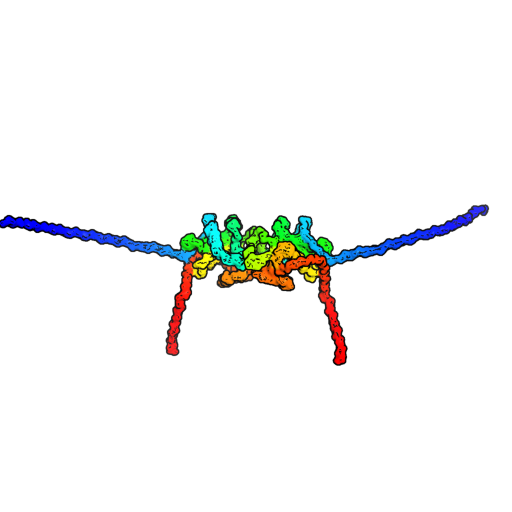TOM 2985 C CA . HIS B 1 136 ? 9.297 20.578 10.539 1 93.81 136 HIS B CA 1
ATOM 2986 C C . HIS B 1 136 ? 9.875 20 11.828 1 93.81 136 HIS B C 1
ATOM 2988 O O . HIS B 1 136 ? 9.266 20.141 12.898 1 93.81 136 HIS B O 1
ATOM 2994 N N . PRO B 1 137 ? 11.055 19.422 11.688 1 90.88 137 PRO B N 1
ATOM 2995 C CA . PRO B 1 137 ? 11.641 18.766 12.859 1 90.88 137 PRO B CA 1
ATOM 2996 C C . PRO B 1 137 ? 11.828 19.719 14.039 1 90.88 137 PRO B C 1
ATOM 2998 O O . PRO B 1 137 ? 11.594 19.344 15.188 1 90.88 137 PRO B O 1
ATOM 3001 N N . SER B 1 138 ? 12.141 20.922 13.812 1 90.62 138 SER B N 1
ATOM 3002 C CA . SER B 1 138 ? 12.398 21.906 14.859 1 90.62 138 SER B CA 1
ATOM 3003 C C . SER B 1 138 ? 11.102 22.391 15.5 1 90.62 138 SER B C 1
ATOM 3005 O O . SER B 1 138 ? 11.125 23.078 16.531 1 90.62 138 SER B O 1
ATOM 3007 N N . TYR B 1 139 ? 10.008 22.062 14.945 1 90.12 139 TYR B N 1
ATOM 3008 C CA . TYR B 1 139 ? 8.727 22.531 15.469 1 90.12 139 TYR B CA 1
ATOM 3009 C C . TYR B 1 139 ? 7.902 21.375 16.016 1 90.12 139 TYR B C 1
ATOM 3011 O O . TYR B 1 139 ? 6.727 21.547 16.359 1 90.12 139 TYR B O 1
ATOM 3019 N N . GLN B 1 140 ? 8.5 20.203 16.016 1 87.81 140 GLN B N 1
ATOM 3020 C CA . GLN B 1 140 ? 7.797 19.047 16.578 1 87.81 140 GLN B CA 1
ATOM 3021 C C . GLN B 1 140 ? 7.578 19.219 18.078 1 87.81 140 GLN B C 1
ATOM 3023 O O . GLN B 1 140 ? 8.406 19.812 18.766 1 87.81 140 GLN B O 1
ATOM 3028 N N . GLY B 1 141 ? 6.469 18.703 18.516 1 87.25 141 GLY B N 1
ATOM 3029 C CA . GLY B 1 141 ? 6.141 18.812 19.938 1 87.25 141 GLY B CA 1
ATOM 3030 C C . GLY B 1 141 ? 5.586 20.172 20.312 1 87.25 141 GLY B C 1
ATOM 3031 O O . GLY B 1 141 ? 5.363 20.453 21.5 1 87.25 141 GLY B O 1
ATOM 3032 N N . ARG B 1 142 ? 5.348 20.969 19.328 1 88.5 142 ARG B N 1
ATOM 3033 C CA . ARG B 1 142 ? 4.863 22.328 19.594 1 88.5 142 ARG B CA 1
ATOM 3034 C C . ARG B 1 142 ? 3.414 22.484 19.141 1 88.5 142 ARG B C 1
ATOM 3036 O O . ARG B 1 142 ? 2.893 23.594 19.078 1 88.5 142 ARG B O 1
ATOM 3043 N N . GLY B 1 143 ? 2.826 21.406 18.703 1 90.25 143 GLY B N 1
ATOM 3044 C CA . GLY B 1 143 ? 1.407 21.438 18.375 1 90.25 143 GLY B CA 1
ATOM 3045 C C . GLY B 1 143 ? 1.13 21.578 16.891 1 90.25 143 GLY B C 1
ATOM 3046 O O . GLY B 1 143 ? -0.029 21.656 16.484 1 90.25 143 GLY B O 1
ATOM 3047 N N . VAL B 1 144 ? 2.123 21.625 16.094 1 91.38 144 VAL B N 1
ATOM 3048 C CA . VAL B 1 144 ? 1.942 21.797 14.656 1 91.38 144 VAL B CA 1
ATOM 3049 C C . VAL B 1 144 ? 1.123 20.625 14.109 1 91.38 144 VAL B C 1
ATOM 3051 O O . VAL B 1 144 ? 0.145 20.828 13.383 1 91.38 144 VAL B O 1
ATOM 3054 N N . GLY B 1 145 ? 1.485 19.438 14.523 1 93.69 145 GLY B N 1
ATOM 3055 C CA . GLY B 1 145 ? 0.772 18.25 14.078 1 93.69 145 GLY B CA 1
ATOM 3056 C C . GLY B 1 145 ? -0.694 18.25 14.469 1 93.69 145 GLY B C 1
ATOM 3057 O O . GLY B 1 145 ? -1.558 17.922 13.648 1 93.69 145 GLY B O 1
ATOM 3058 N N . MET B 1 146 ? -0.911 18.656 15.617 1 90.44 146 MET B N 1
ATOM 3059 C CA . MET B 1 146 ? -2.285 18.719 16.109 1 90.44 146 MET B CA 1
ATOM 3060 C C . MET B 1 146 ? -3.096 19.734 15.32 1 90.44 146 MET B C 1
ATOM 3062 O O . MET B 1 146 ? -4.242 19.484 14.953 1 90.44 146 MET B O 1
ATOM 3066 N N . PHE B 1 147 ? -2.486 20.828 15.086 1 92.12 147 PHE B N 1
ATOM 3067 C CA . PHE B 1 147 ? -3.16 21.875 14.336 1 92.12 147 PHE B CA 1
ATOM 3068 C C . PHE B 1 147 ? -3.471 21.406 12.914 1 92.12 147 PHE B C 1
ATOM 3070 O O . PHE B 1 147 ? -4.555 21.672 12.391 1 92.12 147 PHE B O 1
ATOM 3077 N N . MET B 1 148 ? -2.59 20.703 12.305 1 95.06 148 MET B N 1
ATOM 3078 C CA . MET B 1 148 ? -2.811 20.141 10.977 1 95.06 148 MET B CA 1
ATOM 3079 C C . MET B 1 148 ? -4.004 19.188 10.969 1 95.06 148 MET B C 1
ATOM 3081 O O . MET B 1 148 ? -4.871 19.281 10.102 1 95.06 148 MET B O 1
ATOM 3085 N N . LEU B 1 149 ? -4.055 18.359 11.969 1 94.19 149 LEU B N 1
ATOM 3086 C CA . LEU B 1 149 ? -5.137 17.391 12.062 1 94.19 149 LEU B CA 1
ATOM 3087 C C . LEU B 1 149 ? -6.48 18.078 12.242 1 94.19 149 LEU B C 1
ATOM 3089 O O . LEU B 1 149 ? -7.48 17.688 11.641 1 94.19 149 LEU B O 1
ATOM 3093 N N . GLU B 1 150 ? -6.473 19.078 12.992 1 91.44 150 GLU B N 1
ATOM 3094 C CA . GLU B 1 150 ? -7.699 19.844 13.211 1 91.44 150 GLU B CA 1
ATOM 3095 C C . GLU B 1 150 ? -8.211 20.453 11.914 1 91.44 150 GLU B C 1
ATOM 3097 O O . GLU B 1 150 ? -9.422 20.469 11.664 1 91.44 150 GLU B O 1
ATOM 3102 N N . GLN B 1 151 ? -7.305 20.969 11.164 1 93.12 151 GLN B N 1
ATOM 3103 C CA . GLN B 1 151 ? -7.688 21.531 9.867 1 93.12 151 GLN B CA 1
ATOM 3104 C C . GLN B 1 151 ? -8.281 20.453 8.961 1 93.12 151 GLN B C 1
ATOM 3106 O O . GLN B 1 151 ? -9.273 20.703 8.266 1 93.12 151 GLN B O 1
ATOM 3111 N N . LEU B 1 152 ? -7.715 19.312 8.984 1 95.25 152 LEU B N 1
ATOM 3112 C CA . LEU B 1 152 ? -8.195 18.219 8.148 1 95.25 152 LEU B CA 1
ATOM 3113 C C . LEU B 1 152 ? -9.555 17.719 8.633 1 95.25 152 LEU B C 1
ATOM 3115 O O . LEU B 1 152 ? -10.406 17.359 7.82 1 95.25 152 LEU B O 1
ATOM 3119 N N . GLN B 1 153 ? -9.734 17.719 9.922 1 93.44 153 GLN B N 1
ATOM 3120 C CA . GLN B 1 153 ? -11.031 17.359 10.477 1 93.44 153 GLN B CA 1
ATOM 3121 C C . GLN B 1 153 ? -12.117 18.328 10.008 1 93.44 153 GLN B C 1
ATOM 3123 O O . GLN B 1 153 ? -13.211 17.906 9.633 1 93.44 153 GLN B O 1
ATOM 3128 N N . HIS B 1 154 ? -11.758 19.531 10.07 1 92.06 154 HIS B N 1
ATOM 3129 C CA . HIS B 1 154 ? -12.695 20.547 9.609 1 92.06 154 HIS B CA 1
ATOM 3130 C C . HIS B 1 154 ? -13.039 20.375 8.133 1 92.06 154 HIS B C 1
ATOM 3132 O O . HIS B 1 154 ? -14.211 20.422 7.754 1 92.06 154 HIS B O 1
ATOM 3138 N N . LEU B 1 155 ? -12.07 20.172 7.367 1 91.62 155 LEU B N 1
ATOM 3139 C CA . LEU B 1 155 ? -12.273 19.938 5.941 1 91.62 155 LEU B CA 1
ATOM 3140 C C . LEU B 1 155 ? -13.164 18.719 5.707 1 91.62 155 LEU B C 1
ATOM 3142 O O . LEU B 1 155 ? -14.039 18.75 4.836 1 91.62 155 LEU B O 1
ATOM 3146 N N . ALA B 1 156 ? -12.883 17.688 6.441 1 93.31 156 ALA B N 1
ATOM 3147 C CA . ALA B 1 156 ? -13.688 16.469 6.328 1 93.31 156 ALA B CA 1
ATOM 3148 C C . ALA B 1 156 ? -15.164 16.766 6.594 1 93.31 156 ALA B C 1
ATOM 3150 O O . ALA B 1 156 ? -16.031 16.328 5.836 1 93.31 156 ALA B O 1
ATOM 3151 N N . ARG B 1 157 ? -15.422 17.516 7.516 1 91.06 157 ARG B N 1
ATOM 3152 C CA . ARG B 1 157 ? -16.797 17.859 7.883 1 91.06 157 ARG B CA 1
ATOM 3153 C C . ARG B 1 157 ? -17.469 18.672 6.781 1 91.06 157 ARG B C 1
ATOM 3155 O O . ARG B 1 157 ? -18.594 18.375 6.391 1 91.06 157 ARG B O 1
ATOM 3162 N N . VAL B 1 158 ? -16.766 19.641 6.336 1 88.56 158 VAL B N 1
ATOM 3163 C CA . VAL B 1 158 ? -17.312 20.547 5.332 1 88.56 158 VAL B CA 1
ATOM 3164 C C . VAL B 1 158 ? -17.641 19.781 4.059 1 88.56 158 VAL B C 1
ATOM 3166 O O . VAL B 1 158 ? -18.625 20.062 3.381 1 88.56 158 VAL B O 1
ATOM 3169 N N . ARG B 1 159 ? -16.891 18.75 3.842 1 89.19 159 ARG B N 1
ATOM 3170 C CA . ARG B 1 159 ? -17.062 17.984 2.609 1 89.19 159 ARG B CA 1
ATOM 3171 C C . ARG B 1 159 ? -18 16.797 2.828 1 89.19 159 ARG B C 1
ATOM 3173 O O . ARG B 1 159 ? -18.219 15.992 1.915 1 89.19 159 ARG B O 1
ATOM 3180 N N . GLY B 1 160 ? -18.453 16.625 4.031 1 90.25 160 GLY B N 1
ATOM 3181 C CA . GLY B 1 160 ? -19.406 15.562 4.32 1 90.25 160 GLY B CA 1
ATOM 3182 C C . GLY B 1 160 ? -18.75 14.219 4.559 1 90.25 160 GLY B C 1
ATOM 3183 O O . GLY B 1 160 ? -19.391 13.172 4.457 1 90.25 160 GLY B O 1
ATOM 3184 N N . CYS B 1 161 ? -17.5 14.227 4.832 1 93.31 161 CYS B N 1
ATOM 3185 C CA . CYS B 1 161 ? -16.797 12.992 5.191 1 93.31 161 CYS B CA 1
ATOM 3186 C C . CYS B 1 161 ? -17.094 12.602 6.633 1 93.31 161 CYS B C 1
ATOM 3188 O O . CYS B 1 161 ? -17.328 13.461 7.48 1 93.31 161 CYS B O 1
ATOM 3190 N N . THR B 1 162 ? -17.031 11.273 6.887 1 94.38 162 THR B N 1
ATOM 3191 C CA . THR B 1 162 ? -17.359 10.781 8.219 1 94.38 162 THR B CA 1
ATOM 3192 C C . THR B 1 162 ? -16.078 10.406 8.977 1 94.38 162 THR B C 1
ATOM 3194 O O . THR B 1 162 ? -16.094 10.242 10.195 1 94.38 162 THR B O 1
ATOM 3197 N N . HIS B 1 163 ? -14.984 10.203 8.211 1 96.31 163 HIS B N 1
ATOM 3198 C CA . HIS B 1 163 ? -13.75 9.719 8.82 1 96.31 163 HIS B CA 1
ATOM 3199 C C . HIS B 1 163 ? -12.531 10.344 8.156 1 96.31 163 HIS B C 1
ATOM 3201 O O . HIS B 1 163 ? -12.562 10.68 6.965 1 96.31 163 HIS B O 1
ATOM 3207 N N . LEU B 1 164 ? -11.492 10.523 8.977 1 96.81 164 LEU B N 1
ATOM 3208 C CA . LEU B 1 164 ? -10.141 10.594 8.438 1 96.81 164 LEU B CA 1
ATOM 3209 C C . LEU B 1 164 ? -9.523 9.203 8.336 1 96.81 164 LEU B C 1
ATOM 3211 O O . LEU B 1 164 ? -9.688 8.375 9.242 1 96.81 164 LEU B O 1
ATOM 3215 N N . VAL B 1 165 ? -8.883 8.938 7.25 1 95.56 165 VAL B N 1
ATOM 3216 C CA . VAL B 1 165 ? -8.18 7.672 7.07 1 95.56 165 VAL B CA 1
ATOM 3217 C C . VAL B 1 165 ? -6.75 7.93 6.609 1 95.56 165 VAL B C 1
ATOM 3219 O O . VAL B 1 165 ? -6.512 8.789 5.758 1 95.56 165 VAL B O 1
ATOM 3222 N N . LEU B 1 166 ? -5.805 7.227 7.172 1 94.94 166 LEU B N 1
ATOM 3223 C CA . LEU B 1 166 ? -4.41 7.379 6.781 1 94.94 166 LEU B CA 1
ATOM 3224 C C . LEU B 1 166 ? -3.654 6.062 6.926 1 94.94 166 LEU B C 1
ATOM 3226 O O . LEU B 1 166 ? -4.215 5.066 7.387 1 94.94 166 LEU B O 1
ATOM 3230 N N . GLU B 1 167 ? -2.43 6.109 6.438 1 92.38 167 GLU B N 1
ATOM 3231 C CA . GLU B 1 167 ? -1.542 4.949 6.469 1 92.38 167 GLU B CA 1
ATOM 3232 C C . GLU B 1 167 ? -0.215 5.289 7.141 1 92.38 167 GLU B C 1
ATOM 3234 O O . GLU B 1 167 ? 0.386 6.328 6.855 1 92.38 167 GLU B O 1
ATOM 3239 N N . VAL B 1 168 ? 0.213 4.402 8.055 1 92.56 168 VAL B N 1
ATOM 3240 C CA . VAL B 1 168 ? 1.453 4.609 8.797 1 92.56 168 VAL B CA 1
ATOM 3241 C C . VAL B 1 168 ? 2.307 3.346 8.742 1 92.56 168 VAL B C 1
ATOM 3243 O O . VAL B 1 168 ? 1.789 2.234 8.875 1 92.56 168 VAL B O 1
ATOM 3246 N N . ALA B 1 169 ? 3.617 3.58 8.562 1 90.62 169 ALA B N 1
ATOM 3247 C CA . ALA B 1 169 ? 4.527 2.439 8.664 1 90.62 169 ALA B CA 1
ATOM 3248 C C . ALA B 1 169 ? 4.539 1.869 10.078 1 90.62 169 ALA B C 1
ATOM 3250 O O . ALA B 1 169 ? 4.527 2.619 11.055 1 90.62 169 ALA B O 1
ATOM 3251 N N . GLU B 1 170 ? 4.629 0.526 10.156 1 91.44 170 GLU B N 1
ATOM 3252 C CA . GLU B 1 170 ? 4.57 -0.132 11.453 1 91.44 170 GLU B CA 1
ATOM 3253 C C . GLU B 1 170 ? 5.73 0.3 12.344 1 91.44 170 GLU B C 1
ATOM 3255 O O . GLU B 1 170 ? 5.594 0.361 13.57 1 91.44 170 GLU B O 1
ATOM 3260 N N . ASN B 1 171 ? 6.832 0.661 11.789 1 88.25 171 ASN B N 1
ATOM 3261 C CA . ASN B 1 171 ? 8.016 0.987 12.57 1 88.25 171 ASN B CA 1
ATOM 3262 C C . ASN B 1 171 ? 8.07 2.473 12.914 1 88.25 171 ASN B C 1
ATOM 3264 O O . ASN B 1 171 ? 9.023 2.936 13.539 1 88.25 171 ASN B O 1
ATOM 3268 N N . ASN B 1 172 ? 7.105 3.207 12.445 1 88 172 ASN B N 1
ATOM 3269 C CA . ASN B 1 172 ? 6.996 4.613 12.812 1 88 172 ASN B CA 1
ATOM 3270 C C . ASN B 1 172 ? 6.277 4.793 14.148 1 88 172 ASN B C 1
ATOM 3272 O O . ASN B 1 172 ? 5.168 5.32 14.195 1 88 172 ASN B O 1
ATOM 3276 N N . ASP B 1 173 ? 7.012 4.484 15.18 1 88.88 173 ASP B N 1
ATOM 3277 C CA . ASP B 1 173 ? 6.434 4.453 16.516 1 88.88 173 ASP B CA 1
ATOM 3278 C C . ASP B 1 173 ? 5.934 5.832 16.938 1 88.88 173 ASP B C 1
ATOM 3280 O O . ASP B 1 173 ? 4.883 5.953 17.578 1 88.88 173 ASP B O 1
ATOM 3284 N N . SER B 1 174 ? 6.637 6.816 16.562 1 87.62 174 SER B N 1
ATOM 3285 C CA . SER B 1 174 ? 6.273 8.18 16.938 1 87.62 174 SER B CA 1
ATOM 3286 C C . SER B 1 174 ? 4.934 8.578 16.328 1 87.62 174 SER B C 1
ATOM 3288 O O . SER B 1 174 ? 4.066 9.117 17.016 1 87.62 174 SER B O 1
ATOM 3290 N N . ALA B 1 175 ? 4.773 8.305 15.078 1 90.56 175 ALA B N 1
ATOM 3291 C CA . ALA B 1 175 ? 3.514 8.633 14.414 1 90.56 175 ALA B CA 1
ATOM 3292 C C . ALA B 1 175 ? 2.361 7.809 14.977 1 90.56 175 ALA B C 1
ATOM 3294 O O . ALA B 1 175 ? 1.271 8.336 15.211 1 90.56 175 ALA B O 1
ATOM 3295 N N . LEU B 1 176 ? 2.586 6.555 15.234 1 93.69 176 LEU B N 1
ATOM 3296 C CA . LEU B 1 176 ? 1.543 5.684 15.758 1 93.69 176 LEU B CA 1
ATOM 3297 C C . LEU B 1 176 ? 1.065 6.172 17.125 1 93.69 176 LEU B C 1
ATOM 3299 O O . LEU B 1 176 ? -0.138 6.211 17.391 1 93.69 176 LEU B O 1
ATOM 3303 N N . LYS B 1 177 ? 1.954 6.527 17.922 1 93.56 177 LYS B N 1
ATOM 3304 C CA . LYS B 1 177 ? 1.611 7.074 19.234 1 93.56 177 LYS B CA 1
ATOM 3305 C C . LYS B 1 177 ? 0.821 8.375 19.094 1 93.56 177 LYS B C 1
ATOM 3307 O O . LYS B 1 177 ? -0.156 8.586 19.812 1 93.56 177 LYS B O 1
ATOM 3312 N N . PHE B 1 178 ? 1.288 9.211 18.203 1 94.31 178 PHE B N 1
ATOM 3313 C CA . PHE B 1 178 ? 0.631 10.484 17.938 1 94.31 178 PHE B CA 1
ATOM 3314 C C . PHE B 1 178 ? -0.832 10.273 17.562 1 94.31 178 PHE B C 1
ATOM 3316 O O . PHE B 1 178 ? -1.722 10.906 18.125 1 94.31 178 PHE B O 1
ATOM 3323 N N . TYR B 1 179 ? -1.114 9.344 16.703 1 96.5 179 TYR B N 1
ATOM 3324 C CA . TYR B 1 179 ? -2.467 9.133 16.203 1 96.5 179 TYR B CA 1
ATOM 3325 C C . TYR B 1 179 ? -3.316 8.391 17.219 1 96.5 179 TYR B C 1
ATOM 3327 O O . TYR B 1 179 ? -4.512 8.672 17.359 1 96.5 179 TYR B O 1
ATOM 3335 N N . ARG B 1 180 ? -2.697 7.48 17.875 1 94.5 180 ARG B N 1
ATOM 3336 C CA . ARG B 1 180 ? -3.424 6.754 18.922 1 94.5 180 ARG B CA 1
ATOM 3337 C C . ARG B 1 180 ? -3.939 7.707 19.984 1 94.5 180 ARG B C 1
ATOM 3339 O O . ARG B 1 180 ? -5.066 7.562 20.469 1 94.5 180 ARG B O 1
ATOM 3346 N N . LYS B 1 181 ? -3.188 8.656 20.344 1 94.5 181 LYS B N 1
ATOM 3347 C CA . LYS B 1 181 ? -3.562 9.656 21.344 1 94.5 181 LYS B CA 1
ATOM 3348 C C . LYS B 1 181 ? -4.703 10.539 20.844 1 94.5 181 LYS B C 1
ATOM 3350 O O . LYS B 1 181 ? -5.336 11.25 21.625 1 94.5 181 LYS B O 1
ATOM 3355 N N . ARG B 1 182 ? -4.969 10.469 19.625 1 94.25 182 ARG B N 1
ATOM 3356 C CA . ARG B 1 182 ? -5.961 11.352 19.016 1 94.25 182 ARG B CA 1
ATOM 3357 C C . ARG B 1 182 ? -7.133 10.547 18.453 1 94.25 182 ARG B C 1
ATOM 3359 O O . ARG B 1 182 ? -7.719 10.914 17.438 1 94.25 182 ARG B O 1
ATOM 3366 N N . ASN B 1 183 ? -7.395 9.43 18.984 1 94.31 183 ASN B N 1
ATOM 3367 C CA . ASN B 1 183 ? -8.586 8.609 18.797 1 94.31 183 ASN B CA 1
ATOM 3368 C C . ASN B 1 183 ? -8.602 7.957 17.422 1 94.31 183 ASN B C 1
ATOM 3370 O O . ASN B 1 183 ? -9.672 7.715 16.844 1 94.31 183 ASN B O 1
ATOM 3374 N N . PHE B 1 184 ? -7.477 7.852 16.859 1 97.44 184 PHE B N 1
ATOM 3375 C CA . PHE B 1 184 ? -7.391 6.977 15.695 1 97.44 184 PHE B CA 1
ATOM 3376 C C . PHE B 1 184 ? -7.398 5.512 16.109 1 97.44 184 PHE B C 1
ATOM 3378 O O . PHE B 1 184 ? -6.82 5.152 17.141 1 97.44 184 PHE B O 1
ATOM 3385 N N . TYR B 1 185 ? -8.086 4.715 15.289 1 97.12 185 TYR B N 1
ATOM 3386 C CA . TYR B 1 185 ? -8.102 3.275 15.508 1 97.12 185 TYR B CA 1
ATOM 3387 C C . TYR B 1 185 ? -7.691 2.525 14.25 1 97.12 185 TYR B C 1
ATOM 3389 O O . TYR B 1 185 ? -7.754 3.074 13.148 1 97.12 185 TYR B O 1
ATOM 3397 N N . LYS B 1 186 ? -7.258 1.349 14.453 1 96.56 186 LYS B N 1
ATOM 3398 C CA . LYS B 1 186 ? -6.77 0.538 13.344 1 96.56 186 LYS B CA 1
ATOM 3399 C C . LYS B 1 186 ? -7.93 -0.054 12.547 1 96.56 186 LYS B C 1
ATOM 3401 O O . LYS B 1 186 ? -8.836 -0.664 13.117 1 96.56 186 LYS B O 1
ATOM 3406 N N . LEU B 1 187 ? -7.855 0.147 11.234 1 94.75 187 LEU B N 1
ATOM 3407 C CA . LEU B 1 187 ? -8.836 -0.431 10.32 1 94.75 187 LEU B CA 1
ATOM 3408 C C . LEU B 1 187 ? -8.344 -1.762 9.766 1 94.75 187 LEU B C 1
ATOM 3410 O O . LEU B 1 187 ? -9.109 -2.721 9.664 1 94.75 187 LEU B O 1
ATOM 3414 N N . ASP B 1 188 ? -7.172 -1.738 9.289 1 93.31 188 ASP B N 1
ATOM 3415 C CA . ASP B 1 188 ? -6.57 -2.838 8.539 1 93.31 188 ASP B CA 1
ATOM 3416 C C . ASP B 1 188 ? -5.051 -2.686 8.469 1 93.31 188 ASP B C 1
ATOM 3418 O O . ASP B 1 188 ? -4.5 -1.686 8.93 1 93.31 188 ASP B O 1
ATOM 3422 N N . ALA B 1 189 ? -4.383 -3.713 7.953 1 93.88 189 ALA B N 1
ATOM 3423 C CA . ALA B 1 189 ? -2.943 -3.625 7.723 1 93.88 189 ALA B CA 1
ATOM 3424 C C . ALA B 1 189 ? -2.525 -4.473 6.523 1 93.88 189 ALA B C 1
ATOM 3426 O O . ALA B 1 189 ? -3.145 -5.5 6.238 1 93.88 189 ALA B O 1
ATOM 3427 N N . ALA B 1 190 ? -1.545 -3.973 5.824 1 92.19 190 ALA B N 1
ATOM 3428 C CA . ALA B 1 190 ? -0.842 -4.734 4.797 1 92.19 190 ALA B CA 1
ATOM 3429 C C . ALA B 1 190 ? 0.492 -5.262 5.32 1 92.19 190 ALA B C 1
ATOM 3431 O O . ALA B 1 190 ? 1.336 -4.488 5.777 1 92.19 190 ALA B O 1
ATOM 3432 N N . ILE B 1 191 ? 0.707 -6.566 5.258 1 94.06 191 ILE B N 1
ATOM 3433 C CA . ILE B 1 191 ? 1.914 -7.207 5.766 1 94.06 191 ILE B CA 1
ATOM 3434 C C . ILE B 1 191 ? 2.832 -7.578 4.602 1 94.06 191 ILE B C 1
ATOM 3436 O O . ILE B 1 191 ? 2.422 -8.289 3.682 1 94.06 191 ILE B O 1
ATOM 3440 N N . PHE B 1 192 ? 4.074 -7.098 4.684 1 94.62 192 PHE B N 1
ATOM 3441 C CA . PHE B 1 192 ? 5.07 -7.434 3.674 1 94.62 192 PHE B CA 1
ATOM 3442 C C . PHE B 1 192 ? 5.914 -8.617 4.121 1 94.62 192 PHE B C 1
ATOM 3444 O O . PHE B 1 192 ? 6.504 -8.602 5.203 1 94.62 192 PHE B O 1
ATOM 3451 N N . LEU B 1 193 ? 5.953 -9.625 3.252 1 96.56 193 LEU B N 1
ATOM 3452 C CA . LEU B 1 193 ? 6.691 -10.852 3.543 1 96.56 193 LEU B CA 1
ATOM 3453 C C . LEU B 1 193 ? 7.82 -11.062 2.541 1 96.56 193 LEU B C 1
ATOM 3455 O O . LEU B 1 193 ? 7.738 -10.594 1.402 1 96.56 193 LEU B O 1
ATOM 3459 N N . ALA B 1 194 ? 8.82 -11.758 3.029 1 97.12 194 ALA B N 1
ATOM 3460 C CA . ALA B 1 194 ? 9.938 -12.117 2.166 1 97.12 194 ALA B CA 1
ATOM 3461 C C . ALA B 1 194 ? 10.375 -13.562 2.408 1 97.12 194 ALA B C 1
ATOM 3463 O O . ALA B 1 194 ? 10.133 -14.117 3.484 1 97.12 194 ALA B O 1
ATOM 3464 N N . GLN B 1 195 ? 10.867 -14.125 1.39 1 96.75 195 GLN B N 1
ATOM 3465 C CA . GLN B 1 195 ? 11.5 -15.438 1.446 1 96.75 195 GLN B CA 1
ATOM 3466 C C . GLN B 1 195 ? 12.82 -15.445 0.693 1 96.75 195 GLN B C 1
ATOM 3468 O O . GLN B 1 195 ? 12.883 -15.039 -0.469 1 96.75 195 GLN B O 1
ATOM 3473 N N . LYS B 1 196 ? 13.867 -15.906 1.347 1 94.88 196 LYS B N 1
ATOM 3474 C CA . LYS B 1 196 ? 15.148 -16.047 0.661 1 94.88 196 LYS B CA 1
ATOM 3475 C C . LYS B 1 196 ? 15.109 -17.203 -0.339 1 94.88 196 LYS B C 1
ATOM 3477 O O . LYS B 1 196 ? 14.57 -18.266 -0.041 1 94.88 196 LYS B O 1
ATOM 3482 N N . VAL B 1 197 ? 15.539 -16.891 -1.572 1 91.19 197 VAL B N 1
ATOM 3483 C CA . VAL B 1 197 ? 15.602 -17.922 -2.607 1 91.19 197 VAL B CA 1
ATOM 3484 C C . VAL B 1 197 ? 17.031 -18.438 -2.742 1 91.19 197 VAL B C 1
ATOM 3486 O O . VAL B 1 197 ? 17.984 -17.656 -2.77 1 91.19 197 VAL B O 1
ATOM 3489 N N . GLU B 1 198 ? 17.172 -19.766 -2.525 1 78.44 198 GLU B N 1
ATOM 3490 C CA . GLU B 1 198 ? 18.516 -20.344 -2.596 1 78.44 198 GLU B CA 1
ATOM 3491 C C . GLU B 1 198 ? 18.984 -20.469 -4.043 1 78.44 198 GLU B C 1
ATOM 3493 O O . GLU B 1 198 ? 18.188 -20.688 -4.949 1 78.44 198 GLU B O 1
ATOM 3498 N N . SER B 1 199 ? 20.141 -20.062 -4.383 1 65.94 199 SER B N 1
ATOM 3499 C CA . SER B 1 199 ? 20.781 -19.922 -5.684 1 65.94 199 SER B CA 1
ATOM 3500 C C . SER B 1 199 ? 20.891 -21.266 -6.391 1 65.94 199 SER B C 1
ATOM 3502 O O . SER B 1 199 ? 21.234 -21.328 -7.574 1 65.94 199 SER B O 1
ATOM 3504 N N . GLU B 1 200 ? 20.656 -22.422 -5.727 1 61.25 200 GLU B N 1
ATOM 3505 C CA . GLU B 1 200 ? 21.047 -23.531 -6.578 1 61.25 200 GLU B CA 1
ATOM 3506 C C . GLU B 1 200 ? 20 -23.812 -7.652 1 61.25 200 GLU B C 1
ATOM 3508 O O . GLU B 1 200 ? 18.828 -24 -7.344 1 61.25 200 GLU B O 1
ATOM 3513 N N . PRO B 1 201 ? 20.297 -23.547 -8.836 1 53.75 201 PRO B N 1
ATOM 3514 C CA . PRO B 1 201 ? 19.438 -23.594 -10.016 1 53.75 201 PRO B CA 1
ATOM 3515 C C . PRO B 1 201 ? 18.859 -24.984 -10.266 1 53.75 201 PRO B C 1
ATOM 3517 O O . PRO B 1 201 ? 19.594 -25.953 -10.375 1 53.75 201 PRO B O 1
ATOM 3520 N N . GLU B 1 202 ? 18.125 -25.609 -9.344 1 51.97 202 GLU B N 1
ATOM 3521 C CA . GLU B 1 202 ? 17.641 -26.891 -9.852 1 51.97 202 GLU B CA 1
ATOM 3522 C C . GLU B 1 202 ? 16.359 -26.703 -10.664 1 51.97 202 GLU B C 1
ATOM 3524 O O . GLU B 1 202 ? 15.555 -25.828 -10.367 1 51.97 202 GLU B O 1
ATOM 3529 N N . LEU B 1 203 ? 16.281 -27.234 -11.891 1 50.44 203 LEU B N 1
ATOM 3530 C CA . LEU B 1 203 ? 15.133 -27.297 -12.789 1 50.44 203 LEU B CA 1
ATOM 3531 C C . LEU B 1 203 ? 13.914 -27.875 -12.086 1 50.44 203 LEU B C 1
ATOM 3533 O O . LEU B 1 203 ? 14.031 -28.844 -11.328 1 50.44 203 LEU B O 1
ATOM 3537 N N . LEU B 1 204 ? 12.867 -27.266 -11.984 1 53.84 204 LEU B N 1
ATOM 3538 C CA . LEU B 1 204 ? 11.68 -27.812 -11.328 1 53.84 204 LEU B CA 1
ATOM 3539 C C . LEU B 1 204 ? 11 -28.844 -12.219 1 53.84 204 LEU B C 1
ATOM 3541 O O . LEU B 1 204 ? 10.688 -28.562 -13.375 1 53.84 204 LEU B O 1
ATOM 3545 N N . PRO B 1 205 ? 11.016 -30.203 -12 1 52.53 205 PRO B N 1
ATOM 3546 C CA . PRO B 1 205 ? 10.258 -31.188 -12.773 1 52.53 205 PRO B CA 1
ATOM 3547 C C . PRO B 1 205 ? 8.75 -31.031 -12.609 1 52.53 205 PRO B C 1
ATOM 3549 O O . PRO B 1 205 ? 8.289 -30.391 -11.656 1 52.53 205 PRO B O 1
ATOM 3552 N N . PRO B 1 206 ? 7.945 -31.359 -13.578 1 51.69 206 PRO B N 1
ATOM 3553 C CA . PRO B 1 206 ? 6.488 -31.391 -13.461 1 51.69 206 PRO B CA 1
ATOM 3554 C C . PRO B 1 206 ? 6.008 -32.156 -12.234 1 51.69 206 PRO B C 1
ATOM 3556 O O . PRO B 1 206 ? 6.637 -33.156 -11.836 1 51.69 206 PRO B O 1
ATOM 3559 N N . ARG B 1 207 ? 5.273 -31.562 -11.336 1 52.5 207 ARG B N 1
ATOM 3560 C CA . ARG B 1 207 ? 4.867 -32.219 -10.102 1 52.5 207 ARG B CA 1
ATOM 3561 C C . ARG B 1 207 ? 3.441 -32.75 -10.211 1 52.5 207 ARG B C 1
ATOM 3563 O O . ARG B 1 207 ? 2.596 -32.156 -10.867 1 52.5 207 ARG B O 1
ATOM 3570 N N . LYS B 1 208 ? 3.145 -33.969 -9.844 1 54.97 208 LYS B N 1
ATOM 3571 C CA . LYS B 1 208 ? 1.834 -34.594 -9.719 1 54.97 208 LYS B CA 1
ATOM 3572 C C . LYS B 1 208 ? 1.061 -34.031 -8.531 1 54.97 208 LYS B C 1
ATOM 3574 O O . LYS B 1 208 ? 1.63 -33.812 -7.465 1 54.97 208 LYS B O 1
ATOM 3579 N N . LEU B 1 209 ? -0.124 -33.5 -8.75 1 55.09 209 LEU B N 1
ATOM 3580 C CA . LEU B 1 209 ? -0.958 -32.938 -7.684 1 55.09 209 LEU B CA 1
ATOM 3581 C C . LEU B 1 209 ? -1.361 -34.031 -6.699 1 55.09 209 LEU B C 1
ATOM 3583 O O . LEU B 1 209 ? -1.573 -35.188 -7.09 1 55.09 209 LEU B O 1
ATOM 3587 N N . GLU B 1 210 ? -1.212 -33.656 -5.375 1 53.25 210 GLU B N 1
ATOM 3588 C CA . GLU B 1 210 ? -1.638 -34.594 -4.348 1 53.25 210 GLU B CA 1
ATOM 3589 C C . GLU B 1 210 ? -3.156 -34.75 -4.336 1 53.25 210 GLU B C 1
ATOM 3591 O O . GLU B 1 210 ? -3.883 -33.844 -4.684 1 53.25 210 GLU B O 1
ATOM 3596 N N . ARG B 1 211 ? -3.73 -35.875 -4.32 1 50.06 211 ARG B N 1
ATOM 3597 C CA . ARG B 1 211 ? -5.156 -36.156 -4.203 1 50.06 211 ARG B CA 1
ATOM 3598 C C . ARG B 1 211 ? -5.738 -35.562 -2.938 1 50.06 211 ARG B C 1
ATOM 3600 O O . ARG B 1 211 ? -5.047 -35.438 -1.925 1 50.06 211 ARG B O 1
ATOM 3607 N N . LYS B 1 212 ? -6.84 -34.844 -3.041 1 50.97 212 LYS B N 1
ATOM 3608 C CA . LYS B 1 212 ? -7.539 -34.344 -1.86 1 50.97 212 LYS B CA 1
ATOM 3609 C C . LYS B 1 212 ? -7.738 -35.469 -0.831 1 50.97 212 LYS B C 1
ATOM 3611 O O . LYS B 1 212 ? -8.242 -36.531 -1.158 1 50.97 212 LYS B O 1
ATOM 3616 N N . ARG B 1 213 ? -6.891 -35.469 0.297 1 41.94 213 ARG B N 1
ATOM 3617 C CA . ARG B 1 213 ? -7.176 -36.5 1.309 1 41.94 213 ARG B CA 1
ATOM 3618 C C . ARG B 1 213 ? -8.648 -36.469 1.692 1 41.94 213 ARG B C 1
ATOM 3620 O O . ARG B 1 213 ? -9.211 -35.406 2.002 1 41.94 213 ARG B O 1
ATOM 3627 N N . ASP B 1 214 ? -9.414 -37.344 1.229 1 45.12 214 ASP B N 1
ATOM 3628 C CA . ASP B 1 214 ? -10.766 -37.531 1.75 1 45.12 214 ASP B CA 1
ATOM 3629 C C . ASP B 1 214 ? -10.766 -37.562 3.277 1 45.12 214 ASP B C 1
ATOM 3631 O O . ASP B 1 214 ? -9.969 -38.281 3.891 1 45.12 214 ASP B O 1
ATOM 3635 N N . GLU B 1 215 ? -11.172 -36.5 3.975 1 45.72 215 GLU B N 1
ATOM 3636 C CA . GLU B 1 215 ? -11.336 -36.5 5.426 1 45.72 215 GLU B CA 1
ATOM 3637 C C . GLU B 1 215 ? -11.773 -37.875 5.934 1 45.72 215 GLU B C 1
ATOM 3639 O O . GLU B 1 215 ? -11.734 -38.156 7.141 1 45.72 215 GLU B O 1
ATOM 3644 N N . ASP B 1 216 ? -12.594 -38.531 5.133 1 44.38 216 ASP B N 1
ATOM 3645 C CA . ASP B 1 216 ? -13.25 -39.688 5.738 1 44.38 216 ASP B CA 1
ATOM 3646 C C . ASP B 1 216 ? -12.289 -40.844 5.871 1 44.38 216 ASP B C 1
ATOM 3648 O O . ASP B 1 216 ? -12.711 -41.969 6.152 1 44.38 216 ASP B O 1
ATOM 3652 N N . GLU B 1 217 ? -11.094 -40.844 5.418 1 45.81 217 GLU B N 1
ATOM 3653 C CA . GLU B 1 217 ? -10.445 -42.125 5.664 1 45.81 217 GLU B CA 1
ATOM 3654 C C . GLU B 1 217 ? -10.031 -42.25 7.125 1 45.81 217 GLU B C 1
ATOM 3656 O O . GLU B 1 217 ? -9.328 -41.406 7.66 1 45.81 217 GLU B O 1
ATOM 3661 N N . PRO B 1 218 ? -10.672 -43.094 7.906 1 44.75 218 PRO B N 1
ATOM 3662 C CA . PRO B 1 218 ? -10.328 -43.375 9.305 1 44.75 218 PRO B CA 1
ATOM 3663 C C . PRO B 1 218 ? -8.828 -43.594 9.516 1 44.75 218 PRO B C 1
ATOM 3665 O O . PRO B 1 218 ? -8.133 -44.062 8.602 1 44.75 218 PRO B O 1
ATOM 3668 N N . GLU B 1 219 ? -8.109 -42.688 10.141 1 44.41 219 GLU B N 1
ATOM 3669 C CA . GLU B 1 219 ? -6.766 -42.969 10.641 1 44.41 219 GLU B CA 1
ATOM 3670 C C . GLU B 1 219 ? -6.621 -44.438 11.047 1 44.41 219 GLU B C 1
ATOM 3672 O O . GLU B 1 219 ? -7.395 -44.938 11.875 1 44.41 219 GLU B O 1
ATOM 3677 N N . ASP B 1 220 ? -6.254 -45.281 10.234 1 41.34 220 ASP B N 1
ATOM 3678 C CA . ASP B 1 220 ? -5.945 -46.656 10.672 1 41.34 220 ASP B CA 1
ATOM 3679 C C . ASP B 1 220 ? -5.195 -46.656 12 1 41.34 220 ASP B C 1
ATOM 3681 O O . ASP B 1 220 ? -4.145 -46 12.125 1 41.34 220 ASP B O 1
ATOM 3685 N N . GLY B 1 221 ? -5.922 -46.781 13.164 1 40.97 221 GLY B N 1
ATOM 3686 C CA . GLY B 1 221 ? -5.477 -47.156 14.5 1 40.97 221 GLY B CA 1
ATOM 3687 C C . GLY B 1 221 ? -4.355 -48.188 14.492 1 40.97 221 GLY B C 1
ATOM 3688 O O . GLY B 1 221 ? -4.523 -49.281 13.992 1 40.97 221 GLY B O 1
ATOM 3689 N N . GLY B 1 222 ? -3.082 -47.719 14.219 1 37.59 222 GLY B N 1
ATOM 3690 C CA . GLY B 1 222 ? -1.932 -48.562 14.477 1 37.59 222 GLY B CA 1
ATOM 3691 C C . GLY B 1 222 ? -2.146 -49.531 15.633 1 37.59 222 GLY B C 1
ATOM 3692 O O . GLY B 1 222 ? -2.812 -49.188 16.609 1 37.59 222 GLY B O 1
ATOM 3693 N N . ASP B 1 223 ? -2.043 -50.844 15.344 1 37.41 223 ASP B N 1
ATOM 3694 C CA . ASP B 1 223 ? -2.043 -52.062 16.125 1 37.41 223 ASP B CA 1
ATOM 3695 C C . ASP B 1 223 ? -1.159 -51.938 17.375 1 37.41 223 ASP B C 1
ATOM 3697 O O . ASP B 1 223 ? 0.031 -51.625 17.25 1 37.41 223 ASP B O 1
ATOM 3701 N N . GLY B 1 224 ? -1.722 -51.375 18.484 1 36.06 224 GLY B N 1
ATOM 3702 C CA . GLY B 1 224 ? -1.189 -51.656 19.812 1 36.06 224 GLY B CA 1
ATOM 3703 C C . GLY B 1 224 ? -0.767 -53.094 20 1 36.06 224 GLY B C 1
ATOM 3704 O O . GLY B 1 224 ? -1.582 -53.938 20.359 1 36.06 224 GLY B O 1
ATOM 3705 N N . ALA B 1 225 ? 0.045 -53.688 19.109 1 33.78 225 ALA B N 1
ATOM 3706 C CA . ALA B 1 225 ? 0.601 -55 19.469 1 33.78 225 ALA B CA 1
ATOM 3707 C C . ALA B 1 225 ? 1.214 -54.969 20.859 1 33.78 225 ALA B C 1
ATOM 3709 O O . ALA B 1 225 ? 2.004 -54.094 21.188 1 33.78 225 ALA B O 1
ATOM 3710 N N . ALA B 1 226 ? 0.575 -55.719 21.828 1 33.78 226 ALA B N 1
ATOM 3711 C CA . ALA B 1 226 ? 0.755 -56.25 23.172 1 33.78 226 ALA B CA 1
ATOM 3712 C C . ALA B 1 226 ? 2.162 -56.844 23.359 1 33.78 226 ALA B C 1
ATOM 3714 O O . ALA B 1 226 ? 2.525 -57.812 22.719 1 33.78 226 ALA B O 1
ATOM 3715 N N . GLU B 1 227 ? 3.176 -55.906 23.188 1 28.48 227 GLU B N 1
ATOM 3716 C CA . GLU B 1 227 ? 4.402 -56.531 23.688 1 28.48 227 GLU B CA 1
ATOM 3717 C C . GLU B 1 227 ? 4.195 -57.156 25.062 1 28.48 227 GLU B C 1
ATOM 3719 O O . GLU B 1 227 ? 3.916 -56.438 26.031 1 28.48 227 GLU B O 1
ATOM 3724 N N . ALA B 1 228 ? 3.619 -58.375 25.156 1 30.45 228 ALA B N 1
ATOM 3725 C CA . ALA B 1 228 ? 3.635 -59.375 26.219 1 30.45 228 ALA B CA 1
ATOM 3726 C C . ALA B 1 228 ? 5.059 -59.656 26.703 1 30.45 228 ALA B C 1
ATOM 3728 O O . ALA B 1 228 ? 5.273 -60.438 27.625 1 30.45 228 ALA B O 1
ATOM 3729 N N . GLY B 1 229 ? 6.246 -58.906 26.438 1 26.39 229 GLY B N 1
ATOM 3730 C CA . GLY B 1 229 ? 7.215 -59.344 27.422 1 26.39 229 GLY B CA 1
ATOM 3731 C C . GLY B 1 229 ? 6.957 -58.812 28.812 1 26.39 229 GLY B C 1
ATOM 3732 O O . GLY B 1 229 ? 6.309 -57.781 28.969 1 26.39 229 GLY B O 1
#